Protein 7ATL (pdb70)

Solvent-accessible surface area: 14901 Å² total; per-residue (Å²): 105,141,60,26,121,48,5,33,152,88,0,67,38,26,2,80,90,0,40,110,93,13,36,3,9,0,1,0,2,0,0,0,95,145,43,148,58,21,17,39,36,29,8,29,75,6,20,72,101,120,141,67,85,8,62,79,85,3,6,3,29,0,1,10,0,0,5,0,0,0,1,0,0,0,0,22,0,25,54,92,164,114,7,23,28,77,18,43,1,42,163,55,6,100,62,3,56,2,15,30,93,116,49,85,151,19,92,6,74,0,69,24,0,1,3,3,11,0,4,3,5,3,28,13,36,11,69,84,133,7,64,2,52,166,53,24,0,42,6,0,10,2,95,49,111,39,74,9,88,88,0,0,103,45,1,14,122,6,78,6,74,19,115,19,43,73,69,43,84,55,0,0,0,1,0,0,0,0,5,0,0,38,95,24,36,69,44,74,0,45,80,0,3,62,89,33,0,9,111,49,15,61,22,139,55,21,17,19,93,10,118,76,94,107,43,13,3,37,7,0,15,66,59,116,81,103,4,61,49,12,154,66,34,29,102,13,101,9,40,174,87,103,26,100,84,2,43,0,1,14,45,19,8,68,58,58,153,24,7,24,0,0,0,4,10,3,1,0,1,0,27,4,0,8,70,0,1,12,0,0,22,58,5,69,176,72,24,0,97,91,76,14,0,43,47,0,52,95,35,63,12,21,30,155,30,95,18,70,27,61,0,10,0,5,0,0,5,0,0,5,2,80,56,18,163,112,22,81,16,55,4,78,66,18,0,0,25,23,13,2,19,14,0,0,15,1,6,0,0,35,128,33,7,7,0,2,0,0,0,1,5,0,0,21,22,0,36,41,19,133,0,12,91,40,1,31,68,6,14,54,75

Sequence (381 aa):
SIADQSLAKRVQGVSQQAIDEGRIVGSVVLIARHGRVIYANASGYADREQKKPMVRETQFRLSSVSKPYITLAAMRMIEQQKLGLDDTVSRWLPWFTPALADGVRPPIKIRHLLSHTAGLDYRLSQPAEGPYHHRLGIKDGMELSSLTLEQNLRLLAQADLLAEPGSEFRYSLAIDVLGAVLEQVAGEPLPQVFNHWVAQPLGLRNTGFYTTDVDNLATAYHDTAAEPEPIRDGMLLTLPEGFGFEIELAPSRALDAQAYPSGGAGMVGDADDVLQLVETLRTGKEGILQPATAALMRQAHVGSHAETQGPGWGFGFGGAVLEDAQLAATPQHNGTLQWGGVYGHSWFYDPQQAAISVVALTNTAFEGMSGRYPLQIRDAVYG

Structure (mmCIF, N/CA/C/O backbone):
data_7ATL
#
_entry.id   7ATL
#
_cell.length_a   99.433
_cell.length_b   99.433
_cell.length_c   228.132
_cell.angle_alpha   90.000
_cell.angle_beta   90.000
_cell.angle_gamma   120.000
#
_symmetry.space_group_name_H-M   'P 61 2 2'
#
loop_
_entity.id
_entity.type
_entity.pdbx_description
1 polymer Esterase
2 non-polymer DI(HYDROXYETHYL)ETHER
3 non-polymer 'TETRAETHYLENE GLYCOL'
4 non-polymer 'PENTAETHYLENE GLYCOL'
5 non-polymer 1,2-ETHANEDIOL
6 water water
#
loop_
_atom_site.group_PDB
_atom_site.id
_atom_site.type_symbol
_atom_site.label_atom_id
_atom_site.label_alt_id
_atom_site.label_comp_id
_atom_site.label_asym_id
_atom_site.label_entity_id
_atom_site.label_seq_id
_atom_site.pdbx_PDB_ins_code
_atom_site.Cartn_x
_atom_site.Cartn_y
_atom_site.Cartn_z
_atom_site.occupancy
_atom_site.B_iso_or_equiv
_atom_site.auth_seq_id
_atom_site.auth_comp_id
_atom_site.auth_asym_id
_atom_site.auth_atom_id
_atom_site.pdbx_PDB_model_num
ATOM 1 N N . SER A 1 2 ? 18.289 -20.877 11.198 1.000 67.650 2 SER AAA N 1
ATOM 2 C CA . SER A 1 2 ? 17.511 -19.624 11.021 1.000 66.560 2 SER AAA CA 1
ATOM 3 C C . SER A 1 2 ? 16.124 -19.794 11.645 1.000 64.140 2 SER AAA C 1
ATOM 4 O O . SER A 1 2 ? 15.591 -20.901 11.588 1.000 66.420 2 SER AAA O 1
ATOM 12 N N . ILE A 1 3 ? 15.571 -18.730 12.226 1.000 66.050 3 ILE AAA N 1
ATOM 13 C CA . ILE A 1 3 ? 14.148 -18.681 12.681 1.000 70.320 3 ILE AAA CA 1
ATOM 14 C C . ILE A 1 3 ? 13.233 -18.668 11.441 1.000 67.080 3 ILE AAA C 1
ATOM 15 O O . ILE A 1 3 ? 12.125 -19.233 11.551 1.000 68.340 3 ILE AAA O 1
ATOM 31 N N . ALA A 1 4 ? 13.643 -18.035 10.323 1.000 64.560 4 ALA AAA N 1
ATOM 32 C CA . ALA A 1 4 ? 12.823 -17.915 9.085 1.000 59.840 4 ALA AAA CA 1
ATOM 33 C C . ALA A 1 4 ? 12.623 -19.321 8.508 1.000 60.360 4 ALA AAA C 1
ATOM 34 O O . ALA A 1 4 ? 11.483 -19.636 8.133 1.000 61.390 4 ALA AAA O 1
ATOM 41 N N . ASP A 1 5 ? 13.673 -20.153 8.536 1.000 57.630 5 ASP AAA N 1
ATOM 42 C CA . ASP A 1 5 ? 13.658 -21.567 8.063 1.000 58.820 5 ASP AAA CA 1
ATOM 43 C C . ASP A 1 5 ? 12.733 -22.441 8.935 1.000 58.460 5 ASP AAA C 1
ATOM 44 O O . ASP A 1 5 ? 12.020 -23.299 8.355 1.000 58.230 5 ASP AAA O 1
ATOM 53 N N . GLN A 1 6 ? 12.718 -22.265 10.262 1.000 59.830 6 GLN AAA N 1
ATOM 54 C CA . GLN A 1 6 ? 11.829 -23.067 11.162 1.000 59.380 6 GLN AAA CA 1
ATOM 55 C C . GLN A 1 6 ? 10.443 -22.416 11.226 1.000 49.340 6 GLN AAA C 1
ATOM 56 O O . GLN A 1 6 ? 9.490 -23.086 11.617 1.000 47.400 6 GLN AAA O 1
ATOM 70 N N . SER A 1 7 ? 10.346 -21.150 10.848 1.000 45.150 7 SER AAA N 1
ATOM 71 C CA . SER A 1 7 ? 9.063 -20.438 10.648 1.000 46.980 7 SER AAA CA 1
ATOM 72 C C . SER A 1 7 ? 8.329 -21.035 9.432 1.000 47.770 7 SER AAA C 1
ATOM 73 O O . SER A 1 7 ? 7.097 -21.156 9.460 1.000 43.180 7 SER AAA O 1
ATOM 81 N N . LEU A 1 8 ? 9.093 -21.373 8.390 1.000 46.210 8 LEU AAA N 1
ATOM 82 C CA . LEU A 1 8 ? 8.617 -22.001 7.136 1.000 43.520 8 LEU AAA CA 1
ATOM 83 C C . LEU A 1 8 ? 8.137 -23.417 7.457 1.000 39.780 8 LEU AAA C 1
ATOM 84 O O . LEU A 1 8 ? 6.965 -23.748 7.140 1.000 35.050 8 LEU AAA O 1
ATOM 100 N N . ALA A 1 9 ? 9.024 -24.206 8.064 1.000 38.070 9 ALA AAA N 1
ATOM 101 C CA . ALA A 1 9 ? 8.725 -25.560 8.581 1.000 40.710 9 ALA AAA CA 1
ATOM 102 C C . ALA A 1 9 ? 7.368 -25.541 9.318 1.000 41.550 9 ALA AAA C 1
ATOM 103 O O . ALA A 1 9 ? 6.507 -26.387 9.015 1.000 44.290 9 ALA AAA O 1
ATOM 110 N N . LYS A 1 10 ? 7.152 -24.565 10.195 1.000 44.470 10 LYS AAA N 1
ATOM 111 C CA . LYS A 1 10 ? 5.877 -24.350 10.926 1.000 52.000 10 LYS AAA CA 1
ATOM 112 C C . LYS A 1 10 ? 4.742 -24.344 9.891 1.000 46.630 10 LYS AAA C 1
ATOM 113 O O . LYS A 1 10 ? 3.895 -25.246 9.960 1.000 40.860 10 LYS AAA O 1
ATOM 132 N N . ARG A 1 11 ? 4.759 -23.392 8.947 1.000 44.810 11 ARG AAA N 1
ATOM 133 C CA . ARG A 1 11 ? 3.634 -23.097 8.012 1.000 43.100 11 ARG AAA CA 1
ATOM 134 C C . ARG A 1 11 ? 3.349 -24.322 7.136 1.000 42.300 11 ARG AAA C 1
ATOM 135 O O . ARG A 1 11 ? 2.162 -24.716 7.015 1.000 40.220 11 ARG AAA O 1
ATOM 156 N N . VAL A 1 12 ? 4.405 -24.916 6.577 1.000 41.560 12 VAL AAA N 1
ATOM 157 C CA . VAL A 1 12 ? 4.320 -26.033 5.591 1.000 44.700 12 VAL AAA CA 1
ATOM 158 C C . VAL A 1 12 ? 3.790 -27.285 6.297 1.000 48.230 12 VAL AAA C 1
ATOM 159 O O . VAL A 1 12 ? 2.759 -27.824 5.831 1.000 52.170 12 VAL AAA O 1
ATOM 172 N N . GLN A 1 13 ? 4.461 -27.712 7.371 1.000 48.790 13 GLN AAA N 1
ATOM 173 C CA . GLN A 1 13 ? 3.998 -28.786 8.289 1.000 49.670 13 GLN AAA CA 1
ATOM 174 C C . GLN A 1 13 ? 2.505 -28.594 8.610 1.000 48.890 13 GLN AAA C 1
ATOM 175 O O . GLN A 1 13 ? 1.737 -29.586 8.558 1.000 44.910 13 GLN AAA O 1
ATOM 189 N N . GLY A 1 14 ? 2.100 -27.361 8.937 1.000 44.910 14 GLY AAA N 1
ATOM 190 C CA . GLY A 1 14 ? 0.710 -27.031 9.298 1.000 43.050 14 GLY AAA CA 1
ATOM 191 C C . GLY A 1 14 ? -0.241 -27.394 8.180 1.000 42.890 14 GLY AAA C 1
ATOM 192 O O . GLY A 1 14 ? -1.271 -28.004 8.470 1.000 43.500 14 GLY AAA O 1
ATOM 196 N N . VAL A 1 15 ? 0.115 -27.040 6.941 1.000 44.000 15 VAL AAA N 1
ATOM 197 C CA . VAL A 1 15 ? -0.734 -27.262 5.733 1.000 44.350 15 VAL AAA CA 1
ATOM 198 C C . VAL A 1 15 ? -0.874 -28.770 5.485 1.000 39.720 15 VAL AAA C 1
ATOM 199 O O . VAL A 1 15 ? -1.977 -29.194 5.122 1.000 41.120 15 VAL AAA O 1
ATOM 212 N N . SER A 1 16 ? 0.196 -29.536 5.683 1.000 37.040 16 SER AAA N 1
ATOM 213 C CA . SER A 1 16 ? 0.241 -30.997 5.451 1.000 39.130 16 SER AAA CA 1
ATOM 214 C C . SER A 1 16 ? -0.573 -31.718 6.526 1.000 43.860 16 SER AAA C 1
ATOM 215 O O . SER A 1 16 ? -1.384 -32.607 6.163 1.000 48.310 16 SER AAA O 1
ATOM 223 N N . GLN A 1 17 ? -0.375 -31.358 7.795 1.000 46.180 17 GLN AAA N 1
ATOM 224 C CA . GLN A 1 17 ? -1.065 -32.013 8.938 1.000 49.470 17 GLN AAA CA 1
ATOM 225 C C . GLN A 1 17 ? -2.574 -31.764 8.804 1.000 49.150 17 GLN AAA C 1
ATOM 226 O O . GLN A 1 17 ? -3.345 -32.730 8.941 1.000 52.630 17 GLN AAA O 1
ATOM 240 N N . GLN A 1 18 ? -2.972 -30.529 8.508 1.000 44.990 18 GLN AAA N 1
ATOM 241 C CA . GLN A 1 18 ? -4.385 -30.141 8.288 1.000 46.810 18 GLN AAA CA 1
ATOM 242 C C . GLN A 1 18 ? -4.985 -31.022 7.184 1.000 46.140 18 GLN AAA C 1
ATOM 243 O O . GLN A 1 18 ? -6.086 -31.574 7.392 1.000 55.500 18 GLN AAA O 1
ATOM 257 N N . ALA A 1 19 ? -4.288 -31.148 6.054 1.000 44.380 19 ALA AAA N 1
ATOM 258 C CA . ALA A 1 19 ? -4.747 -31.854 4.833 1.000 43.720 19 ALA AAA CA 1
ATOM 259 C C . ALA A 1 19 ? -4.944 -33.340 5.142 1.000 41.650 19 ALA AAA C 1
ATOM 260 O O . ALA A 1 19 ? -5.899 -33.952 4.604 1.000 39.540 19 ALA AAA O 1
ATOM 267 N N . ILE A 1 20 ? -4.090 -33.907 5.990 1.000 40.510 20 ILE AAA N 1
ATOM 268 C CA . ILE A 1 20 ? -4.254 -35.312 6.452 1.000 44.270 20 ILE AAA CA 1
ATOM 269 C C . ILE A 1 20 ? -5.506 -35.439 7.333 1.000 49.590 20 ILE AAA C 1
ATOM 270 O O . ILE A 1 20 ? -6.377 -36.247 6.979 1.000 58.380 20 ILE AAA O 1
ATOM 286 N N . ASP A 1 21 ? -5.612 -34.651 8.407 1.000 52.640 21 ASP AAA N 1
ATOM 287 C CA . ASP A 1 21 ? -6.739 -34.693 9.382 1.000 53.550 21 ASP AAA CA 1
ATOM 288 C C . ASP A 1 21 ? -8.055 -34.413 8.652 1.000 52.550 21 ASP AAA C 1
ATOM 289 O O . ASP A 1 21 ? -9.102 -34.896 9.115 1.000 52.120 21 ASP AAA O 1
ATOM 298 N N . GLU A 1 22 ? -8.026 -33.622 7.581 1.000 48.470 22 GLU AAA N 1
ATOM 299 C CA . GLU A 1 22 ? -9.255 -33.339 6.795 1.000 52.860 22 GLU AAA CA 1
ATOM 300 C C . GLU A 1 22 ? -9.541 -34.508 5.825 1.000 52.490 22 GLU AAA C 1
ATOM 301 O O . GLU A 1 22 ? -10.580 -34.436 5.137 1.000 51.140 22 GLU AAA O 1
ATOM 313 N N . GLY A 1 23 ? -8.676 -35.543 5.781 1.000 48.970 23 GLY AAA N 1
ATOM 314 C CA . GLY A 1 23 ? -8.707 -36.662 4.808 1.000 47.300 23 GLY AAA CA 1
ATOM 315 C C . GLY A 1 23 ? -8.681 -36.187 3.351 1.000 46.520 23 GLY AAA C 1
ATOM 316 O O . GLY A 1 23 ? -9.370 -36.802 2.502 1.000 42.320 23 GLY AAA O 1
ATOM 320 N N . ARG A 1 24 ? -7.941 -35.109 3.061 1.000 42.770 24 ARG AAA N 1
ATOM 321 C CA . ARG A 1 24 ? -7.762 -34.550 1.693 1.000 40.440 24 ARG AAA CA 1
ATOM 322 C C . ARG A 1 24 ? -6.532 -35.225 1.073 1.000 38.160 24 ARG AAA C 1
ATOM 323 O O . ARG A 1 24 ? -6.553 -35.506 -0.122 1.000 39.270 24 ARG AAA O 1
ATOM 344 N N . ILE A 1 25 ? -5.522 -35.493 1.895 1.000 38.150 25 ILE AAA N 1
ATOM 345 C CA . ILE A 1 25 ? -4.229 -36.142 1.539 1.000 40.620 25 ILE AAA CA 1
ATOM 346 C C . ILE A 1 25 ? -4.029 -37.320 2.494 1.000 40.840 25 ILE AAA C 1
ATOM 347 O O . ILE A 1 25 ? -4.347 -37.185 3.689 1.000 46.810 25 ILE AAA O 1
ATOM 363 N N . VAL A 1 26 ? -3.506 -38.422 1.981 1.000 39.690 26 VAL AAA N 1
ATOM 364 C CA . VAL A 1 26 ? -3.207 -39.650 2.759 1.000 40.980 26 VAL AAA CA 1
ATOM 365 C C . VAL A 1 26 ? -1.764 -39.563 3.260 1.000 44.420 26 VAL AAA C 1
ATOM 366 O O . VAL A 1 26 ? -1.520 -39.861 4.473 1.000 53.140 26 VAL AAA O 1
ATOM 379 N N . GLY A 1 27 ? -0.857 -39.189 2.355 1.000 39.610 27 GLY AAA N 1
ATOM 380 C CA . GLY A 1 27 ? 0.586 -39.015 2.612 1.000 38.250 27 GLY AAA CA 1
ATOM 381 C C . GLY A 1 27 ? 1.242 -38.123 1.567 1.000 35.600 27 GLY AAA C 1
ATOM 382 O O . GLY A 1 27 ? 0.732 -38.019 0.421 1.000 36.390 27 GLY AAA O 1
ATOM 386 N N . SER A 1 28 ? 2.329 -37.454 1.938 1.000 33.930 28 SER AAA N 1
ATOM 387 C CA . SER A 1 28 ? 3.103 -36.568 1.027 1.000 32.900 28 SER AAA CA 1
ATOM 388 C C . SER A 1 28 ? 4.563 -36.564 1.454 1.000 30.920 28 SER AAA C 1
ATOM 389 O O . SER A 1 28 ? 4.847 -36.862 2.632 1.000 34.400 28 SER AAA O 1
ATOM 397 N N . VAL A 1 29 ? 5.434 -36.304 0.488 1.000 29.550 29 VAL AAA N 1
ATOM 398 C CA . VAL A 1 29 ? 6.836 -35.869 0.704 1.000 29.120 29 VAL AAA CA 1
ATOM 399 C C . VAL A 1 29 ? 6.990 -34.499 0.047 1.000 29.270 29 VAL AAA C 1
ATOM 400 O O . VAL A 1 29 ? 6.722 -34.414 -1.151 1.000 32.220 29 VAL AAA O 1
ATOM 413 N N . VAL A 1 30 ? 7.350 -33.476 0.818 1.000 29.850 30 VAL AAA N 1
ATOM 414 C CA . VAL A 1 30 ? 7.531 -32.069 0.353 1.000 30.910 30 VAL AAA CA 1
ATOM 415 C C . VAL A 1 30 ? 8.974 -31.622 0.634 1.000 29.130 30 VAL AAA C 1
ATOM 416 O O . VAL A 1 30 ? 9.389 -31.677 1.797 1.000 28.440 30 VAL AAA O 1
ATOM 429 N N . LEU A 1 31 ? 9.687 -31.181 -0.400 1.000 29.170 31 LEU AAA N 1
ATOM 430 C CA . LEU A 1 31 ? 11.093 -30.694 -0.341 1.000 30.370 31 LEU AAA CA 1
ATOM 431 C C . LEU A 1 31 ? 11.150 -29.232 -0.831 1.000 33.290 31 LEU AAA C 1
ATOM 432 O O . LEU A 1 31 ? 10.498 -28.887 -1.859 1.000 33.570 31 LEU AAA O 1
ATOM 448 N N . ILE A 1 32 ? 11.881 -28.371 -0.125 1.000 31.630 32 ILE AAA N 1
ATOM 449 C CA . ILE A 1 32 ? 12.110 -26.959 -0.544 1.000 30.540 32 ILE AAA CA 1
ATOM 450 C C . ILE A 1 32 ? 13.607 -26.661 -0.457 1.000 31.000 32 ILE AAA C 1
ATOM 451 O O . ILE A 1 32 ? 14.211 -26.942 0.606 1.000 30.970 32 ILE AAA O 1
ATOM 467 N N . ALA A 1 33 ? 14.161 -26.125 -1.547 1.000 30.500 33 ALA AAA N 1
ATOM 468 C CA . ALA A 1 33 ? 15.546 -25.627 -1.654 1.000 30.240 33 ALA AAA CA 1
ATOM 469 C C . ALA A 1 33 ? 15.499 -24.113 -1.850 1.000 29.290 33 ALA AAA C 1
ATOM 470 O O . ALA A 1 33 ? 14.546 -23.626 -2.498 1.000 27.200 33 ALA AAA O 1
ATOM 477 N N . ARG A 1 34 ? 16.454 -23.394 -1.263 1.000 30.490 34 ARG AAA N 1
ATOM 478 C CA . ARG A 1 34 ? 16.780 -22.006 -1.675 1.000 31.630 34 ARG AAA CA 1
ATOM 479 C C . ARG A 1 34 ? 18.258 -21.956 -2.050 1.000 30.260 34 ARG AAA C 1
ATOM 480 O O . ARG A 1 34 ? 19.099 -22.493 -1.283 1.000 27.290 34 ARG AAA O 1
ATOM 501 N N . HIS A 1 35 ? 18.558 -21.384 -3.218 1.000 30.030 35 HIS AAA N 1
ATOM 502 C CA . HIS A 1 35 ? 19.930 -21.384 -3.784 1.000 30.910 35 HIS AAA CA 1
ATOM 503 C C . HIS A 1 35 ? 20.541 -22.795 -3.700 1.000 30.680 35 HIS AAA C 1
ATOM 504 O O . HIS A 1 35 ? 21.763 -22.887 -3.489 1.000 30.850 35 HIS AAA O 1
ATOM 519 N N . GLY A 1 36 ? 19.734 -23.855 -3.868 1.000 30.990 36 GLY AAA N 1
ATOM 520 C CA . GLY A 1 36 ? 20.222 -25.238 -4.049 1.000 28.650 36 GLY AAA CA 1
ATOM 521 C C . GLY A 1 36 ? 20.333 -26.001 -2.754 1.000 28.150 36 GLY AAA C 1
ATOM 522 O O . GLY A 1 36 ? 20.698 -27.146 -2.807 1.000 30.290 36 GLY AAA O 1
ATOM 526 N N . ARG A 1 37 ? 20.079 -25.375 -1.617 1.000 31.720 37 ARG AAA N 1
ATOM 527 C CA . ARG A 1 37 ? 20.240 -26.016 -0.291 1.000 33.760 37 ARG AAA CA 1
ATOM 528 C C . ARG A 1 37 ? 18.842 -26.399 0.175 1.000 33.280 37 ARG AAA C 1
ATOM 529 O O . ARG A 1 37 ? 17.931 -25.543 0.106 1.000 31.740 37 ARG AAA O 1
ATOM 550 N N . VAL A 1 38 ? 18.679 -27.638 0.618 1.000 31.510 38 VAL AAA N 1
ATOM 551 C CA . VAL A 1 38 ? 17.387 -28.136 1.154 1.000 31.150 38 VAL AAA CA 1
ATOM 552 C C . VAL A 1 38 ? 17.132 -27.378 2.466 1.000 30.590 38 VAL AAA C 1
ATOM 553 O O . VAL A 1 38 ? 17.812 -27.650 3.445 1.000 34.690 38 VAL AAA O 1
ATOM 566 N N . ILE A 1 39 ? 16.219 -26.411 2.472 1.000 30.520 39 ILE AAA N 1
ATOM 567 C CA . ILE A 1 39 ? 15.814 -25.667 3.701 1.000 30.740 39 ILE AAA CA 1
ATOM 568 C C . ILE A 1 39 ? 14.643 -26.384 4.395 1.000 32.310 39 ILE AAA C 1
ATOM 569 O O . ILE A 1 39 ? 14.433 -26.124 5.574 1.000 35.880 39 ILE AAA O 1
ATOM 585 N N . TYR A 1 40 ? 13.895 -27.249 3.713 1.000 34.690 40 TYR AAA N 1
ATOM 586 C CA . TYR A 1 40 ? 12.778 -28.029 4.313 1.000 36.270 40 TYR AAA CA 1
ATOM 587 C C . TYR A 1 40 ? 12.622 -29.378 3.590 1.000 37.810 40 TYR AAA C 1
ATOM 588 O O . TYR A 1 40 ? 12.594 -29.394 2.346 1.000 33.110 40 TYR AAA O 1
ATOM 606 N N . ALA A 1 41 ? 12.505 -30.471 4.357 1.000 37.500 41 ALA AAA N 1
ATOM 607 C CA . ALA A 1 41 ? 12.288 -31.855 3.865 1.000 35.620 41 ALA AAA CA 1
ATOM 608 C C . ALA A 1 41 ? 11.354 -32.594 4.821 1.000 37.990 41 ALA AAA C 1
ATOM 609 O O . ALA A 1 41 ? 11.744 -32.757 5.973 1.000 37.960 41 ALA AAA O 1
ATOM 616 N N . ASN A 1 42 ? 10.195 -33.074 4.370 1.000 40.890 42 ASN AAA N 1
ATOM 617 C CA . ASN A 1 42 ? 9.245 -33.726 5.306 1.000 40.700 42 ASN AAA CA 1
ATOM 618 C C . ASN A 1 42 ? 8.359 -34.762 4.615 1.000 38.240 42 ASN AAA C 1
ATOM 619 O O . ASN A 1 42 ? 7.677 -34.406 3.653 1.000 38.410 42 ASN AAA O 1
ATOM 630 N N . ALA A 1 43 ? 8.344 -35.984 5.156 1.000 37.140 43 ALA AAA N 1
ATOM 631 C CA . ALA A 1 43 ? 7.366 -37.059 4.860 1.000 34.770 43 ALA AAA CA 1
ATOM 632 C C . ALA A 1 43 ? 6.224 -36.971 5.872 1.000 33.340 43 ALA AAA C 1
ATOM 633 O O . ALA A 1 43 ? 6.532 -36.955 7.050 1.000 34.260 43 ALA AAA O 1
ATOM 640 N N . SER A 1 44 ? 4.965 -36.911 5.441 1.000 34.030 44 SER AAA N 1
ATOM 641 C CA . SER A 1 44 ? 3.783 -36.867 6.342 1.000 35.480 44 SER AAA CA 1
ATOM 642 C C . SER A 1 44 ? 2.834 -38.024 6.010 1.000 36.830 44 SER AAA C 1
ATOM 643 O O . SER A 1 44 ? 2.773 -38.411 4.829 1.000 35.280 44 SER AAA O 1
ATOM 651 N N . GLY A 1 45 ? 2.068 -38.506 6.991 1.000 35.200 45 GLY AAA N 1
ATOM 652 C CA . GLY A 1 45 ? 0.997 -39.495 6.777 1.000 33.400 45 GLY AAA CA 1
ATOM 653 C C . GLY A 1 45 ? 1.552 -40.834 6.308 1.000 33.500 45 GLY AAA C 1
ATOM 654 O O . GLY A 1 45 ? 2.733 -41.126 6.574 1.000 29.490 45 GLY AAA O 1
ATOM 658 N N . TYR A 1 46 ? 0.748 -41.595 5.564 1.000 36.800 46 TYR AAA N 1
ATOM 659 C CA . TYR A 1 46 ? 1.036 -43.013 5.209 1.000 40.090 46 TYR AAA CA 1
ATOM 660 C C . TYR A 1 46 ? 1.347 -43.175 3.709 1.000 36.760 46 TYR AAA C 1
ATOM 661 O O . TYR A 1 46 ? 0.706 -42.568 2.844 1.000 33.940 46 TYR AAA O 1
ATOM 679 N N . ALA A 1 47 ? 2.344 -43.999 3.415 1.000 37.560 47 ALA AAA N 1
ATOM 680 C CA . ALA A 1 47 ? 2.587 -44.601 2.090 1.000 41.690 47 ALA AAA CA 1
ATOM 681 C C . ALA A 1 47 ? 1.377 -45.472 1.769 1.000 46.900 47 ALA AAA C 1
ATOM 682 O O . ALA A 1 47 ? 0.853 -45.341 0.649 1.000 51.000 47 ALA AAA O 1
ATOM 689 N N . ASP A 1 48 ? 0.987 -46.316 2.739 1.000 48.470 48 ASP AAA N 1
ATOM 690 C CA . ASP A 1 48 ? -0.235 -47.164 2.733 1.000 45.300 48 ASP AAA CA 1
ATOM 691 C C . ASP A 1 48 ? -0.993 -46.997 4.066 1.000 40.900 48 ASP AAA C 1
ATOM 692 O O . ASP A 1 48 ? -0.453 -47.394 5.110 1.000 35.460 48 ASP AAA O 1
ATOM 701 N N . ARG A 1 49 ? -2.221 -46.468 4.023 1.000 41.790 49 ARG AAA N 1
ATOM 702 C CA . ARG A 1 49 ? -3.093 -46.243 5.211 1.000 47.550 49 ARG AAA CA 1
ATOM 703 C C . ARG A 1 49 ? -3.516 -47.580 5.825 1.000 49.120 49 ARG AAA C 1
ATOM 704 O O . ARG A 1 49 ? -3.325 -47.765 7.027 1.000 50.370 49 ARG AAA O 1
ATOM 725 N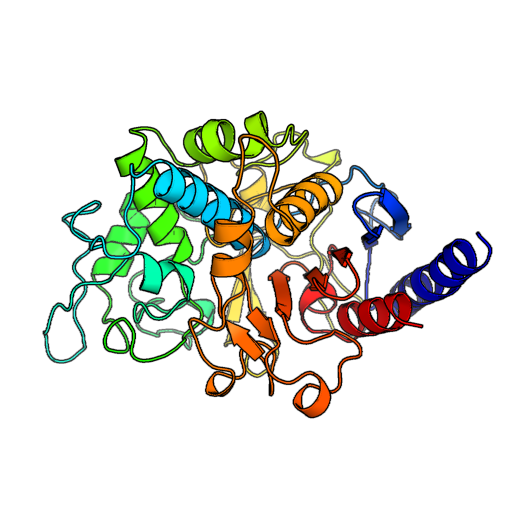 N . GLU A 1 50 ? -4.055 -48.484 5.019 1.000 50.210 50 GLU AAA N 1
ATOM 726 C CA . GLU A 1 50 ? -4.620 -49.766 5.504 1.000 54.310 50 GLU AAA CA 1
ATOM 727 C C . GLU A 1 50 ? -3.522 -50.573 6.220 1.000 50.440 50 GLU AAA C 1
ATOM 728 O O . GLU A 1 50 ? -3.843 -51.109 7.271 1.000 51.820 50 GLU AAA O 1
ATOM 740 N N . GLN A 1 51 ? -2.268 -50.596 5.751 1.000 49.900 51 GLN AAA N 1
ATOM 741 C CA . GLN A 1 51 ? -1.138 -51.273 6.467 1.000 53.700 51 GLN AAA CA 1
ATOM 742 C C . GLN A 1 51 ? -0.454 -50.338 7.495 1.000 50.780 51 GLN AAA C 1
ATOM 743 O O . GLN A 1 51 ? 0.587 -50.742 8.081 1.000 40.470 51 GLN AAA O 1
ATOM 757 N N . LYS A 1 52 ? -0.985 -49.129 7.707 1.000 49.910 52 LYS AAA N 1
ATOM 758 C CA . LYS A 1 52 ? -0.357 -48.047 8.516 1.000 55.790 52 LYS AAA CA 1
ATOM 759 C C . LYS A 1 52 ? 1.161 -48.072 8.305 1.000 51.760 52 LYS AAA C 1
ATOM 760 O O . LYS A 1 52 ? 1.890 -48.088 9.300 1.000 47.460 52 LYS AAA O 1
ATOM 779 N N . LYS A 1 53 ? 1.617 -48.093 7.049 1.000 55.650 53 LYS AAA N 1
ATOM 780 C CA . LYS A 1 53 ? 3.052 -47.896 6.700 1.000 56.090 53 LYS AAA CA 1
ATOM 781 C C . LYS A 1 53 ? 3.314 -46.391 6.617 1.000 54.530 53 LYS AAA C 1
ATOM 782 O O . LYS A 1 53 ? 2.753 -45.700 5.768 1.000 45.390 53 LYS AAA O 1
ATOM 801 N N . PRO A 1 54 ? 4.151 -45.816 7.509 1.000 55.170 54 PRO AAA N 1
ATOM 802 C CA . PRO A 1 54 ? 4.388 -44.376 7.490 1.000 52.140 54 PRO AAA CA 1
ATOM 803 C C . PRO A 1 54 ? 5.074 -43.990 6.170 1.000 44.990 54 PRO AAA C 1
ATOM 804 O O . PRO A 1 54 ? 5.943 -44.737 5.669 1.000 38.800 54 PRO AAA O 1
ATOM 815 N N . MET A 1 55 ? 4.657 -42.855 5.615 1.000 40.110 55 MET AAA N 1
ATOM 816 C CA . MET A 1 55 ? 5.374 -42.199 4.491 1.000 37.260 55 MET AAA CA 1
ATOM 817 C C . MET A 1 55 ? 6.763 -41.803 5.000 1.000 33.980 55 MET AAA C 1
ATOM 818 O O . MET A 1 55 ? 6.834 -41.254 6.112 1.000 35.720 55 MET AAA O 1
ATOM 832 N N . VAL A 1 56 ? 7.805 -42.110 4.240 1.000 28.720 56 VAL AAA N 1
ATOM 833 C CA . VAL A 1 56 ? 9.193 -41.678 4.522 1.000 30.490 56 VAL AAA CA 1
ATOM 834 C C . VAL A 1 56 ? 9.704 -40.882 3.304 1.000 36.110 56 VAL AAA C 1
ATOM 835 O O . VAL A 1 56 ? 9.073 -40.931 2.217 1.000 34.160 56 VAL AAA O 1
ATOM 848 N N . ARG A 1 57 ? 10.821 -40.165 3.482 1.000 37.690 57 ARG AAA N 1
ATOM 849 C CA . ARG A 1 57 ? 11.404 -39.245 2.480 1.000 36.740 57 ARG AAA CA 1
ATOM 850 C C . ARG A 1 57 ? 11.772 -40.031 1.218 1.000 36.670 57 ARG AAA C 1
ATOM 851 O O . ARG A 1 57 ? 11.573 -39.493 0.108 1.000 33.060 57 ARG AAA O 1
ATOM 872 N N . GLU A 1 58 ? 12.259 -41.266 1.392 1.000 37.150 58 GLU AAA N 1
ATOM 873 C CA . GLU A 1 58 ? 12.745 -42.168 0.304 1.000 35.860 58 GLU AAA CA 1
ATOM 874 C C . GLU A 1 58 ? 11.572 -42.885 -0.392 1.000 32.140 58 GLU AAA C 1
ATOM 875 O O . GLU A 1 58 ? 11.839 -43.581 -1.389 1.000 27.420 58 GLU AAA O 1
ATOM 887 N N . THR A 1 59 ? 10.327 -42.737 0.076 1.000 29.800 59 THR AAA N 1
ATOM 888 C CA . THR A 1 59 ? 9.167 -43.407 -0.566 1.000 31.890 59 THR AAA CA 1
ATOM 889 C C . THR A 1 59 ? 9.115 -43.039 -2.056 1.000 32.460 59 THR AAA C 1
ATOM 890 O O . THR A 1 59 ? 9.133 -41.835 -2.403 1.000 32.920 59 THR AAA O 1
ATOM 901 N N . GLN A 1 60 ? 9.038 -44.052 -2.910 1.000 32.250 60 GLN AAA N 1
ATOM 902 C CA . GLN A 1 60 ? 8.941 -43.883 -4.380 1.000 32.560 60 GLN AAA CA 1
ATOM 903 C C . GLN A 1 60 ? 7.472 -43.657 -4.758 1.000 30.530 60 GLN AAA C 1
ATOM 904 O O . GLN A 1 60 ? 6.556 -44.211 -4.082 1.000 28.280 60 GLN AAA O 1
ATOM 918 N N . PHE A 1 61 ? 7.251 -42.865 -5.801 1.000 28.750 61 PHE AAA N 1
ATOM 919 C CA . PHE A 1 61 ? 5.892 -42.582 -6.313 1.000 28.950 61 PHE AAA CA 1
ATOM 920 C C . PHE A 1 61 ? 5.779 -42.954 -7.788 1.000 27.260 61 PHE AAA C 1
ATOM 921 O O . PHE A 1 61 ? 6.783 -42.973 -8.522 1.000 28.050 61 PHE AAA O 1
ATOM 938 N N . ARG A 1 62 ? 4.556 -43.264 -8.188 1.000 26.580 62 ARG AAA N 1
ATOM 939 C CA . ARG A 1 62 ? 4.132 -43.184 -9.601 1.000 29.660 62 ARG AAA CA 1
ATOM 940 C C . ARG A 1 62 ? 4.132 -41.700 -9.947 1.000 30.060 62 ARG AAA C 1
ATOM 941 O O . ARG A 1 62 ? 3.481 -40.938 -9.202 1.000 29.760 62 ARG AAA O 1
ATOM 962 N N . LEU A 1 63 ? 4.843 -41.305 -11.006 1.000 32.410 63 LEU AAA N 1
ATOM 963 C CA . LEU A 1 63 ? 5.101 -39.863 -11.291 1.000 33.150 63 LEU AAA CA 1
ATOM 964 C C . LEU A 1 63 ? 4.070 -39.245 -12.245 1.000 31.890 63 LEU AAA C 1
ATOM 965 O O . LEU A 1 63 ? 3.944 -38.041 -12.175 1.000 31.260 63 LEU AAA O 1
ATOM 981 N N . SER A 1 64 ? 3.322 -40.033 -13.030 1.000 36.920 64 SER AAA N 1
ATOM 982 C CA . SER A 1 64 ? 2.477 -39.595 -14.190 1.000 35.360 64 SER AAA CA 1
ATOM 983 C C . SER A 1 64 ? 3.202 -38.464 -14.945 1.000 30.970 64 SER AAA C 1
ATOM 984 O O . SER A 1 64 ? 4.356 -38.700 -15.345 1.000 28.910 64 SER AAA O 1
ATOM 992 N N . SER A 1 65 ? 2.626 -37.267 -15.086 1.000 28.980 65 SER AAA N 1
ATOM 993 C CA . SER A 1 65 ? 3.217 -36.201 -15.942 1.000 29.920 65 SER AAA CA 1
ATOM 994 C C . SER A 1 65 ? 4.497 -35.605 -15.347 1.000 27.340 65 SER AAA C 1
ATOM 995 O O . SER A 1 65 ? 5.163 -34.853 -16.054 1.000 25.780 65 SER AAA O 1
ATOM 1003 N N . VAL A 1 66 ? 4.893 -35.966 -14.134 1.000 25.780 66 VAL AAA N 1
ATOM 1004 C CA . VAL A 1 66 ? 6.237 -35.558 -13.645 1.000 25.090 66 VAL AAA CA 1
ATOM 1005 C C . VAL A 1 66 ? 7.295 -36.286 -14.477 1.000 23.310 66 VAL AAA C 1
ATOM 1006 O O . VAL A 1 66 ? 8.451 -35.857 -14.430 1.000 25.250 66 VAL AAA O 1
ATOM 1019 N N . SER A 1 67 ? 6.896 -37.259 -15.288 1.000 24.460 67 SER AAA N 1
ATOM 1020 C CA . SER A 1 67 ? 7.749 -37.922 -16.318 1.000 26.490 67 SER AAA CA 1
ATOM 1021 C C . SER A 1 67 ? 8.216 -36.912 -17.390 1.000 25.770 67 SER AAA C 1
ATOM 1022 O O . SER A 1 67 ? 9.325 -37.074 -17.939 1.000 25.790 67 SER AAA O 1
ATOM 1030 N N . LYS A 1 68 ? 7.398 -35.918 -17.716 1.000 24.330 68 LYS AAA N 1
ATOM 1031 C CA . LYS A 1 68 ? 7.631 -34.996 -18.865 1.000 25.440 68 LYS AAA CA 1
ATOM 1032 C C . LYS A 1 68 ? 8.914 -34.172 -18.709 1.000 25.380 68 LYS AAA C 1
ATOM 1033 O O . LYS A 1 68 ? 9.724 -34.104 -19.640 1.000 24.920 68 LYS AAA O 1
ATOM 1052 N N . PRO A 1 69 ? 9.134 -33.442 -17.589 1.000 25.420 69 PRO AAA N 1
ATOM 1053 C CA . PRO A 1 69 ? 10.342 -32.629 -17.455 1.000 26.370 69 PRO AAA CA 1
ATOM 1054 C C . PRO A 1 69 ? 11.616 -33.487 -17.490 1.000 26.430 69 PRO AAA C 1
ATOM 1055 O O . PRO A 1 69 ? 12.591 -33.029 -18.055 1.000 26.820 69 PRO AAA O 1
ATOM 1066 N N . TYR A 1 70 ? 11.543 -34.709 -16.954 1.000 25.930 70 TYR AAA N 1
ATOM 1067 C CA . TYR A 1 70 ? 12.608 -35.737 -17.060 1.000 24.930 70 TYR AAA CA 1
ATOM 1068 C C . TYR A 1 70 ? 12.986 -35.968 -18.530 1.000 25.520 70 TYR AAA C 1
ATOM 1069 O O . TYR A 1 70 ? 14.188 -35.908 -18.853 1.000 24.770 70 TYR AAA O 1
ATOM 1087 N N . ILE A 1 71 ? 12.013 -36.250 -19.403 1.000 26.690 71 ILE AAA N 1
ATOM 1088 C CA . ILE A 1 71 ? 12.307 -36.668 -20.804 1.000 26.390 71 ILE AAA CA 1
ATOM 1089 C C . ILE A 1 71 ? 12.554 -35.410 -21.644 1.000 27.540 71 ILE AAA C 1
ATOM 1090 O O . ILE A 1 71 ? 13.401 -35.483 -22.582 1.000 28.270 71 ILE AAA O 1
ATOM 1106 N N . THR A 1 72 ? 11.900 -34.297 -21.303 1.000 25.600 72 THR AAA N 1
ATOM 1107 C CA . THR A 1 72 ? 12.233 -32.970 -21.879 1.000 25.910 72 THR AAA CA 1
ATOM 1108 C C . THR A 1 72 ? 13.717 -32.673 -21.600 1.000 26.390 72 THR AAA C 1
ATOM 1109 O O . THR A 1 72 ? 14.425 -32.269 -22.544 1.000 26.460 72 THR AAA O 1
ATOM 1120 N N . LEU A 1 73 ? 14.194 -32.910 -20.373 1.000 26.920 73 LEU AAA N 1
ATOM 1121 C CA . LEU A 1 73 ? 15.632 -32.722 -20.024 1.000 26.120 73 LEU AAA CA 1
ATOM 1122 C C . LEU A 1 73 ? 16.510 -33.598 -20.922 1.000 25.870 73 LEU AAA C 1
ATOM 1123 O O . LEU A 1 73 ? 17.533 -33.094 -21.374 1.000 26.740 73 LEU AAA O 1
ATOM 1139 N N . ALA A 1 74 ? 16.164 -34.866 -21.136 1.000 25.720 74 ALA AAA N 1
ATOM 1140 C CA . ALA A 1 74 ? 16.974 -35.777 -21.975 1.000 25.490 74 ALA AAA CA 1
ATOM 1141 C C . ALA A 1 74 ? 17.133 -35.160 -23.374 1.000 25.180 74 ALA AAA C 1
ATOM 1142 O O . ALA A 1 74 ? 18.272 -35.099 -23.868 1.000 26.360 74 ALA AAA O 1
ATOM 1149 N N . ALA A 1 75 ? 16.034 -34.699 -23.969 1.000 24.460 75 ALA AAA N 1
ATOM 1150 C CA . ALA A 1 75 ? 15.976 -34.046 -25.297 1.000 24.960 75 ALA AAA CA 1
ATOM 1151 C C . ALA A 1 75 ? 16.830 -32.773 -25.325 1.000 25.390 75 ALA AAA C 1
ATOM 1152 O O . ALA A 1 75 ? 17.562 -32.570 -26.318 1.000 23.580 75 ALA AAA O 1
ATOM 1159 N N . MET A 1 76 ? 16.676 -31.900 -24.326 1.000 25.960 76 MET AAA N 1
ATOM 1160 C CA . MET A 1 76 ? 17.386 -30.603 -24.312 1.000 26.760 76 MET AAA CA 1
ATOM 1161 C C . MET A 1 76 ? 18.896 -30.850 -24.235 1.000 26.990 76 MET AAA C 1
ATOM 1162 O O . MET A 1 76 ? 19.683 -30.091 -24.868 1.000 28.470 76 MET AAA O 1
ATOM 1176 N N . ARG A 1 77 ? 19.304 -31.895 -23.538 1.000 26.760 77 ARG AAA N 1
ATOM 1177 C CA . ARG A 1 77 ? 20.736 -32.272 -23.496 1.000 28.530 77 ARG AAA CA 1
ATOM 1178 C C . ARG A 1 77 ? 21.174 -32.728 -24.890 1.000 28.030 77 ARG AAA C 1
ATOM 1179 O O . ARG A 1 77 ? 22.285 -32.351 -25.313 1.000 28.610 77 ARG AAA O 1
ATOM 1200 N N . MET A 1 78 ? 20.347 -33.508 -25.577 1.000 27.450 78 MET AAA N 1
ATOM 1201 C CA . MET A 1 78 ? 20.720 -34.075 -26.898 1.000 27.730 78 MET AAA CA 1
ATOM 1202 C C . MET A 1 78 ? 20.828 -32.897 -27.863 1.000 28.260 78 MET AAA C 1
ATOM 1203 O O . MET A 1 78 ? 21.692 -32.910 -28.750 1.000 27.600 78 MET AAA O 1
ATOM 1217 N N . ILE A 1 79 ? 19.975 -31.903 -27.658 1.000 28.770 79 ILE AAA N 1
ATOM 1218 C CA . ILE A 1 79 ? 19.913 -30.681 -28.502 1.000 31.140 79 ILE AAA CA 1
ATOM 1219 C C . ILE A 1 79 ? 21.161 -29.826 -28.245 1.000 32.300 79 ILE AAA C 1
ATOM 1220 O O . ILE A 1 79 ? 21.741 -29.329 -29.223 1.000 32.950 79 ILE AAA O 1
ATOM 1236 N N . GLU A 1 80 ? 21.575 -29.678 -26.988 1.000 33.920 80 GLU AAA N 1
ATOM 1237 C CA . GLU A 1 80 ? 22.833 -28.971 -26.627 1.000 31.060 80 GLU AAA CA 1
ATOM 1238 C C . GLU A 1 80 ? 23.994 -29.568 -27.410 1.000 29.940 80 GLU AAA C 1
ATOM 1239 O O . GLU A 1 80 ? 24.783 -28.807 -27.972 1.000 30.960 80 GLU AAA O 1
ATOM 1251 N N . GLN A 1 81 ? 24.068 -30.888 -27.463 1.000 29.970 81 GLN AAA N 1
ATOM 1252 C CA . GLN A 1 81 ? 25.156 -31.617 -28.164 1.000 34.660 81 GLN AAA CA 1
ATOM 1253 C C . GLN A 1 81 ? 24.922 -31.651 -29.678 1.000 32.670 81 GLN AAA C 1
ATOM 1254 O O . GLN A 1 81 ? 25.702 -32.293 -30.384 1.000 31.820 81 GLN AAA O 1
ATOM 1268 N N . GLN A 1 82 ? 23.821 -31.101 -30.165 1.000 35.430 82 GLN AAA N 1
ATOM 1269 C CA . GLN A 1 82 ? 23.518 -31.089 -31.620 1.000 38.710 82 GLN AAA CA 1
ATOM 1270 C C . GLN A 1 82 ? 23.503 -32.530 -32.155 1.000 37.000 82 GLN AAA C 1
ATOM 1271 O O . GLN A 1 82 ? 24.086 -32.765 -33.213 1.000 37.580 82 GLN AAA O 1
ATOM 1285 N N . LYS A 1 83 ? 22.904 -33.461 -31.410 1.000 37.140 83 LYS AAA N 1
ATOM 1286 C CA . LYS A 1 83 ? 22.471 -34.801 -31.900 1.000 38.570 83 LYS AAA CA 1
ATOM 1287 C C . LYS A 1 83 ? 20.997 -34.722 -32.356 1.000 33.260 83 LYS AAA C 1
ATOM 1288 O O . LYS A 1 83 ? 20.574 -35.574 -33.167 1.000 30.900 83 LYS AAA O 1
ATOM 1307 N N . LEU A 1 84 ? 20.274 -33.692 -31.899 1.000 28.860 84 LEU AAA N 1
ATOM 1308 C CA . LEU A 1 84 ? 18.849 -33.406 -32.193 1.000 28.960 84 LEU AAA CA 1
ATOM 1309 C C . LEU A 1 84 ? 18.676 -31.896 -32.418 1.000 28.600 84 LEU AAA C 1
ATOM 1310 O O . LEU A 1 84 ? 19.413 -31.121 -31.787 1.000 31.290 84 LEU AAA O 1
ATOM 1326 N N . GLY A 1 85 ? 17.735 -31.478 -33.266 1.000 27.920 85 GLY AAA N 1
ATOM 1327 C CA . GLY A 1 85 ? 17.446 -30.048 -33.514 1.000 29.060 85 GLY AAA CA 1
ATOM 1328 C C . GLY A 1 85 ? 16.043 -29.637 -33.078 1.000 28.590 85 GLY AAA C 1
ATOM 1329 O O . GLY A 1 85 ? 15.078 -30.391 -33.342 1.000 27.910 85 GLY AAA O 1
ATOM 1333 N N . LEU A 1 86 ? 15.898 -28.450 -32.490 1.000 28.800 86 LEU AAA N 1
ATOM 1334 C CA . LEU A 1 86 ? 14.560 -27.903 -32.132 1.000 30.730 86 LEU AAA CA 1
ATOM 1335 C C . LEU A 1 86 ? 13.630 -27.885 -33.354 1.000 29.930 86 LEU AAA C 1
ATOM 1336 O O . LEU A 1 86 ? 12.397 -27.972 -33.143 1.000 28.640 86 LEU AAA O 1
ATOM 1352 N N . ASP A 1 87 ? 14.191 -27.765 -34.570 1.000 29.600 87 ASP AAA N 1
ATOM 1353 C CA . ASP A 1 87 ? 13.442 -27.586 -35.841 1.000 28.340 87 ASP AAA CA 1
ATOM 1354 C C . ASP A 1 87 ? 13.560 -28.852 -36.696 1.000 27.390 87 ASP AAA C 1
ATOM 1355 O O . ASP A 1 87 ? 13.235 -28.799 -37.868 1.000 30.360 87 ASP AAA O 1
ATOM 1364 N N . ASP A 1 88 ? 14.019 -29.961 -36.136 1.000 26.300 88 ASP AAA N 1
ATOM 1365 C CA . ASP A 1 88 ? 13.910 -31.276 -36.810 1.000 25.780 88 ASP AAA CA 1
ATOM 1366 C C . ASP A 1 88 ? 12.437 -31.666 -36.905 1.000 26.240 88 ASP AAA C 1
ATOM 1367 O O . ASP A 1 88 ? 11.684 -31.476 -35.911 1.000 26.750 88 ASP AAA O 1
ATOM 1376 N N . THR A 1 89 ? 12.037 -32.224 -38.039 1.000 26.040 89 THR AAA N 1
ATOM 1377 C CA . THR A 1 89 ? 10.716 -32.875 -38.183 1.000 24.940 89 THR AAA CA 1
ATOM 1378 C C . THR A 1 89 ? 10.724 -34.152 -37.342 1.000 23.960 89 THR AAA C 1
ATOM 1379 O O . THR A 1 89 ? 11.810 -34.675 -37.058 1.000 22.700 89 THR AAA O 1
ATOM 1390 N N . VAL A 1 90 ? 9.547 -34.609 -36.943 1.000 23.020 90 VAL AAA N 1
ATOM 1391 C CA . VAL A 1 90 ? 9.397 -35.906 -36.238 1.000 23.460 90 VAL AAA CA 1
ATOM 1392 C C . VAL A 1 90 ? 9.626 -37.008 -37.265 1.000 22.920 90 VAL AAA C 1
ATOM 1393 O O . VAL A 1 90 ? 10.383 -37.961 -36.983 1.000 23.160 90 VAL AAA O 1
ATOM 1406 N N . SER A 1 91 ? 9.013 -36.859 -38.431 1.000 23.770 91 SER AAA N 1
ATOM 1407 C CA . SER A 1 91 ? 9.086 -37.855 -39.530 1.000 25.100 91 SER AAA CA 1
ATOM 1408 C C . SER A 1 91 ? 10.553 -38.149 -39.914 1.000 25.260 91 SER AAA C 1
ATOM 1409 O O . SER A 1 91 ? 10.851 -39.269 -40.357 1.000 24.850 91 SER AAA O 1
ATOM 1417 N N . ARG A 1 92 ? 11.467 -37.205 -39.708 1.000 26.400 92 ARG AAA N 1
ATOM 1418 C CA . ARG A 1 92 ? 12.926 -37.422 -39.929 1.000 28.920 92 ARG AAA CA 1
ATOM 1419 C C . ARG A 1 92 ? 13.442 -38.567 -39.042 1.000 27.710 92 ARG AAA C 1
ATOM 1420 O O . ARG A 1 92 ? 14.325 -39.324 -39.485 1.000 23.480 92 ARG AAA O 1
ATOM 1441 N N . TRP A 1 93 ? 12.906 -38.671 -37.831 1.000 25.980 93 TRP AAA N 1
ATOM 1442 C CA . TRP A 1 93 ? 13.345 -39.652 -36.809 1.000 27.050 93 TRP AAA CA 1
ATOM 1443 C C . TRP A 1 93 ? 12.411 -40.877 -36.777 1.000 27.220 93 TRP AAA C 1
ATOM 1444 O O . TRP A 1 93 ? 12.906 -41.997 -36.553 1.000 24.650 93 TRP AAA O 1
ATOM 1465 N N . LEU A 1 94 ? 11.102 -40.677 -36.984 1.000 29.210 94 LEU AAA N 1
ATOM 1466 C CA . LEU A 1 94 ? 10.095 -41.775 -37.085 1.000 27.900 94 LEU AAA CA 1
ATOM 1467 C C . LEU A 1 94 ? 9.414 -41.695 -38.454 1.000 26.210 94 LEU AAA C 1
ATOM 1468 O O . LEU A 1 94 ? 8.366 -41.085 -38.576 1.000 24.510 94 LEU AAA O 1
ATOM 1484 N N . PRO A 1 95 ? 9.978 -42.287 -39.537 1.000 27.590 95 PRO AAA N 1
ATOM 1485 C CA . PRO A 1 95 ? 9.478 -42.029 -40.896 1.000 25.400 95 PRO AAA CA 1
ATOM 1486 C C . PRO A 1 95 ? 7.983 -42.325 -41.095 1.000 25.400 95 PRO AAA C 1
ATOM 1487 O O . PRO A 1 95 ? 7.391 -41.733 -41.945 1.000 26.670 95 PRO AAA O 1
ATOM 1498 N N . TRP A 1 96 ? 7.413 -43.209 -40.280 1.000 25.950 96 TRP AAA N 1
ATOM 1499 C CA . TRP A 1 96 ? 5.988 -43.639 -40.302 1.000 25.070 96 TRP AAA CA 1
ATOM 1500 C C . TRP A 1 96 ? 5.074 -42.699 -39.483 1.000 26.030 96 TRP AAA C 1
ATOM 1501 O O . TRP A 1 96 ? 3.835 -42.805 -39.622 1.000 24.790 96 TRP AAA O 1
ATOM 1522 N N . PHE A 1 97 ? 5.615 -41.821 -38.632 1.000 25.490 97 PHE AAA N 1
ATOM 1523 C CA . PHE A 1 97 ? 4.793 -40.848 -37.870 1.000 24.470 97 PHE AAA CA 1
ATOM 1524 C C . PHE A 1 97 ? 4.519 -39.619 -38.740 1.000 24.650 97 PHE AAA C 1
ATOM 1525 O O . PHE A 1 97 ? 5.191 -38.559 -38.604 1.000 23.020 97 PHE AAA O 1
ATOM 1542 N N . THR A 1 98 ? 3.502 -39.740 -39.588 1.000 24.740 98 THR AAA N 1
ATOM 1543 C CA . THR A 1 98 ? 3.120 -38.700 -40.569 1.000 25.550 98 THR AAA CA 1
ATOM 1544 C C . THR A 1 98 ? 1.616 -38.466 -40.524 1.000 26.180 98 THR AAA C 1
ATOM 1545 O O . THR A 1 98 ? 0.956 -38.526 -41.555 1.000 26.640 98 THR AAA O 1
ATOM 1556 N N . PRO A 1 99 ? 1.042 -38.144 -39.341 1.000 27.500 99 PRO AAA N 1
ATOM 1557 C CA . PRO A 1 99 ? -0.400 -37.920 -39.219 1.000 27.850 99 PRO AAA CA 1
ATOM 1558 C C . PRO A 1 99 ? -0.904 -36.738 -40.056 1.000 30.140 99 PRO AAA C 1
ATOM 1559 O O . PRO A 1 99 ? -0.132 -35.839 -40.375 1.000 30.790 99 PRO AAA O 1
ATOM 1570 N N . ALA A 1 100 ? -2.209 -36.765 -40.344 1.000 30.880 100 ALA AAA N 1
ATOM 1571 C CA . ALA A 1 100 ? -2.913 -35.801 -41.211 1.000 28.830 100 ALA AAA CA 1
ATOM 1572 C C . ALA A 1 100 ? -3.896 -34.990 -40.381 1.000 27.550 100 ALA AAA C 1
ATOM 1573 O O . ALA A 1 100 ? -4.376 -35.510 -39.394 1.000 27.660 100 ALA AAA O 1
ATOM 1580 N N . LEU A 1 101 ? -4.232 -33.781 -40.816 1.000 29.400 101 LEU AAA N 1
ATOM 1581 C CA . LEU A 1 101 ? -5.446 -33.060 -40.339 1.000 29.100 101 LEU AAA CA 1
ATOM 1582 C C . LEU A 1 101 ? -6.680 -33.722 -40.976 1.000 27.540 101 LEU AAA C 1
ATOM 1583 O O . LEU A 1 101 ? -6.517 -34.629 -41.823 1.000 29.120 101 LEU AAA O 1
ATOM 1599 N N . ALA A 1 102 ? -7.886 -33.340 -40.566 1.000 26.440 102 ALA AAA N 1
ATOM 1600 C CA . ALA A 1 102 ? -9.150 -33.934 -41.085 1.000 27.470 102 ALA AAA CA 1
ATOM 1601 C C . ALA A 1 102 ? -9.215 -33.834 -42.621 1.000 28.360 102 ALA AAA C 1
ATOM 1602 O O . ALA A 1 102 ? -9.768 -34.756 -43.232 1.000 28.230 102 ALA AAA O 1
ATOM 1609 N N . ASP A 1 103 ? -8.666 -32.764 -43.218 1.000 28.840 103 ASP AAA N 1
ATOM 1610 C CA . ASP A 1 103 ? -8.791 -32.447 -44.667 1.000 28.160 103 ASP AAA CA 1
ATOM 1611 C C . ASP A 1 103 ? -7.749 -33.218 -45.483 1.000 28.450 103 ASP AAA C 1
ATOM 1612 O O . ASP A 1 103 ? -7.835 -33.148 -46.696 1.000 31.020 103 ASP AAA O 1
ATOM 1621 N N . GLY A 1 104 ? -6.802 -33.918 -44.854 1.000 28.490 104 GLY AAA N 1
ATOM 1622 C CA . GLY A 1 104 ? -5.893 -34.845 -45.560 1.000 28.240 104 GLY AAA CA 1
ATOM 1623 C C . GLY A 1 104 ? -4.465 -34.325 -45.681 1.000 28.360 104 GLY AAA C 1
ATOM 1624 O O . GLY A 1 104 ? -3.562 -35.105 -46.139 1.000 26.830 104 GLY AAA O 1
ATOM 1628 N N . VAL A 1 105 ? -4.240 -33.068 -45.294 1.000 27.250 105 VAL AAA N 1
ATOM 1629 C CA . VAL A 1 105 ? -2.881 -32.466 -45.311 1.000 28.010 105 VAL AAA CA 1
ATOM 1630 C C . VAL A 1 105 ? -2.052 -33.128 -44.209 1.000 28.160 105 VAL AAA C 1
ATOM 1631 O O . VAL A 1 105 ? -2.593 -33.276 -43.088 1.000 30.490 105 VAL AAA O 1
ATOM 1644 N N . ARG A 1 106 ? -0.793 -33.470 -44.506 1.000 28.460 106 ARG AAA N 1
ATOM 1645 C CA . ARG A 1 106 ? 0.194 -34.071 -43.560 1.000 28.640 106 ARG AAA CA 1
ATOM 1646 C C . ARG A 1 106 ? 1.268 -33.038 -43.257 1.000 27.830 106 ARG AAA C 1
ATOM 1647 O O . ARG A 1 106 ? 2.324 -33.015 -43.892 1.000 28.870 106 ARG AAA O 1
ATOM 1668 N N . PRO A 1 107 ? 1.030 -32.137 -42.280 1.000 28.120 107 PRO AAA N 1
ATOM 1669 C CA . PRO A 1 107 ? 1.972 -31.067 -41.989 1.000 28.330 107 PRO AAA CA 1
ATOM 1670 C C . PRO A 1 107 ? 3.122 -31.622 -41.165 1.000 29.140 107 PRO AAA C 1
ATOM 1671 O O . PRO A 1 107 ? 2.926 -32.487 -40.308 1.000 27.820 107 PRO AAA O 1
ATOM 1682 N N . PRO A 1 108 ? 4.346 -31.103 -41.384 1.000 30.360 108 PRO AAA N 1
ATOM 1683 C CA . PRO A 1 108 ? 5.500 -31.509 -40.584 1.000 29.970 108 PRO AAA CA 1
ATOM 1684 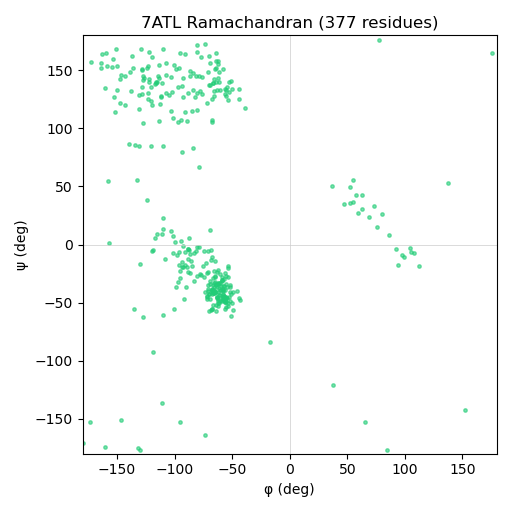C C . PRO A 1 108 ? 5.295 -31.044 -39.136 1.000 28.940 108 PRO AAA C 1
ATOM 1685 O O . PRO A 1 108 ? 4.675 -29.999 -38.907 1.000 31.100 108 PRO AAA O 1
ATOM 1696 N N . ILE A 1 109 ? 5.725 -31.884 -38.202 1.000 27.170 109 ILE AAA N 1
ATOM 1697 C CA . ILE A 1 109 ? 5.752 -31.589 -36.747 1.000 25.990 109 ILE AAA CA 1
ATOM 1698 C C . ILE A 1 109 ? 7.209 -31.382 -36.389 1.000 24.690 109 ILE AAA C 1
ATOM 1699 O O . ILE A 1 109 ? 8.051 -32.244 -36.742 1.000 23.430 109 ILE AAA O 1
ATOM 1715 N N . LYS A 1 110 ? 7.483 -30.297 -35.693 1.000 25.50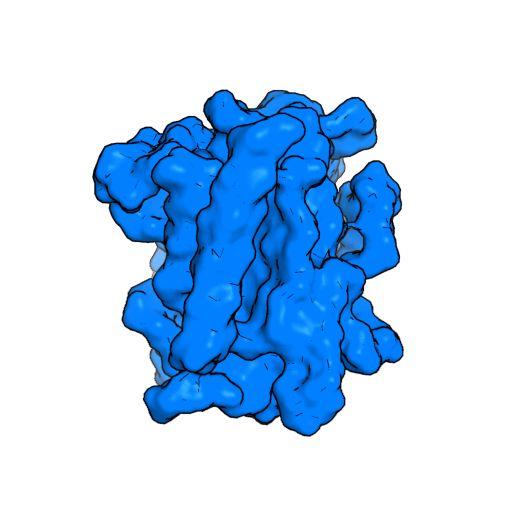0 110 LYS AAA N 1
ATOM 1716 C CA . LYS A 1 110 ? 8.852 -29.983 -35.244 1.000 27.220 110 LYS AAA CA 1
ATOM 1717 C C . LYS A 1 110 ? 8.993 -30.414 -33.790 1.000 25.770 110 LYS AAA C 1
ATOM 1718 O O . LYS A 1 110 ? 7.998 -30.384 -33.053 1.000 24.850 110 LYS AAA O 1
ATOM 1737 N N . ILE A 1 111 ? 10.222 -30.764 -33.412 1.000 26.060 111 ILE AAA N 1
ATOM 1738 C CA . ILE A 1 111 ? 10.611 -31.121 -32.020 1.000 23.570 111 ILE AAA CA 1
ATOM 1739 C C . ILE A 1 111 ? 10.134 -30.001 -31.088 1.000 21.940 111 ILE AAA C 1
ATOM 1740 O O . ILE A 1 111 ? 9.604 -30.330 -30.025 1.000 21.670 111 ILE AAA O 1
ATOM 1756 N N . ARG A 1 112 ? 10.248 -28.731 -31.457 1.000 20.540 112 ARG AAA N 1
ATOM 1757 C CA . ARG A 1 112 ? 9.839 -27.640 -30.526 1.000 23.160 112 ARG AAA CA 1
ATOM 1758 C C . ARG A 1 112 ? 8.323 -27.712 -30.284 1.000 23.580 112 ARG AAA C 1
ATOM 1759 O O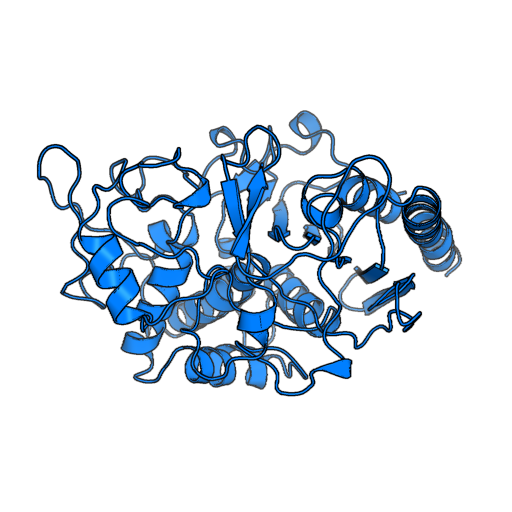 . ARG A 1 112 ? 7.838 -27.205 -29.232 1.000 22.130 112 ARG AAA O 1
ATOM 1780 N N . HIS A 1 113 ? 7.583 -28.255 -31.247 1.000 22.520 113 HIS AAA N 1
ATOM 1781 C CA . HIS A 1 113 ? 6.124 -28.425 -31.114 1.000 23.040 113 HIS AAA CA 1
ATOM 1782 C C . HIS A 1 113 ? 5.893 -29.553 -30.103 1.000 21.840 113 HIS AAA C 1
ATOM 1783 O O . HIS A 1 113 ? 5.006 -29.398 -29.224 1.000 22.100 113 HIS AAA O 1
ATOM 1798 N N . LEU A 1 114 ? 6.628 -30.660 -30.201 1.000 20.820 114 LEU AAA N 1
ATOM 1799 C CA . LEU A 1 114 ? 6.490 -31.738 -29.179 1.000 22.750 114 LEU AAA CA 1
ATOM 1800 C C . LEU A 1 114 ? 6.740 -31.162 -27.766 1.000 23.590 114 LEU AAA C 1
ATOM 1801 O O . LEU A 1 114 ? 5.955 -31.456 -26.858 1.000 25.710 114 LEU AAA O 1
ATOM 1817 N N . LEU A 1 115 ? 7.790 -30.361 -27.583 1.000 24.070 115 LEU AAA N 1
ATOM 1818 C CA . LEU A 1 115 ? 8.244 -29.881 -26.252 1.000 24.440 115 LEU AAA CA 1
ATOM 1819 C C . LEU A 1 115 ? 7.197 -28.968 -25.596 1.000 24.880 115 LEU AAA C 1
ATOM 1820 O O . LEU A 1 115 ? 7.188 -28.897 -24.352 1.000 25.130 115 LEU AAA O 1
ATOM 1836 N N . SER A 1 116 ? 6.374 -28.272 -26.384 1.000 23.820 116 SER AAA N 1
ATOM 1837 C CA . SER A 1 116 ? 5.445 -27.219 -25.908 1.000 24.420 116 SER AAA CA 1
ATOM 1838 C C . SER A 1 116 ? 4.002 -27.639 -26.172 1.000 25.060 116 SER AAA C 1
ATOM 1839 O O . SER A 1 116 ? 3.095 -26.826 -25.917 1.000 27.570 116 SER AAA O 1
ATOM 1847 N N . HIS A 1 117 ? 3.784 -28.863 -26.655 1.000 25.160 117 HIS AAA N 1
ATOM 1848 C CA . HIS A 1 117 ? 2.426 -29.446 -26.839 1.000 23.940 117 HIS AAA CA 1
ATOM 1849 C C . HIS A 1 117 ? 1.630 -28.624 -27.862 1.000 21.850 117 HIS AAA C 1
ATOM 1850 O O . HIS A 1 117 ? 0.446 -28.388 -27.616 1.000 21.440 117 HIS AAA O 1
ATOM 1865 N N . THR A 1 118 ? 2.257 -28.226 -28.964 1.000 21.000 118 THR AAA N 1
ATOM 1866 C CA . THR A 1 118 ? 1.629 -27.457 -30.065 1.000 21.730 118 THR AAA CA 1
ATOM 1867 C C . THR A 1 118 ? 1.626 -28.324 -31.325 1.000 22.710 118 THR AAA C 1
ATOM 1868 O O . THR A 1 118 ? 1.332 -27.783 -32.403 1.000 24.920 118 THR AAA O 1
ATOM 1879 N N . ALA A 1 119 ? 1.973 -29.610 -31.213 1.000 23.520 119 ALA AAA N 1
ATOM 1880 C CA . ALA A 1 119 ? 2.096 -30.564 -32.349 1.000 24.020 119 ALA AAA CA 1
ATOM 1881 C C . ALA A 1 119 ? 0.737 -30.897 -32.986 1.000 24.730 119 ALA AAA C 1
ATOM 1882 O O . ALA A 1 119 ? 0.732 -31.533 -34.061 1.000 24.650 119 ALA AAA O 1
ATOM 1889 N N . GLY A 1 120 ? -0.370 -30.545 -32.322 1.000 25.240 120 GLY AAA N 1
ATOM 1890 C CA . GLY A 1 120 ? -1.734 -30.895 -32.758 1.000 26.190 120 GLY AAA CA 1
ATOM 1891 C C . GLY A 1 120 ? -2.164 -32.266 -32.261 1.000 25.920 120 GLY AAA C 1
ATOM 1892 O O . GLY A 1 120 ? -3.269 -32.743 -32.650 1.000 27.170 120 GLY AAA O 1
ATOM 1896 N N . LEU A 1 121 ? -1.359 -32.866 -31.392 1.000 23.960 121 LEU AAA N 1
ATOM 1897 C CA . LEU A 1 121 ? -1.689 -34.155 -30.749 1.000 25.170 121 LEU AAA CA 1
ATOM 1898 C C . LEU A 1 121 ? -2.640 -33.919 -29.573 1.000 24.440 121 LEU AAA C 1
ATOM 1899 O O . LEU A 1 121 ? -2.833 -32.733 -29.145 1.000 22.680 121 LEU AAA O 1
ATOM 1915 N N . ASP A 1 122 ? -3.247 -35.008 -29.109 1.000 23.480 122 ASP AAA N 1
ATOM 1916 C CA . ASP A 1 122 ? -4.262 -34.974 -28.029 1.000 26.070 122 ASP AAA CA 1
ATOM 1917 C C . ASP A 1 122 ? -3.894 -36.014 -26.962 1.000 24.550 122 ASP AAA C 1
ATOM 1918 O O . ASP A 1 122 ? -2.808 -36.613 -27.025 1.000 24.540 122 ASP AAA O 1
ATOM 1927 N N . TYR A 1 123 ? -4.749 -36.151 -25.964 1.000 23.490 123 TYR AAA N 1
ATOM 1928 C CA . TYR A 1 123 ? -4.740 -37.252 -24.981 1.000 24.290 123 TYR AAA CA 1
ATOM 1929 C C . TYR A 1 123 ? -6.110 -37.919 -25.074 1.000 25.650 123 TYR AAA C 1
ATOM 1930 O O . TYR A 1 123 ? -7.084 -37.177 -25.284 1.000 25.070 123 TYR AAA O 1
ATOM 1948 N N . ARG A 1 124 ? -6.164 -39.242 -24.952 1.000 26.320 124 ARG AAA N 1
ATOM 1949 C CA . ARG A 1 124 ? -7.420 -40.018 -24.948 1.000 30.200 124 ARG AAA CA 1
ATOM 1950 C C . ARG A 1 124 ? -8.259 -39.553 -23.761 1.000 31.040 124 ARG AAA C 1
ATOM 1951 O O . ARG A 1 124 ? -9.509 -39.529 -23.892 1.000 36.190 124 ARG AAA O 1
ATOM 1972 N N . LEU A 1 125 ? -7.604 -39.170 -22.660 1.000 29.390 125 LEU AAA N 1
ATOM 1973 C CA . LEU A 1 125 ? -8.306 -38.716 -21.426 1.000 29.090 125 LEU AAA CA 1
ATOM 1974 C C . LEU A 1 125 ? -8.912 -37.321 -21.633 1.000 30.140 125 LEU AAA C 1
ATOM 1975 O O . LEU A 1 125 ? -9.792 -36.959 -20.814 1.000 30.100 125 LEU AAA O 1
ATOM 1991 N N . SER A 1 126 ? -8.498 -36.577 -22.673 1.000 29.630 126 SER AAA N 1
ATOM 1992 C CA . SER A 1 126 ? -9.111 -35.282 -23.076 1.000 30.950 126 SER AAA CA 1
ATOM 1993 C C . SER A 1 126 ? -10.272 -35.508 -24.040 1.000 34.530 126 SER AAA C 1
ATOM 1994 O O . SER A 1 126 ? -10.884 -34.487 -24.423 1.000 33.280 126 SER AAA O 1
ATOM 2002 N N . GLN A 1 127 ? -10.525 -36.760 -24.457 1.000 35.610 127 GLN AAA N 1
ATOM 2003 C CA . GLN A 1 127 ? -11.560 -37.071 -25.473 1.000 35.470 127 GLN AAA CA 1
ATOM 2004 C C . GLN A 1 127 ? -12.739 -37.735 -24.783 1.000 35.250 127 GLN AAA C 1
ATOM 2005 O O . GLN A 1 127 ? -12.546 -38.452 -23.814 1.000 31.420 127 GLN AAA O 1
ATOM 2019 N N . PRO A 1 128 ? -13.985 -37.490 -25.259 1.000 41.560 128 PRO AAA N 1
ATOM 2020 C CA . PRO A 1 128 ? -15.164 -38.153 -24.706 1.000 40.830 128 PRO AAA CA 1
ATOM 2021 C C . PRO A 1 128 ? -15.052 -39.663 -24.974 1.000 40.210 128 PRO AAA C 1
ATOM 2022 O O . PRO A 1 128 ? -14.225 -40.039 -25.776 1.000 36.990 128 PRO AAA O 1
ATOM 2033 N N . ALA A 1 129 ? -15.858 -40.481 -24.290 1.000 44.420 129 ALA AAA N 1
ATOM 2034 C CA . ALA A 1 129 ? -16.018 -41.935 -24.556 1.000 48.410 129 ALA AAA CA 1
ATOM 2035 C C . ALA A 1 129 ? -16.359 -42.154 -26.042 1.000 48.270 129 ALA AAA C 1
ATOM 2036 O O . ALA A 1 129 ? -17.129 -41.356 -26.633 1.000 45.940 129 ALA AAA O 1
ATOM 2043 N N . GLU A 1 130 ? -15.781 -43.181 -26.659 1.000 54.300 130 GLU AAA N 1
ATOM 2044 C CA . GLU A 1 130 ? -15.964 -43.471 -28.114 1.000 63.140 130 GLU AAA CA 1
ATOM 2045 C C . GLU A 1 130 ? -15.497 -42.281 -28.981 1.000 55.610 130 GLU AAA C 1
ATOM 2046 O O . GLU A 1 130 ? -15.995 -42.146 -30.105 1.000 51.820 130 GLU AAA O 1
ATOM 2058 N N . GLY A 1 131 ? -14.553 -41.463 -28.506 1.000 49.860 131 GLY AAA N 1
ATOM 2059 C CA . GLY A 1 131 ? -13.859 -40.452 -29.329 1.000 41.450 131 GLY AAA CA 1
ATOM 2060 C C . GLY A 1 131 ? -12.749 -41.100 -30.150 1.000 35.740 131 GLY AAA C 1
ATOM 2061 O O . GLY A 1 131 ? -12.439 -42.279 -29.983 1.000 35.770 131 GLY AAA O 1
ATOM 2065 N N . PRO A 1 132 ? -12.126 -40.361 -31.084 1.000 30.850 132 PRO AAA N 1
ATOM 2066 C CA . PRO A 1 132 ? -11.261 -40.983 -32.088 1.000 30.120 132 PRO AAA CA 1
ATOM 2067 C C . PRO A 1 132 ? -10.093 -41.802 -31.502 1.000 29.160 132 PRO AAA C 1
ATOM 2068 O O . PRO A 1 132 ? -9.827 -42.885 -32.026 1.000 28.160 132 PRO AAA O 1
ATOM 2079 N N . TYR A 1 133 ? -9.440 -41.324 -30.434 1.000 28.370 133 TYR AAA N 1
ATOM 2080 C CA . TYR A 1 133 ? -8.352 -42.084 -29.756 1.000 29.240 133 TYR AAA CA 1
ATOM 2081 C C . TYR A 1 133 ? -8.903 -43.366 -29.098 1.000 30.060 133 TYR AAA C 1
ATOM 2082 O O . TYR A 1 133 ? -8.213 -44.385 -29.202 1.000 26.820 133 TYR AAA O 1
ATOM 2100 N N . HIS A 1 134 ? -10.085 -43.335 -28.452 1.000 34.070 134 HIS AAA N 1
ATOM 2101 C CA A HIS A 1 134 ? -10.742 -44.537 -27.863 0.500 34.930 134 HIS AAA CA 1
ATOM 2102 C CA B HIS A 1 134 ? -10.743 -44.552 -27.866 0.500 38.210 134 HIS AAA CA 1
ATOM 2103 C C . HIS A 1 134 ? -10.945 -45.599 -28.969 1.000 36.090 134 HIS AAA C 1
ATOM 2104 O O . HIS A 1 134 ? -10.478 -46.742 -28.793 1.000 29.930 134 HIS AAA O 1
ATOM 2132 N N . ARG A 1 135 ? -11.588 -45.204 -30.075 1.000 35.130 135 ARG AAA N 1
ATOM 2133 C CA . ARG A 1 135 ? -11.899 -46.102 -31.212 1.000 37.670 135 ARG AAA CA 1
ATOM 2134 C C . ARG A 1 135 ? -10.608 -46.665 -31.814 1.000 33.640 135 ARG AAA C 1
ATOM 2135 O O . ARG A 1 135 ? -10.664 -47.732 -32.417 1.000 33.920 135 ARG AAA O 1
ATOM 2156 N N . LEU A 1 136 ? -9.472 -46.001 -31.678 1.000 32.800 136 LEU AAA N 1
ATOM 2157 C CA . LEU A 1 136 ? -8.222 -46.521 -32.291 1.000 31.780 136 LEU AAA CA 1
ATOM 2158 C C . LEU A 1 136 ? -7.436 -47.371 -31.292 1.000 28.350 136 LEU AAA C 1
ATOM 2159 O O . LEU A 1 136 ? -6.537 -48.051 -31.740 1.000 26.970 136 LEU AAA O 1
ATOM 2175 N N . GLY A 1 137 ? -7.738 -47.307 -29.992 1.000 27.800 137 GLY AAA N 1
ATOM 2176 C CA . GLY A 1 137 ? -7.029 -48.107 -28.976 1.000 28.620 137 GLY AAA CA 1
ATOM 2177 C C . GLY A 1 137 ? -5.696 -47.491 -28.586 1.000 28.640 137 GLY AAA C 1
ATOM 2178 O O . GLY A 1 137 ? -4.788 -48.230 -28.157 1.000 30.080 137 GLY AAA O 1
ATOM 2182 N N . ILE A 1 138 ? -5.572 -46.180 -28.734 1.000 25.940 138 ILE AAA N 1
ATOM 2183 C CA . ILE A 1 138 ? -4.382 -45.423 -28.288 1.000 27.890 138 ILE AAA CA 1
ATOM 2184 C C . ILE A 1 138 ? -4.358 -45.418 -26.752 1.000 26.900 138 ILE AAA C 1
ATOM 2185 O O . ILE A 1 138 ? -5.407 -45.217 -26.121 1.000 26.870 138 ILE AAA O 1
ATOM 2201 N N . LYS A 1 139 ? -3.182 -45.634 -26.175 1.000 26.280 139 LYS AAA N 1
ATOM 2202 C CA . LYS A 1 139 ? -2.962 -45.644 -24.712 1.000 28.150 139 LYS AAA CA 1
ATOM 2203 C C . LYS A 1 139 ? -2.295 -44.334 -24.282 1.000 27.210 139 LYS AAA C 1
ATOM 2204 O O . LYS A 1 139 ? -1.467 -43.792 -25.025 1.000 25.180 139 LYS AAA O 1
ATOM 2223 N N . ASP A 1 140 ? -2.654 -43.841 -23.105 1.000 27.970 140 ASP AAA N 1
ATOM 2224 C CA . ASP A 1 140 ? -2.130 -42.558 -22.570 1.000 28.470 140 ASP AAA CA 1
ATOM 2225 C C . ASP A 1 140 ? -0.878 -42.800 -21.725 1.000 27.090 140 ASP AAA C 1
ATOM 2226 O O . ASP A 1 140 ? -0.283 -41.796 -21.323 1.000 30.130 140 ASP AAA O 1
ATOM 2235 N N . GLY A 1 141 ? -0.497 -44.054 -21.457 1.000 26.330 141 GLY AAA N 1
ATOM 2236 C CA . GLY A 1 141 ? 0.732 -44.393 -20.711 1.000 27.100 141 GLY AAA CA 1
ATOM 2237 C C . GLY A 1 141 ? 0.500 -44.849 -19.268 1.000 28.020 141 GLY AAA C 1
ATOM 2238 O O . GLY A 1 141 ? 1.488 -45.229 -18.619 1.000 26.440 141 GLY AAA O 1
ATOM 2242 N N . MET A 1 142 ? -0.732 -44.865 -18.748 1.000 31.220 142 MET AAA N 1
ATOM 2243 C CA . MET A 1 142 ? -0.984 -45.160 -17.301 1.000 30.680 142 MET AAA CA 1
ATOM 2244 C C . MET A 1 142 ? -1.850 -46.410 -17.082 1.000 30.310 142 MET AAA C 1
ATOM 2245 O O . MET A 1 142 ? -1.982 -46.838 -15.912 1.000 29.360 142 MET AAA O 1
ATOM 2259 N N . GLU A 1 143 ? -2.337 -47.015 -18.167 1.000 30.050 143 GLU AAA N 1
ATOM 2260 C CA . GLU A 1 143 ? -3.309 -48.138 -18.169 1.000 29.240 143 GLU AAA CA 1
ATOM 2261 C C . GLU A 1 143 ? -2.615 -49.427 -18.621 1.000 30.010 143 GLU AAA C 1
ATOM 2262 O O . GLU A 1 143 ? -1.482 -49.353 -19.125 1.000 31.170 143 GLU AAA O 1
ATOM 2274 N N . LEU A 1 144 ? -3.272 -50.580 -18.456 1.000 31.110 144 LEU AAA N 1
ATOM 2275 C CA . LEU A 1 144 ? -2.717 -51.878 -18.922 1.000 31.180 144 LEU AAA CA 1
ATOM 2276 C C . LEU A 1 144 ? -2.885 -51.967 -20.443 1.000 28.000 144 LEU AAA C 1
ATOM 2277 O O . LEU A 1 144 ? -3.875 -51.451 -20.978 1.000 27.780 144 LEU AAA O 1
ATOM 2293 N N . SER A 1 145 ? -1.916 -52.571 -21.114 1.000 27.780 145 SER AAA N 1
ATOM 2294 C CA . SER A 1 145 ? -1.938 -52.805 -22.574 1.000 28.590 145 SER AAA CA 1
ATOM 2295 C C . SER A 1 145 ? -0.905 -53.866 -22.930 1.000 29.290 145 SER AAA C 1
ATOM 2296 O O . SER A 1 145 ? 0.014 -54.096 -22.122 1.000 30.280 145 SER AAA O 1
ATOM 2304 N N . SER A 1 146 ? -1.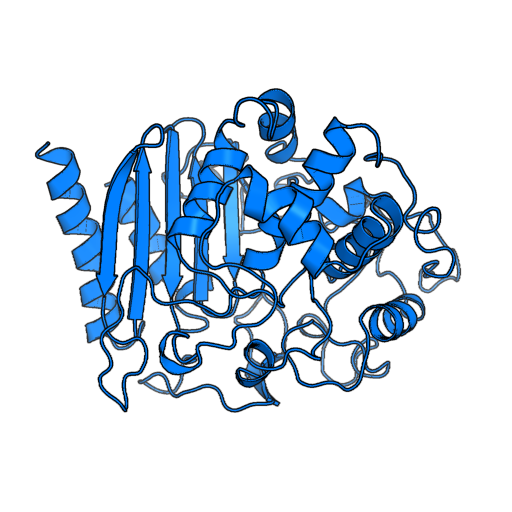026 -54.414 -24.140 1.000 31.030 146 SER AAA N 1
ATOM 2305 C CA . SER A 1 146 ? -0.116 -55.432 -24.713 1.000 30.860 146 SER AAA CA 1
ATOM 2306 C C . SER A 1 146 ? 0.836 -54.756 -25.700 1.000 30.140 146 SER AAA C 1
ATOM 2307 O O . SER A 1 146 ? 1.573 -55.471 -26.374 1.000 31.510 146 SER AAA O 1
ATOM 2315 N N . LEU A 1 147 ? 0.822 -53.431 -25.783 1.000 29.010 147 LEU AAA N 1
ATOM 2316 C CA . LEU A 1 147 ? 1.557 -52.707 -26.847 1.000 27.540 147 LEU AAA CA 1
ATOM 2317 C C . LEU A 1 147 ? 2.998 -52.454 -26.423 1.000 25.790 147 LEU AAA C 1
ATOM 2318 O O . LEU A 1 147 ? 3.255 -52.284 -25.210 1.000 22.860 147 LEU AAA O 1
ATOM 2334 N N . THR A 1 148 ? 3.873 -52.419 -27.429 1.000 24.070 148 THR AAA N 1
ATOM 2335 C CA .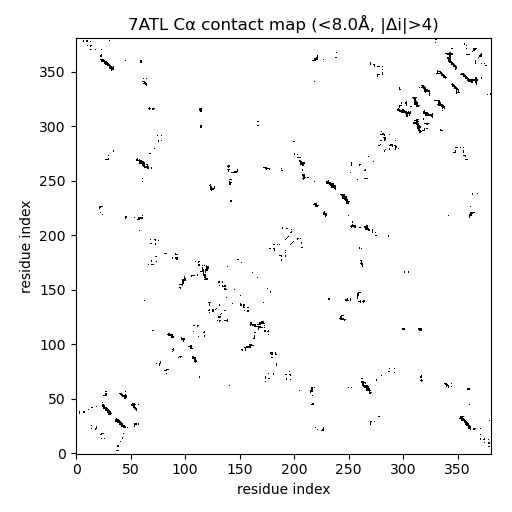 THR A 1 148 ? 5.150 -51.670 -27.419 1.000 25.640 148 THR AAA CA 1
ATOM 2336 C C . THR A 1 148 ? 4.820 -50.189 -27.649 1.000 29.490 148 THR AAA C 1
ATOM 2337 O O . THR A 1 148 ? 3.678 -49.872 -28.156 1.000 29.480 148 THR AAA O 1
ATOM 2348 N N . LEU A 1 149 ? 5.760 -49.313 -27.292 1.000 28.270 149 LEU AAA N 1
ATOM 2349 C CA . LEU A 1 149 ? 5.684 -47.857 -27.565 1.000 28.590 149 LEU AAA CA 1
ATOM 2350 C C . LEU A 1 149 ? 5.441 -47.656 -29.061 1.000 27.530 149 LEU AAA C 1
ATOM 2351 O O . LEU A 1 149 ? 4.553 -46.901 -29.431 1.000 27.130 149 LEU AAA O 1
ATOM 2367 N N . GLU A 1 150 ? 6.250 -48.311 -29.887 1.000 28.780 150 GLU AAA N 1
ATOM 2368 C CA . GLU A 1 150 ? 6.168 -48.168 -31.358 1.000 28.550 150 GLU AAA CA 1
ATOM 2369 C C . GLU A 1 150 ? 4.744 -48.506 -31.805 1.000 26.620 150 GLU AAA C 1
ATOM 2370 O O . GLU A 1 150 ? 4.209 -47.754 -32.638 1.000 25.550 150 GLU AAA O 1
ATOM 2382 N N . GLN A 1 151 ? 4.172 -49.603 -31.288 1.000 25.470 151 GLN AAA N 1
ATOM 2383 C CA . GLN A 1 151 ? 2.827 -50.091 -31.692 1.000 25.790 151 GLN AAA CA 1
ATOM 2384 C C . GLN A 1 151 ? 1.809 -49.021 -31.286 1.000 23.720 151 GLN AAA C 1
ATOM 2385 O O . GLN A 1 151 ? 0.949 -48.684 -32.115 1.000 24.360 151 GLN AAA O 1
ATOM 2399 N N . ASN A 1 152 ? 1.973 -48.420 -30.111 1.000 22.320 152 ASN AAA N 1
ATOM 2400 C CA . ASN A 1 152 ? 1.049 -47.356 -29.635 1.000 22.060 152 ASN AAA CA 1
ATOM 2401 C C . ASN A 1 152 ? 1.165 -46.091 -30.494 1.000 21.940 152 ASN AAA C 1
ATOM 2402 O O . ASN A 1 152 ? 0.122 -45.454 -30.766 1.000 21.200 152 ASN AAA O 1
ATOM 2413 N N . LEU A 1 153 ? 2.376 -45.725 -30.906 1.000 22.330 153 LEU AAA N 1
ATOM 2414 C CA . LEU A 1 153 ? 2.599 -44.483 -31.690 1.000 24.200 153 LEU AAA CA 1
ATOM 2415 C C . LEU A 1 153 ? 2.175 -44.701 -33.157 1.000 24.420 153 LEU AAA C 1
ATOM 2416 O O . LEU A 1 153 ? 1.793 -43.692 -33.816 1.000 22.290 153 LEU AAA O 1
ATOM 2432 N N . ARG A 1 154 ? 2.213 -45.942 -33.652 1.000 23.270 154 ARG AAA N 1
ATOM 2433 C CA . ARG A 1 154 ? 1.690 -46.246 -35.004 1.000 25.200 154 ARG AAA CA 1
ATOM 2434 C C . ARG A 1 154 ? 0.172 -46.092 -34.976 1.000 24.840 154 ARG AAA C 1
ATOM 2435 O O . ARG A 1 154 ? -0.396 -45.664 -36.011 1.000 25.870 154 ARG AAA O 1
ATOM 2456 N N . LEU A 1 155 ? -0.460 -46.375 -33.841 1.000 24.960 155 LEU AAA N 1
ATOM 2457 C CA . LEU A 1 155 ? -1.920 -46.165 -33.709 1.000 25.480 155 LEU AAA CA 1
ATOM 2458 C C . LEU A 1 155 ? -2.181 -44.654 -33.705 1.000 26.670 155 LEU AAA C 1
ATOM 2459 O O . LEU A 1 155 ? -3.079 -44.196 -34.444 1.000 28.290 155 LEU AAA O 1
ATOM 2475 N N . LEU A 1 156 ? -1.407 -43.897 -32.916 1.000 28.060 156 LEU AAA N 1
ATOM 2476 C CA . LEU A 1 156 ? -1.529 -42.410 -32.786 1.000 26.770 156 LEU AAA CA 1
ATOM 2477 C C . LEU A 1 156 ? -1.348 -41.747 -34.162 1.000 26.440 156 LEU AAA C 1
ATOM 2478 O O . LEU A 1 156 ? -2.065 -40.748 -34.450 1.000 25.380 156 LEU AAA O 1
ATOM 2494 N N . ALA A 1 157 ? -0.425 -42.281 -34.972 1.000 25.850 157 ALA AAA N 1
ATOM 2495 C CA . ALA A 1 157 ? -0.083 -41.779 -36.323 1.000 27.280 157 ALA AAA CA 1
ATOM 2496 C C . ALA A 1 157 ? -1.325 -41.808 -37.216 1.000 28.760 157 ALA AAA C 1
ATOM 2497 O O . ALA A 1 157 ? -1.387 -40.981 -38.141 1.000 28.400 157 ALA AAA O 1
ATOM 2504 N N . GLN A 1 158 ? -2.263 -42.729 -36.944 1.000 30.470 158 GLN AAA N 1
ATOM 2505 C CA . GLN A 1 158 ? -3.478 -42.938 -37.780 1.000 32.160 158 GLN AAA CA 1
ATOM 2506 C C . GLN A 1 158 ? -4.621 -41.996 -37.365 1.000 30.360 158 GLN AAA C 1
ATOM 2507 O O . GLN A 1 158 ? -5.657 -41.974 -38.063 1.000 27.810 158 GLN AAA O 1
ATOM 2521 N N . ALA A 1 159 ? -4.462 -41.273 -36.262 1.000 26.570 159 ALA AAA N 1
ATOM 2522 C CA . ALA A 1 159 ? -5.455 -40.293 -35.788 1.000 25.530 159 ALA AAA CA 1
ATOM 2523 C C . ALA A 1 159 ? -5.210 -38.930 -36.450 1.000 24.510 159 ALA AAA C 1
ATOM 2524 O O . ALA A 1 159 ? -4.079 -38.523 -36.639 1.000 25.760 159 ALA AAA O 1
ATOM 2531 N N . ASP A 1 160 ? -6.277 -38.208 -36.723 1.000 24.910 160 ASP AAA N 1
ATOM 2532 C CA . ASP A 1 160 ? -6.219 -36.794 -37.138 1.000 26.180 160 ASP AAA CA 1
ATOM 2533 C C . ASP A 1 160 ? -5.458 -36.005 -36.065 1.000 25.190 160 ASP AAA C 1
ATOM 2534 O O . ASP A 1 160 ? -5.766 -36.169 -34.864 1.000 24.880 160 ASP AAA O 1
ATOM 2543 N N . LEU A 1 161 ? -4.524 -35.155 -36.496 1.000 23.340 161 LEU AAA N 1
ATOM 2544 C CA . LEU A 1 161 ? -4.104 -33.973 -35.721 1.000 23.590 161 LEU AAA CA 1
ATOM 2545 C C . LEU A 1 161 ? -5.317 -33.056 -35.575 1.000 25.850 161 LEU AAA C 1
ATOM 2546 O O . LEU A 1 161 ? -6.202 -33.111 -36.442 1.000 31.470 161 LEU AAA O 1
ATOM 2562 N N . LEU A 1 162 ? -5.339 -32.223 -34.538 1.000 25.480 162 LEU AAA N 1
ATOM 2563 C CA . LEU A 1 162 ? -6.463 -31.304 -34.267 1.000 27.210 162 LEU AAA CA 1
ATOM 2564 C C . LEU A 1 162 ? -6.169 -29.902 -34.797 1.000 26.040 162 LEU AAA C 1
ATOM 2565 O O . LEU A 1 162 ? -7.096 -29.108 -34.830 1.000 27.540 162 LEU AAA O 1
ATOM 2581 N N . ALA A 1 163 ? -4.951 -29.626 -35.235 1.000 26.250 163 ALA AAA N 1
ATOM 2582 C CA . ALA A 1 163 ? -4.527 -28.268 -35.630 1.000 28.770 163 ALA AAA CA 1
ATOM 2583 C C . ALA A 1 163 ? -3.129 -28.302 -36.251 1.000 31.250 163 ALA AAA C 1
ATOM 2584 O O . ALA A 1 163 ? -2.383 -29.280 -35.999 1.000 29.480 163 ALA AAA O 1
ATOM 2591 N N . GLU A 1 164 ? -2.811 -27.287 -37.060 1.000 32.540 164 GLU AAA N 1
ATOM 2592 C CA . GLU A 1 164 ? -1.457 -27.100 -37.637 1.000 36.520 164 GLU AAA CA 1
ATOM 2593 C C . GLU A 1 164 ? -0.446 -27.108 -36.498 1.000 32.640 164 GLU AAA C 1
ATOM 2594 O O . GLU A 1 164 ? -0.590 -26.348 -35.527 1.000 27.440 164 GLU AAA O 1
ATOM 2606 N N . PRO A 1 165 ? 0.573 -27.994 -36.565 1.000 30.810 165 PRO AAA N 1
ATOM 2607 C CA . PRO A 1 165 ? 1.692 -27.953 -35.620 1.000 31.330 165 PRO AAA CA 1
ATOM 2608 C C . PRO A 1 165 ? 2.141 -26.498 -35.447 1.000 31.340 165 PRO AAA C 1
ATOM 2609 O O . PRO A 1 165 ? 2.310 -25.855 -36.430 1.000 30.350 165 PRO AAA O 1
ATOM 2620 N N . GLY A 1 166 ? 2.177 -26.005 -34.208 1.000 31.200 166 GLY AAA N 1
ATOM 2621 C CA . GLY A 1 166 ? 2.645 -24.653 -33.870 1.000 29.750 166 GLY AAA CA 1
ATOM 2622 C C . GLY A 1 166 ? 1.507 -23.678 -33.674 1.000 31.070 166 GLY AAA C 1
ATOM 2623 O O . GLY A 1 166 ? 1.792 -22.593 -33.205 1.000 31.770 166 GLY AAA O 1
ATOM 2627 N N . SER A 1 167 ? 0.258 -24.012 -34.013 1.000 32.260 167 SER AAA N 1
ATOM 2628 C CA . SER A 1 167 ? -0.830 -22.993 -34.021 1.000 32.960 167 SER AAA CA 1
ATOM 2629 C C . SER A 1 167 ? -1.464 -22.866 -32.628 1.000 31.140 167 SER AAA C 1
ATOM 2630 O O . SER A 1 167 ? -1.994 -21.785 -32.344 1.000 27.870 167 SER AAA O 1
ATOM 2638 N N . GLU A 1 168 ? -1.405 -23.883 -31.767 1.000 28.030 168 GLU AAA N 1
ATOM 2639 C CA . GLU A 1 168 ? -2.087 -23.768 -30.459 1.000 30.330 168 GLU AAA CA 1
ATOM 2640 C C . GLU A 1 168 ? -1.585 -24.828 -29.484 1.000 27.750 168 GLU AAA C 1
ATOM 2641 O O . GLU A 1 168 ? -1.119 -25.895 -29.898 1.000 26.960 168 GLU AAA O 1
ATOM 2653 N N . PHE A 1 169 ? -1.733 -24.528 -28.207 1.000 26.590 169 PHE AAA N 1
ATOM 2654 C CA . PHE A 1 169 ? -1.394 -25.449 -27.106 1.000 27.140 169 PHE AAA CA 1
ATOM 2655 C C . PHE A 1 169 ? -2.566 -26.391 -26.869 1.000 25.550 169 PHE AAA C 1
ATOM 2656 O O . PHE A 1 169 ? -3.700 -25.921 -26.817 1.000 25.530 169 PHE AAA O 1
ATOM 2673 N N . ARG A 1 170 ? -2.261 -27.681 -26.759 1.000 25.820 170 ARG AAA N 1
ATOM 2674 C CA . ARG A 1 170 ? -3.201 -28.761 -26.384 1.000 24.430 170 ARG AAA CA 1
ATOM 2675 C C . ARG A 1 170 ? -2.367 -29.851 -25.719 1.000 23.450 170 ARG AAA C 1
ATOM 2676 O O . ARG A 1 170 ? -1.517 -30.466 -26.408 1.000 20.870 170 ARG AAA O 1
ATOM 2697 N N . TYR A 1 171 ? -2.607 -30.055 -24.424 1.000 22.450 171 TYR AAA N 1
ATOM 2698 C CA . TYR A 1 171 ? -1.870 -31.037 -23.601 1.000 23.690 171 TYR AAA CA 1
ATOM 2699 C C . TYR A 1 171 ? -1.997 -32.395 -24.272 1.000 24.470 171 TYR AAA C 1
ATOM 2700 O O . TYR A 1 171 ? -3.106 -32.748 -24.652 1.000 26.240 171 TYR AAA O 1
ATOM 2718 N N . SER A 1 172 ? -0.896 -33.123 -24.422 1.000 24.550 172 SER AAA N 1
ATOM 2719 C CA . SER A 1 172 ? -0.840 -34.173 -25.454 1.000 23.270 172 SER AAA CA 1
ATOM 2720 C C . SER A 1 172 ? 0.100 -35.321 -25.086 1.000 23.820 172 SER AAA C 1
ATOM 2721 O O . SER A 1 172 ? 0.882 -35.237 -24.139 1.000 22.800 172 SER AAA O 1
ATOM 2729 N N . LEU A 1 173 ? -0.016 -36.377 -25.880 1.000 25.350 173 LEU AAA N 1
ATOM 2730 C CA . LEU A 1 173 ? 0.935 -37.501 -25.980 1.000 24.000 173 LEU AAA CA 1
ATOM 2731 C C . LEU A 1 173 ? 2.253 -37.065 -26.621 1.000 21.960 173 LEU AAA C 1
ATOM 2732 O O . LEU A 1 173 ? 3.032 -37.954 -26.945 1.000 19.950 173 LEU AAA O 1
ATOM 2748 N N . ALA A 1 174 ? 2.518 -35.771 -26.780 1.000 20.790 174 ALA AAA N 1
ATOM 2749 C CA . ALA A 1 174 ? 3.717 -35.313 -27.519 1.000 21.890 174 ALA AAA CA 1
ATOM 2750 C C . ALA A 1 174 ? 4.984 -35.865 -26.872 1.000 20.480 174 ALA AAA C 1
ATOM 2751 O O . ALA A 1 174 ? 5.946 -36.124 -27.615 1.000 19.380 174 ALA AAA O 1
ATOM 2758 N N . ILE A 1 175 ? 5.025 -35.980 -25.548 1.000 21.750 175 ILE AAA N 1
ATOM 2759 C CA . ILE A 1 175 ? 6.293 -36.357 -24.850 1.000 24.090 175 ILE AAA CA 1
ATOM 2760 C C . ILE A 1 175 ? 6.498 -37.875 -25.002 1.000 24.080 175 ILE AAA C 1
ATOM 2761 O O . ILE A 1 175 ? 7.658 -38.305 -24.993 1.000 23.660 175 ILE AAA O 1
ATOM 2777 N N . ASP A 1 176 ? 5.424 -38.644 -25.191 1.000 23.900 176 ASP AAA N 1
ATOM 2778 C CA . ASP A 1 176 ? 5.520 -40.090 -25.513 1.000 25.150 176 ASP AAA CA 1
ATOM 2779 C C . ASP A 1 176 ? 6.169 -40.206 -26.892 1.000 26.310 176 ASP AAA C 1
ATOM 2780 O O . ASP A 1 176 ? 7.071 -41.075 -27.065 1.000 28.130 176 ASP AAA O 1
ATOM 2789 N N . VAL A 1 177 ? 5.764 -39.343 -27.828 1.000 25.050 177 VAL AAA N 1
ATOM 2790 C CA . VAL A 1 177 ? 6.376 -39.291 -29.187 1.000 26.820 177 VAL AAA CA 1
ATOM 2791 C C . VAL A 1 177 ? 7.860 -38.901 -29.049 1.000 27.870 177 VAL AAA C 1
ATOM 2792 O O . VAL A 1 177 ? 8.706 -39.584 -29.658 1.000 28.160 177 VAL AAA O 1
ATOM 2805 N N . LEU A 1 178 ? 8.170 -37.890 -28.228 1.000 28.100 178 LEU AAA N 1
ATOM 2806 C CA . LEU A 1 178 ? 9.549 -37.387 -28.033 1.000 27.280 178 LEU AAA CA 1
ATOM 2807 C C . LEU A 1 178 ? 10.440 -38.542 -27.576 1.000 26.920 178 LEU AAA C 1
ATOM 2808 O O . LEU A 1 178 ? 11.553 -38.700 -28.120 1.000 27.390 178 LEU AAA O 1
ATOM 2824 N N . GLY A 1 179 ? 9.947 -39.350 -26.642 1.000 27.120 179 GLY AAA N 1
ATOM 2825 C CA . GLY A 1 179 ? 10.652 -40.540 -26.124 1.000 26.310 179 GLY AAA CA 1
ATOM 2826 C C . GLY A 1 179 ? 11.125 -41.446 -27.242 1.000 25.510 179 GLY AAA C 1
ATOM 2827 O O . GLY A 1 179 ? 12.309 -41.821 -27.248 1.000 23.680 179 GLY AAA O 1
ATOM 2831 N N . ALA A 1 180 ? 10.234 -41.759 -28.182 1.000 25.380 180 ALA AAA N 1
ATOM 2832 C CA . ALA A 1 180 ? 10.561 -42.603 -29.348 1.000 26.250 180 ALA AAA CA 1
ATOM 2833 C C . ALA A 1 180 ? 11.577 -41.871 -30.233 1.000 24.070 180 ALA AAA C 1
ATOM 2834 O O . ALA A 1 180 ? 12.534 -42.500 -30.695 1.000 21.750 180 ALA AAA O 1
ATOM 2841 N N . VAL A 1 181 ? 11.417 -40.574 -30.445 1.000 23.030 181 VAL AAA N 1
ATOM 2842 C CA . VAL A 1 181 ? 12.456 -39.822 -31.201 1.000 24.730 181 VAL AAA CA 1
ATOM 2843 C C . VAL A 1 181 ? 13.807 -40.013 -30.500 1.000 25.500 181 VAL AAA C 1
ATOM 2844 O O . VAL A 1 181 ? 14.793 -40.344 -31.176 1.000 27.130 181 VAL AAA O 1
ATOM 2857 N N . LEU A 1 182 ? 13.858 -39.804 -29.193 1.000 25.220 182 LEU AAA N 1
ATOM 2858 C CA . LEU A 1 182 ? 15.121 -39.908 -28.421 1.000 27.160 182 LEU AAA CA 1
ATOM 2859 C C . LEU A 1 182 ? 15.771 -41.292 -28.615 1.000 27.970 182 LEU AAA C 1
ATOM 2860 O O . LEU A 1 182 ? 17.022 -41.354 -28.732 1.000 31.010 182 LEU AAA O 1
ATOM 2876 N N . GLU A 1 183 ? 14.977 -42.369 -28.668 1.000 29.420 183 GLU AAA N 1
ATOM 2877 C CA . GLU A 1 183 ? 15.468 -43.750 -28.970 1.000 28.340 183 GLU AAA CA 1
ATOM 2878 C C . GLU A 1 183 ? 16.209 -43.754 -30.314 1.000 26.360 183 GLU AAA C 1
ATOM 2879 O O . GLU A 1 183 ? 17.304 -44.327 -30.399 1.000 26.760 183 GLU AAA O 1
ATOM 2891 N N . GLN A 1 184 ? 15.640 -43.140 -31.340 1.000 24.160 184 GLN AAA N 1
ATOM 2892 C CA . GLN A 1 184 ? 16.272 -43.136 -32.677 1.000 25.150 184 GLN AAA CA 1
ATOM 2893 C C . GLN A 1 184 ? 17.555 -42.306 -32.641 1.000 26.370 184 GLN AAA C 1
ATOM 2894 O O . GLN A 1 184 ? 18.532 -42.733 -33.269 1.000 28.710 184 GLN AAA O 1
ATOM 2908 N N . VAL A 1 185 ? 17.578 -41.190 -31.915 1.000 26.690 185 VAL AAA N 1
ATOM 2909 C CA . VAL A 1 185 ? 18.794 -40.320 -31.832 1.000 27.010 185 VAL AAA CA 1
ATOM 2910 C C . VAL A 1 185 ? 19.944 -41.101 -31.169 1.000 27.940 185 VAL AAA C 1
ATOM 2911 O O . VAL A 1 185 ? 21.066 -41.070 -31.721 1.000 26.700 185 VAL AAA O 1
ATOM 2924 N N . ALA A 1 186 ? 19.680 -41.799 -30.052 1.000 30.270 186 ALA AAA N 1
ATOM 2925 C CA . ALA A 1 186 ? 20.722 -42.476 -29.232 1.000 30.890 186 ALA AAA CA 1
ATOM 2926 C C . ALA A 1 186 ? 20.965 -43.929 -29.665 1.000 30.910 186 ALA AAA C 1
ATOM 2927 O O . ALA A 1 186 ? 21.996 -44.450 -29.291 1.000 31.060 186 ALA AAA O 1
ATOM 2934 N N . GLY A 1 187 ? 20.051 -44.555 -30.411 1.000 34.960 187 GLY AAA N 1
ATOM 2935 C CA . GLY A 1 187 ? 20.163 -45.949 -30.887 1.000 33.610 187 GLY AAA CA 1
ATOM 2936 C C . GLY A 1 187 ? 19.956 -46.944 -29.755 1.000 35.760 187 GLY AAA C 1
ATOM 2937 O O . GLY A 1 187 ? 20.570 -48.020 -29.786 1.000 35.930 187 GLY AAA O 1
ATOM 2941 N N . GLU A 1 188 ? 19.113 -46.621 -28.777 1.000 34.610 188 GLU AAA N 1
ATOM 2942 C CA . GLU A 1 188 ? 18.810 -47.551 -27.659 1.000 34.820 188 GLU AAA CA 1
ATOM 2943 C C . GLU A 1 188 ? 17.419 -47.234 -27.113 1.000 33.870 188 GLU AAA C 1
ATOM 2944 O O . GLU A 1 188 ? 16.893 -46.152 -27.339 1.000 32.050 188 GLU AAA O 1
ATOM 2956 N N . PRO A 1 189 ? 16.770 -48.184 -26.401 1.000 32.830 189 PRO AAA N 1
ATOM 2957 C CA . PRO A 1 189 ? 15.430 -47.968 -25.862 1.000 29.770 189 PRO AAA CA 1
ATOM 2958 C C . PRO A 1 189 ? 15.397 -46.850 -24.819 1.000 27.580 189 PRO AAA C 1
ATOM 2959 O O . PRO A 1 189 ? 16.407 -46.594 -24.217 1.000 24.770 189 PRO AAA O 1
ATOM 2970 N N . LEU A 1 190 ? 14.218 -46.264 -24.611 1.000 26.550 190 LEU AAA N 1
ATOM 2971 C CA . LEU A 1 190 ? 14.039 -45.029 -23.813 1.000 26.980 190 LEU AAA CA 1
ATOM 2972 C C . LEU A 1 190 ? 14.555 -45.205 -22.378 1.000 27.070 190 LEU AAA C 1
ATOM 2973 O O . LEU A 1 190 ? 15.113 -44.257 -21.833 1.000 27.390 190 LEU AAA O 1
ATOM 2989 N N . PRO A 1 191 ? 14.378 -46.353 -21.675 1.000 29.090 191 PRO AAA N 1
ATOM 2990 C CA . PRO A 1 191 ? 14.885 -46.486 -20.308 1.000 28.630 191 PRO AAA CA 1
ATOM 2991 C C . PRO A 1 191 ? 16.410 -46.320 -20.252 1.000 28.680 191 PRO AAA C 1
ATOM 2992 O O . PRO A 1 191 ? 16.905 -45.655 -19.318 1.000 27.570 191 PRO AAA O 1
ATOM 3003 N N . GLN A 1 192 ? 17.106 -46.867 -21.250 1.000 26.970 192 GLN AAA N 1
ATOM 3004 C CA . GLN A 1 192 ? 18.586 -46.757 -21.342 1.000 29.830 192 GLN AAA CA 1
ATOM 3005 C C . GLN A 1 192 ? 18.935 -45.301 -21.697 1.000 28.290 192 GLN AAA C 1
ATOM 3006 O O . GLN A 1 192 ? 19.872 -44.750 -21.099 1.000 27.500 192 GLN AAA O 1
ATOM 3020 N N . VAL A 1 193 ? 18.173 -44.669 -22.589 1.000 27.140 193 VAL AAA N 1
ATOM 3021 C CA . VAL A 1 193 ? 18.364 -43.227 -22.922 1.000 25.450 193 VAL AAA CA 1
ATOM 3022 C C . VAL A 1 193 ? 18.288 -42.402 -21.634 1.000 25.650 193 VAL AAA C 1
ATOM 3023 O O . VAL A 1 193 ? 19.201 -41.616 -21.357 1.000 24.710 193 VAL AAA O 1
ATOM 3036 N N . PHE A 1 194 ? 17.221 -42.561 -20.865 1.000 26.780 194 PHE AAA N 1
ATOM 3037 C CA . PHE A 1 194 ? 17.027 -41.806 -19.604 1.000 27.760 194 PHE AAA CA 1
ATOM 3038 C C . PHE A 1 194 ? 18.201 -42.069 -18.653 1.000 28.770 194 PHE AAA C 1
ATOM 3039 O O . PHE A 1 194 ? 18.650 -41.128 -17.962 1.000 27.040 194 PHE AAA O 1
ATOM 3056 N N . ASN A 1 195 ? 18.641 -43.328 -18.560 1.000 31.440 195 ASN AAA N 1
ATOM 3057 C CA . ASN A 1 195 ? 19.705 -43.704 -17.597 1.000 32.760 195 ASN AAA CA 1
ATOM 3058 C C . ASN A 1 195 ? 20.991 -42.968 -18.006 1.000 31.170 195 ASN AAA C 1
ATOM 3059 O O . ASN A 1 195 ? 21.542 -42.233 -17.162 1.000 31.170 195 ASN AAA O 1
ATOM 3070 N N . HIS A 1 196 ? 21.385 -43.091 -19.273 1.000 30.980 196 HIS AAA N 1
ATOM 3071 C CA . HIS A 1 196 ? 22.613 -42.491 -19.861 1.000 34.670 196 HIS AAA CA 1
ATOM 3072 C C . HIS A 1 196 ? 22.528 -40.964 -19.902 1.000 32.270 196 HIS AAA C 1
ATOM 3073 O O . HIS A 1 196 ? 23.549 -40.339 -19.578 1.000 38.240 196 HIS AAA O 1
ATOM 3088 N N . TRP A 1 197 ? 21.373 -40.380 -20.228 1.000 31.550 197 TRP AAA N 1
ATOM 3089 C CA . TRP A 1 197 ? 21.266 -38.920 -20.518 1.000 29.380 197 TRP AAA CA 1
ATOM 3090 C C . TRP A 1 197 ? 20.836 -38.129 -19.291 1.000 26.900 197 TRP AAA C 1
ATOM 3091 O O . TRP A 1 197 ? 21.147 -36.947 -19.258 1.000 27.520 197 TRP AAA O 1
ATOM 3112 N N . VAL A 1 198 ? 20.189 -38.754 -18.313 1.000 28.070 198 VAL AAA N 1
ATOM 3113 C CA . VAL A 1 198 ? 19.694 -38.014 -17.117 1.000 29.120 198 VAL AAA CA 1
ATOM 3114 C C . VAL A 1 198 ? 20.171 -38.685 -15.823 1.000 29.860 198 VAL AAA C 1
ATOM 3115 O O . VAL A 1 198 ? 20.894 -38.018 -15.070 1.000 32.050 198 VAL AAA O 1
ATOM 3128 N N . ALA A 1 199 ? 19.789 -39.927 -15.543 1.000 30.990 199 ALA AAA N 1
ATOM 3129 C CA . ALA A 1 199 ? 19.950 -40.522 -14.193 1.000 32.310 199 ALA AAA CA 1
ATOM 3130 C C . ALA A 1 199 ? 21.427 -40.504 -13.754 1.000 32.920 199 ALA AAA C 1
ATOM 3131 O O . ALA A 1 199 ? 21.714 -40.124 -12.591 1.000 31.490 199 ALA AAA O 1
ATOM 3138 N N . GLN A 1 200 ? 22.333 -40.938 -14.626 1.000 33.580 200 GLN AAA N 1
ATOM 3139 C CA . GLN A 1 200 ? 23.780 -41.042 -14.296 1.000 39.790 200 GLN AAA CA 1
ATOM 3140 C C . GLN A 1 200 ? 24.374 -39.644 -14.156 1.000 37.630 200 GLN AAA C 1
ATOM 3141 O O . GLN A 1 200 ? 24.893 -39.329 -13.099 1.000 41.220 200 GLN AAA O 1
ATOM 3155 N N . PRO A 1 201 ? 24.297 -38.758 -15.170 1.000 36.630 201 PRO AAA N 1
ATOM 3156 C CA . PRO A 1 201 ? 24.797 -37.388 -15.031 1.000 36.030 201 PRO AAA CA 1
ATOM 3157 C C . PRO A 1 201 ? 24.332 -36.620 -13.787 1.000 36.160 201 PRO AAA C 1
ATOM 3158 O O . PRO A 1 201 ? 25.150 -35.926 -13.214 1.000 37.120 201 PRO AAA O 1
ATOM 3169 N N . LEU A 1 202 ? 23.057 -36.752 -13.407 1.000 35.540 202 LEU AAA N 1
ATOM 3170 C CA . LEU A 1 202 ? 22.444 -36.017 -12.266 1.000 37.880 202 LEU AAA CA 1
ATOM 3171 C C . LEU A 1 202 ? 22.624 -36.804 -10.957 1.000 38.390 202 LEU AAA C 1
ATOM 3172 O O . LEU A 1 202 ? 22.181 -36.281 -9.911 1.000 36.620 202 LEU AAA O 1
ATOM 3188 N N . GLY A 1 203 ? 23.204 -38.014 -11.014 1.000 35.890 203 GLY AAA N 1
ATOM 3189 C CA . GLY A 1 203 ? 23.413 -38.901 -9.851 1.000 35.690 203 GLY AAA CA 1
ATOM 3190 C C . GLY A 1 203 ? 22.116 -39.353 -9.179 1.000 36.780 203 GLY AAA C 1
ATOM 3191 O O . GLY A 1 203 ? 22.140 -39.631 -7.966 1.000 36.300 203 GLY AAA O 1
ATOM 3195 N N . LEU A 1 204 ? 21.020 -39.491 -9.923 1.000 36.690 204 LEU AAA N 1
ATOM 3196 C CA . LEU A 1 204 ? 19.698 -39.863 -9.347 1.000 37.040 204 LEU AAA CA 1
ATOM 3197 C C . LEU A 1 204 ? 19.810 -41.253 -8.710 1.000 34.820 204 LEU AAA C 1
ATOM 3198 O O . LEU A 1 204 ? 20.488 -42.102 -9.282 1.000 32.650 204 LEU AAA O 1
ATOM 3214 N N . ARG A 1 205 ? 19.146 -41.500 -7.586 1.000 35.240 205 ARG AAA N 1
ATOM 3215 C CA . ARG A 1 205 ? 19.299 -42.793 -6.861 1.000 40.130 205 ARG AAA CA 1
ATOM 3216 C C . ARG A 1 205 ? 18.192 -43.785 -7.249 1.000 37.990 205 ARG AAA C 1
ATOM 3217 O O . ARG A 1 205 ? 18.451 -45.006 -7.153 1.000 39.100 205 ARG AAA O 1
ATOM 3238 N N . ASN A 1 206 ? 16.998 -43.321 -7.639 1.000 33.020 206 ASN AAA N 1
ATOM 3239 C CA . ASN A 1 206 ? 15.818 -44.215 -7.626 1.000 31.790 206 ASN AAA CA 1
ATOM 3240 C C . ASN A 1 206 ? 14.711 -43.727 -8.566 1.000 31.680 206 ASN AAA C 1
ATOM 3241 O O . ASN A 1 206 ? 13.547 -43.634 -8.129 1.000 29.340 206 ASN AAA O 1
ATOM 3252 N N . THR A 1 207 ? 15.023 -43.515 -9.844 1.000 31.310 207 THR AAA N 1
ATOM 3253 C CA . THR A 1 207 ? 14.027 -43.016 -10.815 1.000 31.580 207 THR AAA CA 1
ATOM 3254 C C . THR A 1 207 ? 14.174 -43.783 -12.131 1.000 30.800 207 THR AAA C 1
ATOM 3255 O O . THR A 1 207 ? 15.303 -43.906 -12.628 1.000 31.950 207 THR AAA O 1
ATOM 3266 N N . GLY A 1 208 ? 13.056 -44.255 -12.680 1.000 27.690 208 GLY AAA N 1
ATOM 3267 C CA . GLY A 1 208 ? 13.042 -45.025 -13.932 1.000 28.340 208 GLY AAA CA 1
ATOM 3268 C C . GLY A 1 208 ? 11.623 -45.285 -14.375 1.000 28.560 208 GLY AAA C 1
ATOM 3269 O O . GLY A 1 208 ? 10.742 -44.482 -13.996 1.000 28.540 208 GLY AAA O 1
ATOM 3273 N N . PHE A 1 209 ? 11.412 -46.374 -15.119 1.000 28.180 209 PHE AAA N 1
ATOM 3274 C CA . PHE A 1 209 ? 10.159 -46.657 -15.872 1.000 29.770 209 PHE AAA CA 1
ATOM 3275 C C . PHE A 1 209 ? 9.346 -47.784 -15.225 1.000 29.460 209 PHE AAA C 1
ATOM 3276 O O . PHE A 1 209 ? 8.180 -47.967 -15.617 1.000 30.300 209 PHE AAA O 1
ATOM 3293 N N . TYR A 1 210 ? 9.960 -48.506 -14.291 1.000 30.970 210 TYR AAA N 1
ATOM 3294 C CA . TYR A 1 210 ? 9.313 -49.480 -13.381 1.000 32.910 210 TYR AAA CA 1
ATOM 3295 C C . TYR A 1 210 ? 10.202 -49.705 -12.157 1.000 33.590 210 TYR AAA C 1
ATOM 3296 O O . TYR A 1 210 ? 11.388 -49.319 -12.205 1.000 35.210 210 TYR AAA O 1
ATOM 3314 N N . THR A 1 211 ? 9.643 -50.300 -11.100 1.000 35.650 211 THR AAA N 1
ATOM 3315 C CA . THR A 1 211 ? 10.378 -50.662 -9.861 1.000 37.460 211 THR AAA CA 1
ATOM 3316 C C . THR A 1 211 ? 10.138 -52.140 -9.553 1.000 40.130 211 THR AAA C 1
ATOM 3317 O O . THR A 1 211 ? 9.032 -52.626 -9.866 1.000 43.260 211 THR AAA O 1
ATOM 3328 N N . THR A 1 212 ? 11.150 -52.820 -9.008 1.000 40.850 212 THR AAA N 1
ATOM 3329 C CA . THR A 1 212 ? 11.043 -54.184 -8.427 1.000 40.960 212 THR AAA CA 1
ATOM 3330 C C . THR A 1 212 ? 10.844 -54.094 -6.911 1.000 41.180 212 THR AAA C 1
ATOM 3331 O O . THR A 1 212 ? 10.619 -55.134 -6.306 1.000 44.180 212 THR AAA O 1
ATOM 3342 N N . ASP A 1 213 ? 10.926 -52.899 -6.332 1.000 39.660 213 ASP AAA N 1
ATOM 3343 C CA . ASP A 1 213 ? 10.814 -52.666 -4.870 1.000 38.060 213 ASP AAA CA 1
ATOM 3344 C C . ASP A 1 213 ? 9.354 -52.343 -4.537 1.000 37.260 213 ASP AAA C 1
ATOM 3345 O O . ASP A 1 213 ? 9.031 -51.151 -4.336 1.000 35.680 213 ASP AAA O 1
ATOM 3354 N N . VAL A 1 214 ? 8.517 -53.378 -4.452 1.000 38.120 214 VAL AAA N 1
ATOM 3355 C CA . VAL A 1 214 ? 7.043 -53.274 -4.218 1.000 41.400 214 VAL AAA CA 1
ATOM 3356 C C . VAL A 1 214 ? 6.736 -52.504 -2.927 1.000 40.370 214 VAL AAA C 1
ATOM 3357 O O . VAL A 1 214 ? 5.843 -51.659 -2.969 1.000 39.140 214 VAL AAA O 1
ATOM 3370 N N . ASP A 1 215 ? 7.414 -52.817 -1.819 1.000 46.110 215 ASP AAA N 1
ATOM 3371 C CA . ASP A 1 215 ? 7.093 -52.297 -0.454 1.000 49.950 215 ASP AAA CA 1
ATOM 3372 C C . ASP A 1 215 ? 7.349 -50.789 -0.385 1.000 42.820 215 ASP AAA C 1
ATOM 3373 O O . ASP A 1 215 ? 6.698 -50.144 0.438 1.000 40.580 215 ASP AAA O 1
ATOM 3382 N N . ASN A 1 216 ? 8.281 -50.242 -1.170 1.000 37.540 216 ASN AAA N 1
ATOM 3383 C CA . ASN A 1 216 ? 8.650 -48.802 -1.043 1.000 37.690 216 ASN AAA CA 1
ATOM 3384 C C . ASN A 1 216 ? 7.869 -47.903 -2.029 1.000 36.040 216 ASN AAA C 1
ATOM 3385 O O . ASN A 1 216 ? 8.102 -46.699 -2.016 1.000 34.700 216 ASN AAA O 1
ATOM 3396 N N . LEU A 1 217 ? 6.945 -48.435 -2.827 1.000 35.580 217 LEU AAA N 1
ATOM 3397 C CA . LEU A 1 217 ? 6.130 -47.631 -3.777 1.000 34.130 217 LEU AAA CA 1
ATOM 3398 C C . LEU A 1 217 ? 4.850 -47.200 -3.064 1.000 32.380 217 LEU AAA C 1
ATOM 3399 O O . LEU A 1 217 ? 4.033 -48.057 -2.734 1.000 30.900 217 LEU AAA O 1
ATOM 3415 N N . ALA A 1 218 ? 4.664 -45.906 -2.824 1.000 33.470 218 ALA AAA N 1
ATOM 3416 C CA . ALA A 1 218 ? 3.428 -45.394 -2.195 1.000 32.330 218 ALA AAA CA 1
ATOM 3417 C C . ALA A 1 218 ? 2.209 -45.948 -2.929 1.000 31.440 218 ALA AAA C 1
ATOM 3418 O O . ALA A 1 218 ? 2.135 -45.905 -4.152 1.000 32.610 218 ALA AAA O 1
ATOM 3425 N N . THR A 1 219 ? 1.251 -46.420 -2.164 1.000 32.770 219 THR AAA N 1
ATOM 3426 C CA . THR A 1 219 ? -0.071 -46.834 -2.665 1.000 32.970 219 THR AAA CA 1
ATOM 3427 C C . THR A 1 219 ? -0.832 -45.612 -3.210 1.000 33.810 219 THR AAA C 1
ATOM 3428 O O . THR A 1 219 ? -1.006 -44.609 -2.464 1.000 32.530 219 THR AAA O 1
ATOM 3439 N N . ALA A 1 220 ? -1.330 -45.714 -4.438 1.000 30.400 220 ALA AAA N 1
ATOM 3440 C CA . ALA A 1 220 ? -2.139 -44.660 -5.079 1.000 31.500 220 ALA AAA CA 1
ATOM 3441 C C . ALA A 1 220 ? -3.559 -44.675 -4.509 1.000 30.890 220 ALA AAA C 1
ATOM 3442 O O . ALA A 1 220 ? -4.201 -45.756 -4.514 1.000 40.200 220 ALA AAA O 1
ATOM 3449 N N . TYR A 1 221 ? -4.041 -43.513 -4.086 1.000 27.000 221 TYR AAA N 1
ATOM 3450 C CA . TYR A 1 221 ? -5.415 -43.266 -3.588 1.000 27.410 221 TYR AAA CA 1
ATOM 3451 C C . TYR A 1 221 ? -6.040 -42.224 -4.513 1.000 28.890 221 TYR AAA C 1
ATOM 3452 O O . TYR A 1 221 ? -5.237 -41.519 -5.200 1.000 32.900 221 TYR AAA O 1
ATOM 3470 N N . HIS A 1 222 ? -7.373 -42.113 -4.511 1.000 26.840 222 HIS AAA N 1
ATOM 3471 C CA . HIS A 1 222 ? -8.119 -41.060 -5.237 1.000 33.150 222 HIS AAA CA 1
ATOM 3472 C C . HIS A 1 222 ? -9.230 -40.515 -4.335 1.000 35.690 222 HIS AAA C 1
ATOM 3473 O O . HIS A 1 222 ? -9.549 -41.225 -3.383 1.000 37.200 222 HIS AAA O 1
ATOM 3488 N N . ASP A 1 223 ? -9.783 -39.329 -4.644 1.000 41.410 223 ASP AAA N 1
ATOM 3489 C CA . ASP A 1 223 ? -10.771 -38.579 -3.812 1.000 48.860 223 ASP AAA CA 1
ATOM 3490 C C . ASP A 1 223 ? -12.173 -39.164 -4.027 1.000 58.480 223 ASP AAA C 1
ATOM 3491 O O . ASP A 1 223 ? -12.569 -39.333 -5.202 1.000 59.580 223 ASP AAA O 1
ATOM 3500 N N . THR A 1 224 ? -12.896 -39.466 -2.936 1.000 82.190 224 THR AAA N 1
ATOM 3501 C CA . THR A 1 224 ? -14.251 -40.103 -2.942 1.000 94.900 224 THR AAA CA 1
ATOM 3502 C C . THR A 1 224 ? -15.188 -39.330 -2.013 1.000 92.530 224 THR AAA C 1
ATOM 3503 O O . THR A 1 224 ? -14.748 -38.286 -1.507 1.000 82.860 224 THR AAA O 1
ATOM 3514 N N . ALA A 1 225 ? -16.415 -39.845 -1.825 1.000 101.340 225 ALA AAA N 1
ATOM 3515 C CA . ALA A 1 225 ? -17.468 -39.372 -0.887 1.000 104.220 225 ALA AAA CA 1
ATOM 3516 C C . ALA A 1 225 ? -16.862 -38.449 0.188 1.000 101.770 225 ALA AAA C 1
ATOM 3517 O O . ALA A 1 225 ? -16.920 -37.213 0.014 1.000 94.300 225 ALA AAA O 1
ATOM 3524 N N . ALA A 1 226 ? -16.303 -39.007 1.263 1.000 94.620 226 ALA AAA N 1
ATOM 3525 C CA . ALA A 1 226 ? -15.549 -38.248 2.286 1.000 92.220 226 ALA AAA CA 1
ATOM 3526 C C . ALA A 1 226 ? -14.071 -38.630 2.153 1.000 85.720 226 ALA AAA C 1
ATOM 3527 O O . ALA A 1 226 ? -13.250 -37.750 1.824 1.000 78.270 226 ALA AAA O 1
ATOM 3534 N N . GLU A 1 227 ? -13.766 -39.915 2.335 1.000 84.140 227 GLU AAA N 1
ATOM 3535 C CA . GLU A 1 227 ? -12.383 -40.427 2.510 1.000 81.120 227 GLU AAA CA 1
ATOM 3536 C C . GLU A 1 227 ? -11.849 -40.915 1.164 1.000 72.350 227 GLU AAA C 1
ATOM 3537 O O . GLU A 1 227 ? -12.632 -41.282 0.283 1.000 65.300 227 GLU AAA O 1
ATOM 3549 N N . PRO A 1 228 ? -10.507 -40.877 0.963 1.000 61.950 228 PRO AAA N 1
ATOM 3550 C CA . PRO A 1 228 ? -9.857 -41.463 -0.209 1.000 58.830 228 PRO AAA CA 1
ATOM 3551 C C . PRO A 1 228 ? -9.714 -42.992 -0.143 1.000 57.280 228 PRO AAA C 1
ATOM 3552 O O . PRO A 1 228 ? -9.244 -43.469 0.870 1.000 55.990 228 PRO AAA O 1
ATOM 3563 N N . GLU A 1 229 ? -10.079 -43.707 -1.215 1.000 55.610 229 GLU AAA N 1
ATOM 3564 C CA . GLU A 1 229 ? -9.934 -45.187 -1.328 1.000 53.640 229 GLU AAA CA 1
ATOM 3565 C C . GLU A 1 229 ? -8.802 -45.501 -2.307 1.000 45.930 229 GLU AAA C 1
ATOM 3566 O O . GLU A 1 229 ? -8.485 -44.689 -3.177 1.000 42.540 229 GLU AAA O 1
ATOM 3578 N N . PRO A 1 230 ? -8.161 -46.691 -2.217 1.000 40.770 230 PRO AAA N 1
ATOM 3579 C CA . PRO A 1 230 ? -7.118 -47.088 -3.171 1.000 39.710 230 PRO AAA CA 1
ATOM 3580 C C . PRO A 1 230 ? -7.636 -47.186 -4.609 1.000 39.540 230 PRO AAA C 1
ATOM 3581 O O . PRO A 1 230 ? -8.795 -47.462 -4.793 1.000 40.710 230 PRO AAA O 1
ATOM 3592 N N . ILE A 1 231 ? -6.778 -46.897 -5.586 1.000 39.700 231 ILE AAA N 1
ATOM 3593 C CA . ILE A 1 231 ? -7.132 -46.975 -7.031 1.000 36.160 231 ILE AAA CA 1
ATOM 3594 C C . ILE A 1 231 ? -6.991 -48.443 -7.446 1.000 36.200 231 ILE AAA C 1
ATOM 3595 O O . ILE A 1 231 ? -5.938 -49.032 -7.146 1.000 30.600 231 ILE AAA O 1
ATOM 3611 N N . ARG A 1 232 ? -8.024 -49.037 -8.054 1.000 37.510 232 ARG AAA N 1
ATOM 3612 C CA . ARG A 1 232 ? -7.951 -50.441 -8.534 1.000 41.830 232 ARG AAA CA 1
ATOM 3613 C C . ARG A 1 232 ? -7.501 -50.387 -9.990 1.000 36.810 232 ARG AAA C 1
ATOM 3614 O O . ARG A 1 232 ? -7.872 -49.429 -10.681 1.000 35.450 232 ARG AAA O 1
ATOM 3635 N N . ASP A 1 233 ? -6.682 -51.339 -10.417 1.000 31.870 233 ASP AAA N 1
ATOM 3636 C CA . ASP A 1 233 ? -6.241 -51.425 -11.832 1.000 31.430 233 ASP AAA CA 1
ATOM 3637 C C . ASP A 1 233 ? -7.453 -51.207 -12.735 1.000 30.460 233 ASP AAA C 1
ATOM 3638 O O . ASP A 1 233 ? -8.503 -51.807 -12.431 1.000 29.640 233 ASP AAA O 1
ATOM 3647 N N . GLY A 1 234 ? -7.295 -50.357 -13.762 1.000 30.080 234 GLY AAA N 1
ATOM 3648 C CA . GLY A 1 234 ? -8.278 -50.130 -14.839 1.000 30.270 234 GLY AAA CA 1
ATOM 3649 C C . GLY A 1 234 ? -9.455 -49.281 -14.394 1.000 30.600 234 GLY AAA C 1
ATOM 3650 O O . GLY A 1 234 ? -10.442 -49.207 -15.120 1.000 28.190 234 GLY AAA O 1
ATOM 3654 N N . MET A 1 235 ? -9.348 -48.597 -13.262 1.000 32.360 235 MET AAA N 1
ATOM 3655 C CA . MET A 1 235 ? -10.398 -47.656 -12.787 1.000 35.220 235 MET AAA CA 1
ATOM 3656 C C . MET A 1 235 ? -10.514 -46.454 -13.736 1.000 33.460 235 MET AAA C 1
ATOM 3657 O O . MET A 1 235 ? -9.470 -45.828 -14.034 1.000 32.850 235 MET AAA O 1
ATOM 3671 N N . LEU A 1 236 ? -11.740 -46.104 -14.126 1.000 32.330 236 LEU AAA N 1
ATOM 3672 C CA . LEU A 1 236 ? -12.044 -44.860 -14.879 1.000 33.750 236 LEU AAA CA 1
ATOM 3673 C C . LEU A 1 236 ? -12.506 -43.763 -13.912 1.000 32.690 236 LEU AAA C 1
ATOM 3674 O O . LEU A 1 236 ? -13.678 -43.793 -13.506 1.000 31.480 236 LEU AAA O 1
ATOM 3690 N N . LEU A 1 237 ? -11.635 -42.786 -13.652 1.000 34.110 237 LEU AAA N 1
ATOM 3691 C CA . LEU A 1 237 ? -11.849 -41.602 -12.766 1.000 33.050 237 LEU AAA CA 1
ATOM 3692 C C . LEU A 1 237 ? -12.271 -40.379 -13.589 1.000 32.210 237 LEU AAA C 1
ATOM 3693 O O . LEU A 1 237 ? -11.625 -40.116 -14.616 1.000 32.860 237 LEU AAA O 1
ATOM 3709 N N . THR A 1 238 ? -13.280 -39.632 -13.128 1.000 34.200 238 THR AAA N 1
ATOM 3710 C CA . THR A 1 238 ? -13.690 -38.337 -13.741 1.000 36.700 238 THR AAA CA 1
ATOM 3711 C C . THR A 1 238 ? -12.605 -37.303 -13.410 1.000 35.610 238 THR AAA C 1
ATOM 3712 O O . THR A 1 238 ? -12.280 -37.111 -12.228 1.000 34.450 238 THR AAA O 1
ATOM 3723 N N . LEU A 1 239 ? -12.002 -36.705 -14.429 1.000 36.180 239 LEU AAA N 1
ATOM 3724 C CA . LEU A 1 239 ? -10.995 -35.644 -14.210 1.000 38.910 239 LEU AAA CA 1
ATOM 3725 C C . LEU A 1 239 ? -11.734 -34.409 -13.712 1.000 42.020 239 LEU AAA C 1
ATOM 3726 O O . LEU A 1 239 ? -12.908 -34.223 -14.047 1.000 44.090 239 LEU AAA O 1
ATOM 3742 N N . PRO A 1 240 ? -11.099 -33.566 -12.867 1.000 44.890 240 PRO AAA N 1
ATOM 3743 C CA . PRO A 1 240 ? -11.709 -32.299 -12.461 1.000 48.020 240 PRO AAA CA 1
ATOM 3744 C C . PRO A 1 240 ? -12.008 -31.448 -13.707 1.000 48.210 240 PRO AAA C 1
ATOM 3745 O O . PRO A 1 240 ? -11.318 -31.611 -14.713 1.000 46.150 240 PRO AAA O 1
ATOM 3756 N N . GLU A 1 241 ? -13.034 -30.598 -13.628 1.000 50.740 241 GLU AAA N 1
ATOM 3757 C CA . GLU A 1 241 ? -13.556 -29.804 -14.776 1.000 57.520 241 GLU AAA CA 1
ATOM 3758 C C . GLU A 1 241 ? -12.413 -29.034 -15.445 1.000 49.350 241 GLU AAA C 1
ATOM 3759 O O . GLU A 1 241 ? -11.611 -28.428 -14.729 1.000 44.210 241 GLU AAA O 1
ATOM 3771 N N . GLY A 1 242 ? -12.320 -29.114 -16.773 1.000 46.250 242 GLY AAA N 1
ATOM 3772 C CA . GLY A 1 242 ? -11.300 -28.405 -17.567 1.000 46.900 242 GLY AAA CA 1
ATOM 3773 C C . GLY A 1 242 ? -10.073 -29.254 -17.843 1.000 46.970 242 GLY AAA C 1
ATOM 3774 O O . GLY A 1 242 ? -9.337 -28.900 -18.756 1.000 48.630 242 GLY AAA O 1
ATOM 3778 N N . PHE A 1 243 ? -9.861 -30.344 -17.099 1.000 50.160 243 PHE AAA N 1
ATOM 3779 C CA . PHE A 1 243 ? -8.672 -31.236 -17.215 1.000 54.030 243 PHE AAA CA 1
ATOM 3780 C C . PHE A 1 243 ? -8.905 -32.345 -18.260 1.000 45.300 243 PHE AAA C 1
ATOM 3781 O O . PHE A 1 243 ? -7.934 -32.864 -18.817 1.000 46.480 243 PHE AAA O 1
ATOM 3798 N N . GLY A 1 244 ? -10.161 -32.683 -18.539 1.000 40.810 244 GLY AAA N 1
ATOM 3799 C CA . GLY A 1 244 ? -10.540 -33.692 -19.537 1.000 37.510 244 GLY AAA CA 1
ATOM 3800 C C . GLY A 1 244 ? -11.861 -34.333 -19.178 1.000 36.410 244 GLY AAA C 1
ATOM 3801 O O . GLY A 1 244 ? -12.745 -33.635 -18.708 1.000 36.290 244 GLY AAA O 1
ATOM 3805 N N . PHE A 1 245 ? -11.988 -35.631 -19.421 1.000 38.270 245 PHE AAA N 1
ATOM 3806 C CA . PHE A 1 245 ? -13.221 -36.421 -19.200 1.000 38.590 245 PHE AAA CA 1
ATOM 3807 C C . PHE A 1 245 ? -12.828 -37.473 -18.179 1.000 35.050 245 PHE AAA C 1
ATOM 3808 O O . PHE A 1 245 ? -12.843 -37.134 -16.988 1.000 33.040 245 PHE AAA O 1
ATOM 3825 N N . GLU A 1 246 ? -12.410 -38.647 -18.659 1.000 33.350 246 GLU AAA N 1
ATOM 3826 C CA . GLU A 1 246 ? -12.182 -39.856 -17.836 1.000 36.410 246 GLU AAA CA 1
ATOM 3827 C C . GLU A 1 246 ? -10.787 -40.366 -18.141 1.000 31.960 246 GLU AAA C 1
ATOM 3828 O O . GLU A 1 246 ? -10.422 -40.428 -19.313 1.000 30.750 246 GLU AAA O 1
ATOM 3840 N N . ILE A 1 247 ? -10.061 -40.714 -17.089 1.000 29.640 247 ILE AAA N 1
ATOM 3841 C CA . ILE A 1 247 ? -8.663 -41.206 -17.158 1.000 29.470 247 ILE AAA CA 1
ATOM 3842 C C . ILE A 1 247 ? -8.668 -42.654 -16.661 1.000 28.870 247 ILE AAA C 1
ATOM 3843 O O . ILE A 1 247 ? -9.376 -42.949 -15.669 1.000 30.580 247 ILE AAA O 1
ATOM 3859 N N . GLU A 1 248 ? -7.891 -43.506 -17.323 1.000 26.190 248 GLU AAA N 1
ATOM 3860 C CA . GLU A 1 248 ? -7.746 -44.944 -17.000 1.000 26.490 248 GLU AAA CA 1
ATOM 3861 C C . GLU A 1 248 ? -6.421 -45.135 -16.272 1.000 25.470 248 GLU AAA C 1
ATOM 3862 O O . GLU A 1 248 ? -5.379 -44.947 -16.910 1.000 26.530 248 GLU AAA O 1
ATOM 3874 N N . LEU A 1 249 ? -6.464 -45.544 -15.007 1.000 25.360 249 LEU AAA N 1
ATOM 3875 C CA . LEU A 1 249 ? -5.241 -45.744 -14.196 1.000 25.420 249 LEU AAA CA 1
ATOM 3876 C C . LEU A 1 249 ? -5.104 -47.213 -13.820 1.000 25.900 249 LEU AAA C 1
ATOM 3877 O O . LEU A 1 249 ? -6.112 -47.839 -13.463 1.000 26.440 249 LEU AAA O 1
ATOM 3893 N N . ALA A 1 250 ? -3.877 -47.713 -13.891 1.000 25.400 250 ALA AAA N 1
ATOM 3894 C CA . ALA A 1 250 ? -3.513 -49.089 -13.533 1.000 24.540 250 ALA AAA CA 1
ATOM 3895 C C . ALA A 1 250 ? -2.253 -49.028 -12.679 1.000 25.340 250 ALA AAA C 1
ATOM 3896 O O . ALA A 1 250 ? -1.136 -49.142 -13.178 1.000 25.920 250 ALA AAA O 1
ATOM 3903 N N . PRO A 1 251 ? -2.411 -48.832 -11.351 1.000 25.550 251 PRO AAA N 1
ATOM 3904 C CA . PRO A 1 251 ? -1.272 -48.786 -10.430 1.000 26.150 251 PRO AAA CA 1
ATOM 3905 C C . PRO A 1 251 ? -0.309 -49.984 -10.467 1.000 25.780 251 PRO AAA C 1
ATOM 3906 O O . PRO A 1 251 ? 0.815 -49.802 -10.070 1.000 28.040 251 PRO AAA O 1
ATOM 3917 N N . SER A 1 252 ? -0.705 -51.132 -11.002 1.000 26.580 252 SER AAA N 1
ATOM 3918 C CA . SER A 1 252 ? 0.214 -52.294 -11.160 1.000 27.890 252 SER AAA CA 1
ATOM 3919 C C . SER A 1 252 ? 1.240 -52.025 -12.274 1.000 28.010 252 SER AAA C 1
ATOM 3920 O O . SER A 1 252 ? 2.303 -52.660 -12.238 1.000 29.130 252 SER AAA O 1
ATOM 3928 N N . ARG A 1 253 ? 0.938 -51.145 -13.238 1.000 26.610 253 ARG AAA N 1
ATOM 3929 C CA . ARG A 1 253 ? 1.812 -50.901 -14.416 1.000 26.020 253 ARG AAA CA 1
ATOM 3930 C C . ARG A 1 253 ? 3.253 -50.617 -13.969 1.000 26.560 253 ARG AAA C 1
ATOM 3931 O O . ARG A 1 253 ? 4.190 -51.173 -14.585 1.000 26.270 253 ARG AAA O 1
ATOM 3952 N N . ALA A 1 254 ? 3.411 -49.805 -12.916 1.000 29.500 254 ALA AAA N 1
ATOM 3953 C CA . ALA A 1 254 ? 4.701 -49.401 -12.297 1.000 28.640 254 ALA AAA CA 1
ATOM 3954 C C . ALA A 1 254 ? 5.569 -50.619 -11.925 1.000 28.740 254 ALA AAA C 1
ATOM 3955 O O . ALA A 1 254 ? 6.784 -50.425 -11.724 1.000 28.220 254 ALA AAA O 1
ATOM 3962 N N . LEU A 1 255 ? 4.988 -51.818 -11.790 1.000 28.800 255 LEU AAA N 1
ATOM 3963 C CA . LEU A 1 255 ? 5.718 -53.038 -11.329 1.000 30.900 255 LEU AAA CA 1
ATOM 3964 C C . LEU A 1 255 ? 6.075 -53.935 -12.508 1.000 30.090 255 LEU AAA C 1
ATOM 3965 O O . LEU A 1 255 ? 6.833 -54.874 -12.290 1.000 32.140 255 LEU AAA O 1
ATOM 3981 N N . ASP A 1 256 ? 5.583 -53.608 -13.701 1.000 29.910 256 ASP AAA N 1
ATOM 3982 C CA . ASP A 1 256 ? 5.673 -54.451 -14.915 1.000 29.450 256 ASP AAA CA 1
ATOM 3983 C C . ASP A 1 256 ? 6.896 -54.021 -15.724 1.000 29.810 256 ASP AAA C 1
ATOM 3984 O O . ASP A 1 256 ? 6.825 -52.986 -16.375 1.000 32.860 256 ASP AAA O 1
ATOM 3993 N N . ALA A 1 257 ? 7.957 -54.820 -15.739 1.000 31.080 257 ALA AAA N 1
ATOM 3994 C CA . ALA A 1 257 ? 9.193 -54.532 -16.508 1.000 33.150 257 ALA AAA CA 1
ATOM 3995 C C . ALA A 1 257 ? 8.901 -54.549 -18.022 1.000 32.410 257 ALA AAA C 1
ATOM 3996 O O . ALA A 1 257 ? 9.769 -54.084 -18.792 1.000 32.230 257 ALA AAA O 1
ATOM 4003 N N . GLN A 1 258 ? 7.744 -55.076 -18.438 1.000 32.630 258 GLN AAA N 1
ATOM 4004 C CA . GLN A 1 258 ? 7.380 -55.257 -19.875 1.000 38.260 258 GLN AAA CA 1
ATOM 4005 C C . GLN A 1 258 ? 6.527 -54.078 -20.355 1.000 33.980 258 GLN AAA C 1
ATOM 4006 O O . GLN A 1 258 ? 6.398 -53.911 -21.571 1.000 34.470 258 GLN AAA O 1
ATOM 4020 N N . ALA A 1 259 ? 5.935 -53.305 -19.451 1.000 30.350 259 ALA AAA N 1
ATOM 4021 C CA . ALA A 1 259 ? 5.062 -52.174 -19.832 1.000 31.360 259 ALA AAA CA 1
ATOM 4022 C C . ALA A 1 259 ? 5.879 -51.169 -20.659 1.000 30.520 259 ALA AAA C 1
ATOM 4023 O O . ALA A 1 259 ? 7.018 -50.847 -20.245 1.000 30.080 259 ALA AAA O 1
ATOM 4030 N N . TYR A 1 260 ? 5.344 -50.699 -21.790 1.000 27.310 260 TYR AAA N 1
ATOM 4031 C CA . TYR A 1 260 ? 6.093 -49.777 -22.686 1.000 28.220 260 TYR AAA CA 1
ATOM 4032 C C . TYR A 1 260 ? 6.426 -48.493 -21.920 1.000 27.600 260 TYR AAA C 1
ATOM 4033 O O . TYR A 1 260 ? 5.644 -48.001 -21.087 1.000 25.310 260 TYR AAA O 1
ATOM 4051 N N . PRO A 1 261 ? 7.657 -47.975 -22.133 1.000 26.130 261 PRO AAA N 1
ATOM 4052 C CA . PRO A 1 261 ? 8.101 -46.741 -21.496 1.000 26.230 261 PRO AAA CA 1
ATOM 4053 C C . PRO A 1 261 ? 7.326 -45.531 -22.019 1.000 25.180 261 PRO AAA C 1
ATOM 4054 O O . PRO A 1 261 ? 7.516 -45.196 -23.149 1.000 24.470 261 PRO AAA O 1
ATOM 4065 N N . SER A 1 262 ? 6.427 -44.980 -21.200 1.000 24.260 262 SER AAA N 1
ATOM 4066 C CA . SER A 1 262 ? 5.668 -43.740 -21.504 1.000 23.650 262 SER AAA CA 1
ATOM 4067 C C . SER A 1 262 ? 6.483 -42.555 -21.001 1.000 22.240 262 SER AAA C 1
ATOM 4068 O O . SER A 1 262 ? 6.532 -42.347 -19.794 1.000 21.560 262 SER AAA O 1
ATOM 4076 N N . GLY A 1 263 ? 7.094 -41.814 -21.915 1.000 22.560 263 GLY AAA N 1
ATOM 4077 C CA . GLY A 1 263 ? 7.796 -40.553 -21.603 1.000 23.520 263 GLY AAA CA 1
ATOM 4078 C C . GLY A 1 263 ? 6.903 -39.494 -20.969 1.000 21.130 263 GLY AAA C 1
ATOM 4079 O O . GLY A 1 263 ? 7.423 -38.713 -20.152 1.000 20.810 263 GLY AAA O 1
ATOM 4083 N N . GLY A 1 264 ? 5.622 -39.475 -21.322 1.000 19.870 264 GLY AAA N 1
ATOM 4084 C CA . GLY A 1 264 ? 4.641 -38.533 -20.761 1.000 21.230 264 GLY AAA CA 1
ATOM 4085 C C . GLY A 1 264 ? 4.100 -38.922 -19.392 1.000 22.210 264 GLY AAA C 1
ATOM 4086 O O . GLY A 1 264 ? 3.632 -38.002 -18.698 1.000 20.110 264 GLY AAA O 1
ATOM 4090 N N . ALA A 1 265 ? 4.053 -40.208 -19.008 1.000 23.060 265 ALA AAA N 1
ATOM 4091 C CA . ALA A 1 265 ? 3.266 -40.593 -17.808 1.000 24.880 265 ALA AAA CA 1
ATOM 4092 C C . ALA A 1 265 ? 3.706 -41.904 -17.137 1.000 25.690 265 ALA AAA C 1
ATOM 4093 O O . ALA A 1 265 ? 3.105 -42.264 -16.109 1.000 27.850 265 ALA AAA O 1
ATOM 4100 N N . GLY A 1 266 ? 4.737 -42.582 -17.620 1.000 27.570 266 GLY AAA N 1
ATOM 4101 C CA . GLY A 1 266 ? 5.004 -43.966 -17.185 1.000 30.360 266 GLY AAA CA 1
ATOM 4102 C C . GLY A 1 266 ? 6.082 -44.130 -16.117 1.000 29.150 266 GLY AAA C 1
ATOM 4103 O O . GLY A 1 266 ? 6.404 -45.322 -15.782 1.000 27.410 266 GLY AAA O 1
ATOM 4107 N N . MET A 1 267 ? 6.676 -43.045 -15.623 1.000 26.680 267 MET AAA N 1
ATOM 4108 C CA . MET A 1 267 ? 7.883 -43.188 -14.763 1.000 29.660 267 MET AAA CA 1
ATOM 4109 C C . MET A 1 267 ? 7.495 -43.281 -13.268 1.000 29.570 267 MET AAA C 1
ATOM 4110 O O . MET A 1 267 ? 6.350 -42.946 -12.887 1.000 28.880 267 MET AAA O 1
ATOM 4124 N N . VAL A 1 268 ? 8.457 -43.749 -12.470 1.000 30.000 268 VAL AAA N 1
ATOM 4125 C CA . VAL A 1 268 ? 8.442 -43.845 -10.983 1.000 28.320 268 VAL AAA CA 1
ATOM 4126 C C . VAL A 1 268 ? 9.717 -43.175 -10.460 1.000 28.030 268 VAL AAA C 1
ATOM 4127 O O . VAL A 1 268 ? 10.738 -43.201 -11.186 1.000 28.220 268 VAL AAA O 1
ATOM 4140 N N . GLY A 1 269 ? 9.666 -42.606 -9.254 1.000 26.940 269 GLY AAA N 1
ATOM 4141 C CA . GLY A 1 269 ? 10.817 -41.918 -8.647 1.000 26.880 269 GLY AAA CA 1
ATOM 4142 C C . GLY A 1 269 ? 10.486 -41.252 -7.322 1.000 27.560 269 GLY AAA C 1
ATOM 4143 O O . GLY A 1 269 ? 9.284 -41.063 -7.013 1.000 23.960 269 GLY AAA O 1
ATOM 4147 N N . ASP A 1 270 ? 11.536 -40.891 -6.572 1.000 29.270 270 ASP AAA N 1
ATOM 4148 C CA . ASP A 1 270 ? 11.411 -40.253 -5.239 1.000 28.630 270 ASP AAA CA 1
ATOM 4149 C C . ASP A 1 270 ? 11.510 -38.743 -5.404 1.000 26.800 270 ASP AAA C 1
ATOM 4150 O O . ASP A 1 270 ? 11.909 -38.284 -6.465 1.000 28.560 270 ASP AAA O 1
ATOM 4159 N N . ALA A 1 271 ? 11.115 -38.019 -4.369 1.000 27.760 271 ALA AAA N 1
ATOM 4160 C CA . ALA A 1 271 ? 11.061 -36.545 -4.324 1.000 28.540 271 ALA AAA CA 1
ATOM 4161 C C . ALA A 1 271 ? 12.468 -35.959 -4.536 1.000 29.350 271 ALA AAA C 1
ATOM 4162 O O . ALA A 1 271 ? 12.586 -35.010 -5.324 1.000 29.340 271 ALA AAA O 1
ATOM 4169 N N . ASP A 1 272 ? 13.506 -36.520 -3.909 1.000 30.650 272 ASP AAA N 1
ATOM 4170 C CA . ASP A 1 272 ? 14.887 -35.964 -3.979 1.000 29.980 272 ASP AAA CA 1
ATOM 4171 C C . ASP A 1 272 ? 15.414 -36.026 -5.406 1.000 28.760 272 ASP AAA C 1
ATOM 4172 O O . ASP A 1 272 ? 16.202 -35.121 -5.762 1.000 32.560 272 ASP AAA O 1
ATOM 4181 N N . ASP A 1 273 ? 15.051 -37.057 -6.173 1.000 28.030 273 ASP AAA N 1
ATOM 4182 C CA . ASP A 1 273 ? 15.467 -37.161 -7.595 1.000 27.740 273 ASP AAA CA 1
ATOM 4183 C C . ASP A 1 273 ? 14.749 -36.030 -8.337 1.000 25.880 273 ASP AAA C 1
ATOM 4184 O O . ASP A 1 273 ? 15.394 -35.335 -9.089 1.000 26.090 273 ASP AAA O 1
ATOM 4193 N N . VAL A 1 274 ? 13.487 -35.758 -8.036 1.000 26.260 274 VAL AAA N 1
ATOM 4194 C CA . VAL A 1 274 ? 12.720 -34.677 -8.724 1.000 25.810 274 VAL AAA CA 1
ATOM 4195 C C . VAL A 1 274 ? 13.339 -33.317 -8.379 1.000 27.480 274 VAL AAA C 1
ATOM 4196 O O . VAL A 1 274 ? 13.367 -32.437 -9.260 1.000 26.940 274 VAL AAA O 1
ATOM 4209 N N . LEU A 1 275 ? 13.817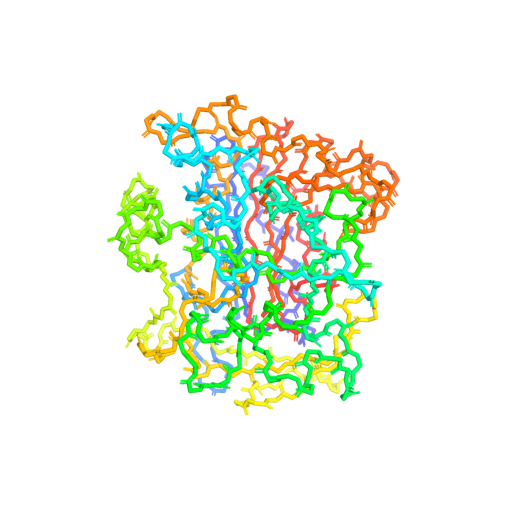 -33.139 -7.149 1.000 28.830 275 LEU AAA N 1
ATOM 4210 C CA . LEU A 1 275 ? 14.391 -31.848 -6.707 1.000 29.750 275 LEU AAA CA 1
ATOM 4211 C C . LEU A 1 275 ? 15.695 -31.601 -7.464 1.000 29.800 275 LEU AAA C 1
ATOM 4212 O O . LEU A 1 275 ? 15.936 -30.438 -7.827 1.000 27.600 275 LEU AAA O 1
ATOM 4228 N N . GLN A 1 276 ? 16.500 -32.653 -7.680 1.000 31.720 276 GLN AAA N 1
ATOM 4229 C CA . GLN A 1 276 ? 17.736 -32.605 -8.509 1.000 31.750 276 GLN AAA CA 1
ATOM 4230 C C . GLN A 1 276 ? 17.335 -32.103 -9.891 1.000 31.900 276 GLN AAA C 1
ATOM 4231 O O . GLN A 1 276 ? 17.987 -31.180 -10.404 1.000 33.460 276 GLN AAA O 1
ATOM 4245 N N . LEU A 1 277 ? 16.289 -32.699 -10.466 1.000 28.000 277 LEU AAA N 1
ATOM 4246 C CA . LEU A 1 277 ? 15.787 -32.323 -11.810 1.000 27.640 277 LEU AAA CA 1
ATOM 4247 C C . LEU A 1 277 ? 15.389 -30.831 -11.831 1.000 28.170 277 LEU AAA C 1
ATOM 4248 O O . LEU A 1 277 ? 15.762 -30.117 -12.779 1.000 27.730 277 LEU AAA O 1
ATOM 4264 N N . VAL A 1 278 ? 14.615 -30.372 -10.851 1.000 26.820 278 VAL AAA N 1
ATOM 4265 C CA . VAL A 1 278 ? 14.057 -28.993 -10.860 1.000 27.210 278 VAL AAA CA 1
ATOM 4266 C C . VAL A 1 278 ? 15.193 -27.973 -10.642 1.000 28.230 278 VAL AAA C 1
ATOM 4267 O O . VAL A 1 278 ? 15.200 -26.941 -11.368 1.000 30.850 278 VAL AAA O 1
ATOM 4280 N N . GLU A 1 279 ? 16.125 -28.223 -9.716 1.000 27.110 279 GLU AAA N 1
ATOM 4281 C CA . GLU A 1 279 ? 17.318 -27.355 -9.506 1.000 26.570 279 GLU AAA CA 1
ATOM 4282 C C . GLU A 1 279 ? 18.089 -27.235 -10.829 1.000 25.890 279 GLU AAA C 1
ATOM 4283 O O . GLU A 1 279 ? 18.376 -26.097 -11.251 1.000 25.610 279 GLU AAA O 1
ATOM 4295 N N . THR A 1 280 ? 18.345 -28.355 -11.501 1.000 25.400 280 THR AAA N 1
ATOM 4296 C CA . THR A 1 280 ? 19.028 -28.415 -12.821 1.000 26.640 280 THR AAA CA 1
ATOM 4297 C C . THR A 1 280 ? 18.314 -27.527 -13.854 1.000 29.190 280 THR AAA C 1
ATOM 4298 O O . THR A 1 280 ? 18.991 -26.771 -14.573 1.000 29.640 280 THR AAA O 1
ATOM 4309 N N . LEU A 1 281 ? 16.992 -27.607 -13.921 1.000 29.240 281 LEU AAA N 1
ATOM 4310 C CA . LEU A 1 281 ? 16.173 -26.779 -14.830 1.000 29.940 281 LEU AAA CA 1
ATOM 4311 C C . LEU A 1 281 ? 16.279 -25.314 -14.414 1.000 30.080 281 LEU AAA C 1
ATOM 4312 O O . LEU A 1 281 ? 16.217 -24.472 -15.302 1.000 36.050 281 LEU AAA O 1
ATOM 4328 N N . ARG A 1 282 ? 16.415 -25.014 -13.128 1.000 28.740 282 ARG AAA N 1
ATOM 4329 C CA . ARG A 1 282 ? 16.399 -23.608 -12.644 1.000 30.520 282 ARG AAA CA 1
ATOM 4330 C C . ARG A 1 282 ? 17.683 -22.857 -13.056 1.000 31.150 282 ARG AAA C 1
ATOM 4331 O O . ARG A 1 282 ? 17.565 -21.656 -13.351 1.000 34.860 282 ARG AAA O 1
ATOM 4352 N N . THR A 1 283 ? 18.866 -23.493 -13.034 1.000 28.600 283 THR AAA N 1
ATOM 4353 C CA . THR A 1 283 ? 20.191 -22.808 -13.131 1.000 28.680 283 THR AAA CA 1
ATOM 4354 C C . THR A 1 283 ? 21.118 -23.434 -14.189 1.000 29.280 283 THR AAA C 1
ATOM 4355 O O . THR A 1 283 ? 22.103 -22.781 -14.545 1.000 31.990 283 THR AAA O 1
ATOM 4366 N N . GLY A 1 284 ? 20.845 -24.651 -14.655 1.000 30.120 284 GLY AAA N 1
ATOM 4367 C CA . GLY A 1 284 ? 21.846 -25.509 -15.320 1.000 31.510 284 GLY AAA CA 1
ATOM 4368 C C . GLY A 1 284 ? 22.771 -26.151 -14.306 1.000 32.330 284 GLY AAA C 1
ATOM 4369 O O . GLY A 1 284 ? 22.587 -25.879 -13.112 1.000 30.130 284 GLY AAA O 1
ATOM 4373 N N . LYS A 1 285 ? 23.683 -27.016 -14.756 1.000 38.120 285 LYS AAA N 1
ATOM 4374 C CA . LYS A 1 285 ? 24.864 -27.487 -13.975 1.000 43.880 285 LYS AAA CA 1
ATOM 4375 C C . LYS A 1 285 ? 26.046 -27.649 -14.932 1.000 45.570 285 LYS AAA C 1
ATOM 4376 O O . LYS A 1 285 ? 25.808 -28.034 -16.087 1.000 39.700 285 LYS AAA O 1
ATOM 4395 N N . GLU A 1 286 ? 27.253 -27.358 -14.439 1.000 52.890 286 GLU AAA N 1
ATOM 4396 C CA . GLU A 1 286 ? 28.565 -27.672 -15.067 1.000 60.940 286 GLU AAA CA 1
ATOM 4397 C C . GLU A 1 286 ? 28.502 -29.057 -15.716 1.000 51.580 286 GLU AAA C 1
ATOM 4398 O O . GLU A 1 286 ? 28.296 -30.031 -14.989 1.000 46.580 286 GLU AAA O 1
ATOM 4410 N N . GLY A 1 287 ? 28.670 -29.122 -17.036 1.000 53.550 287 GLY AAA N 1
ATOM 4411 C CA . GLY A 1 287 ? 28.774 -30.366 -17.824 1.000 52.060 287 GLY AAA CA 1
ATOM 4412 C C . GLY A 1 287 ? 27.476 -31.167 -17.889 1.000 53.050 287 GLY AAA C 1
ATOM 4413 O O . GLY A 1 287 ? 27.571 -32.382 -18.138 1.000 52.800 287 GLY AAA O 1
ATOM 4417 N N . ILE A 1 288 ? 26.304 -30.544 -17.702 1.000 45.310 288 ILE AAA N 1
ATOM 4418 C CA . ILE A 1 288 ? 24.991 -31.253 -17.786 1.000 43.120 288 ILE AAA CA 1
ATOM 4419 C C . ILE A 1 288 ? 23.993 -30.413 -18.597 1.000 39.250 288 ILE AAA C 1
ATOM 4420 O O . ILE A 1 288 ? 23.447 -30.937 -19.585 1.000 36.960 288 ILE AAA O 1
ATOM 4436 N N . LEU A 1 289 ? 23.762 -29.166 -18.192 1.000 32.300 289 LEU AAA N 1
ATOM 4437 C CA . LEU A 1 289 ? 22.836 -28.241 -18.871 1.000 30.940 289 LEU AAA CA 1
ATOM 4438 C C . LEU A 1 289 ? 23.356 -26.809 -18.720 1.000 28.990 289 LEU AAA C 1
ATOM 4439 O O . LEU A 1 289 ? 23.529 -26.370 -17.579 1.000 26.990 289 LEU AAA O 1
ATOM 4455 N N . GLN A 1 290 ? 23.601 -26.132 -19.840 1.000 32.040 290 GLN AAA N 1
ATOM 4456 C CA . GLN A 1 290 ? 24.091 -24.728 -19.904 1.000 36.910 290 GLN AAA CA 1
ATOM 4457 C C . GLN A 1 290 ? 23.011 -23.795 -19.356 1.000 36.990 290 GLN AAA C 1
ATOM 4458 O O . GLN A 1 290 ? 21.816 -23.979 -19.603 1.000 35.240 290 GLN AAA O 1
ATOM 4472 N N . PRO A 1 291 ? 23.406 -22.769 -18.569 1.000 39.100 291 PRO AAA N 1
ATOM 4473 C CA . PRO A 1 291 ? 22.460 -21.751 -18.095 1.000 39.050 291 PRO AAA CA 1
ATOM 4474 C C . PRO A 1 291 ? 21.524 -21.218 -19.201 1.000 36.810 291 PRO AAA C 1
ATOM 4475 O O . PRO A 1 291 ? 20.348 -20.990 -18.945 1.000 35.240 291 PRO AAA O 1
ATOM 4486 N N . ALA A 1 292 ? 22.071 -21.010 -20.404 1.000 34.820 292 ALA AAA N 1
ATOM 4487 C CA . ALA A 1 292 ? 21.348 -20.469 -21.584 1.000 33.090 292 ALA AAA CA 1
ATOM 4488 C C . ALA A 1 292 ? 20.195 -21.405 -21.974 1.000 29.480 292 ALA AAA C 1
ATOM 4489 O O . ALA A 1 292 ? 19.093 -20.888 -22.280 1.000 29.750 292 ALA AAA O 1
ATOM 4496 N N . THR A 1 293 ? 20.445 -22.716 -21.981 1.000 28.130 293 THR AAA N 1
ATOM 4497 C CA . THR A 1 293 ? 19.424 -23.771 -22.238 1.000 29.460 293 THR AAA CA 1
ATOM 4498 C C . THR A 1 293 ? 18.330 -23.694 -21.155 1.000 29.240 293 THR AAA C 1
ATOM 4499 O O . THR A 1 293 ? 17.125 -23.639 -21.522 1.000 28.850 293 THR AAA O 1
ATOM 4510 N N . ALA A 1 294 ? 18.718 -23.659 -19.876 1.000 25.870 294 ALA AAA N 1
ATOM 4511 C CA . ALA A 1 294 ? 17.776 -23.475 -18.757 1.000 25.470 294 ALA AAA CA 1
ATOM 4512 C C . ALA A 1 294 ? 16.895 -22.274 -19.063 1.000 25.700 294 ALA AAA C 1
ATOM 4513 O O . ALA A 1 294 ? 15.667 -22.402 -18.943 1.000 26.580 294 ALA AAA O 1
ATOM 4520 N N . ALA A 1 295 ? 17.493 -21.139 -19.428 1.000 27.520 295 ALA AAA N 1
ATOM 4521 C CA . ALA A 1 295 ? 16.748 -19.878 -19.701 1.000 26.470 295 ALA AAA CA 1
ATOM 4522 C C . ALA A 1 295 ? 15.801 -20.076 -20.883 1.000 24.390 295 ALA AAA C 1
ATOM 4523 O O . ALA A 1 295 ? 14.686 -19.527 -20.821 1.000 24.450 295 ALA AAA O 1
ATOM 4530 N N . LEU A 1 296 ? 16.266 -20.776 -21.920 1.000 22.940 296 LEU AAA N 1
ATOM 4531 C CA . LEU A 1 296 ? 15.470 -21.127 -23.126 1.000 25.240 296 LEU AAA CA 1
ATOM 4532 C C . LEU A 1 296 ? 14.234 -21.934 -22.702 1.000 26.400 296 LEU AAA C 1
ATOM 4533 O O . LEU A 1 296 ? 13.125 -21.625 -23.191 1.000 25.400 296 LEU AAA O 1
ATOM 4549 N N . MET A 1 297 ? 14.408 -22.894 -21.787 1.000 25.710 297 MET AAA N 1
ATOM 4550 C CA . MET A 1 297 ? 13.334 -23.840 -21.400 1.000 25.920 297 MET AAA CA 1
ATOM 4551 C C . MET A 1 297 ? 12.188 -23.089 -20.699 1.000 28.200 297 MET AAA C 1
ATOM 4552 O O . MET A 1 297 ? 11.050 -23.598 -20.754 1.000 30.360 297 MET AAA O 1
ATOM 4566 N N . ARG A 1 298 ? 12.434 -21.904 -20.120 1.000 30.100 298 ARG AAA N 1
ATOM 4567 C CA . ARG A 1 298 ? 11.420 -21.134 -19.340 1.000 30.640 298 ARG AAA CA 1
ATOM 4568 C C . ARG A 1 298 ? 11.004 -19.858 -20.092 1.000 29.870 298 ARG AAA C 1
ATOM 4569 O O . ARG A 1 298 ? 10.265 -19.019 -19.532 1.000 28.580 298 ARG AAA O 1
ATOM 4590 N N . GLN A 1 299 ? 11.415 -19.705 -21.340 1.000 31.840 299 GLN AAA N 1
ATOM 4591 C CA . GLN A 1 299 ? 10.738 -18.728 -22.226 1.000 35.660 299 GLN AAA CA 1
ATOM 4592 C C . GLN A 1 299 ? 9.287 -19.167 -22.458 1.000 33.790 299 GLN AAA C 1
ATOM 4593 O O . GLN A 1 299 ? 8.997 -20.389 -22.442 1.000 31.570 299 GLN AAA O 1
ATOM 4607 N N . ALA A 1 300 ? 8.411 -18.198 -22.693 1.000 31.220 300 ALA AAA N 1
ATOM 4608 C CA . ALA A 1 300 ? 7.003 -18.420 -23.087 1.000 31.850 300 ALA AAA CA 1
ATOM 4609 C C . ALA A 1 300 ? 6.917 -18.755 -24.590 1.000 30.490 300 ALA AAA C 1
ATOM 4610 O O . ALA A 1 300 ? 6.323 -17.956 -25.331 1.000 29.170 300 ALA AAA O 1
ATOM 4617 N N . HIS A 1 301 ? 7.459 -19.913 -25.009 1.000 29.840 301 HIS AAA N 1
ATOM 4618 C CA . HIS A 1 301 ? 7.340 -20.485 -26.382 1.000 27.620 301 HIS AAA CA 1
ATOM 4619 C C . HIS A 1 301 ? 5.862 -20.518 -26.758 1.000 26.000 301 HIS AAA C 1
ATOM 4620 O O . HIS A 1 301 ? 5.576 -20.273 -27.905 1.000 26.040 301 HIS AAA O 1
ATOM 4635 N N . VAL A 1 302 ? 4.991 -20.773 -25.782 1.000 25.060 302 VAL AAA N 1
ATOM 4636 C CA . VAL A 1 302 ? 3.522 -20.583 -25.868 1.000 26.000 302 VAL AAA CA 1
ATOM 4637 C C . VAL A 1 302 ? 3.172 -19.429 -24.934 1.000 27.730 302 VAL AAA C 1
ATOM 4638 O O . VAL A 1 302 ? 3.570 -19.504 -23.778 1.000 26.660 302 VAL AAA O 1
ATOM 4651 N N . GLY A 1 303 ? 2.454 -18.415 -25.434 1.000 30.140 303 GLY AAA N 1
ATOM 4652 C CA . GLY A 1 303 ? 2.067 -17.211 -24.670 1.000 29.150 303 GLY AAA CA 1
ATOM 4653 C C . GLY A 1 303 ? 1.028 -17.532 -23.615 1.000 27.950 303 GLY AAA C 1
ATOM 4654 O O . GLY A 1 303 ? 0.412 -18.595 -23.723 1.000 25.700 303 GLY AAA O 1
ATOM 4658 N N . SER A 1 304 ? 0.865 -16.644 -22.627 1.000 30.430 304 SER AAA N 1
ATOM 4659 C CA . SER A 1 304 ? -0.082 -16.765 -21.481 1.000 31.270 304 SER AAA CA 1
ATOM 4660 C C . SER A 1 304 ? -1.549 -16.658 -21.942 1.000 31.250 304 SER AAA C 1
ATOM 4661 O O . SER A 1 304 ? -2.450 -16.852 -21.105 1.000 29.500 304 SER AAA O 1
ATOM 4669 N N . HIS A 1 305 ? -1.792 -16.383 -23.225 1.000 34.870 305 HIS AAA N 1
ATOM 4670 C CA . HIS A 1 305 ? -3.139 -16.476 -23.852 1.000 38.800 305 HIS AAA CA 1
ATOM 4671 C C . HIS A 1 305 ? -3.653 -17.907 -23.635 1.000 34.440 305 HIS AAA C 1
ATOM 4672 O O . HIS A 1 305 ? -4.866 -18.064 -23.468 1.000 30.480 305 HIS AAA O 1
ATOM 4687 N N . ALA A 1 306 ? -2.750 -18.890 -23.543 1.000 31.540 306 ALA AAA N 1
ATOM 4688 C CA . ALA A 1 306 ? -3.071 -20.338 -23.482 1.000 29.640 306 ALA AAA CA 1
ATOM 4689 C C . ALA A 1 306 ? -3.616 -20.747 -22.108 1.000 29.600 306 ALA AAA C 1
ATOM 4690 O O . ALA A 1 306 ? -4.226 -21.838 -22.031 1.000 30.550 306 ALA AAA O 1
ATOM 4697 N N . GLU A 1 307 ? -3.387 -19.938 -21.069 1.000 29.730 307 GLU AAA N 1
ATOM 4698 C CA . GLU A 1 307 ? -3.905 -20.142 -19.685 1.000 30.740 307 GLU AAA CA 1
ATOM 4699 C C . GLU A 1 307 ? -3.565 -21.539 -19.161 1.000 29.970 307 GLU AAA C 1
ATOM 4700 O O . GLU A 1 307 ? -4.455 -22.197 -18.602 1.000 29.190 307 GLU AAA O 1
ATOM 4712 N N . THR A 1 308 ? -2.318 -21.974 -19.270 1.000 27.480 308 THR AAA N 1
ATOM 4713 C CA . THR A 1 308 ? -2.004 -23.411 -19.127 1.000 28.870 308 THR AAA CA 1
ATOM 4714 C C . THR A 1 308 ? -2.161 -23.896 -17.675 1.000 29.270 308 THR AAA C 1
ATOM 4715 O O . THR A 1 308 ? -2.330 -25.108 -17.490 1.000 32.250 308 THR AAA O 1
ATOM 4726 N N . GLN A 1 309 ? -2.064 -23.006 -16.690 1.000 29.940 309 GLN AAA N 1
ATOM 4727 C CA . GLN A 1 309 ? -2.430 -23.234 -15.267 1.000 29.390 309 GLN AAA CA 1
ATOM 4728 C C . GLN A 1 309 ? -3.447 -22.167 -14.863 1.000 31.120 309 GLN AAA C 1
ATOM 4729 O O . GLN A 1 309 ? -3.382 -21.674 -13.720 1.000 31.530 309 GLN AAA O 1
ATOM 4743 N N . GLY A 1 310 ? -4.359 -21.832 -15.770 1.000 30.740 310 GLY AAA N 1
ATOM 4744 C CA . GLY A 1 310 ? -5.242 -20.674 -15.597 1.000 34.080 310 GLY AAA CA 1
ATOM 4745 C C . GLY A 1 310 ? -4.550 -19.399 -16.070 1.000 37.290 310 GLY AAA C 1
ATOM 4746 O O . GLY A 1 310 ? -3.418 -19.449 -16.588 1.000 33.080 310 GLY AAA O 1
ATOM 4750 N N . PRO A 1 311 ? -5.226 -18.234 -15.898 1.000 37.760 311 PRO AAA N 1
ATOM 4751 C CA . PRO A 1 311 ? -4.729 -16.957 -16.421 1.000 37.280 311 PRO AAA CA 1
ATOM 4752 C C . PRO A 1 311 ? -3.293 -16.670 -15.942 1.000 37.980 311 PRO AAA C 1
ATOM 4753 O O . PRO A 1 311 ? -3.020 -16.916 -14.777 1.000 35.610 311 PRO AAA O 1
ATOM 4764 N N . GLY A 1 312 ? -2.430 -16.210 -16.857 1.000 34.420 312 GLY AAA N 1
ATOM 4765 C CA . GLY A 1 312 ? -1.093 -15.651 -16.583 1.000 32.920 312 GLY AAA CA 1
ATOM 4766 C C . GLY A 1 312 ? 0.013 -16.618 -16.954 1.000 30.540 312 GLY AAA C 1
ATOM 4767 O O . GLY A 1 312 ? 1.188 -16.256 -16.875 1.000 29.560 312 GLY AAA O 1
ATOM 4771 N N . TRP A 1 313 ? -0.359 -17.833 -17.324 1.000 29.100 313 TRP AAA N 1
ATOM 4772 C CA . TRP A 1 313 ? 0.577 -18.961 -17.551 1.000 26.700 313 TRP AAA CA 1
ATOM 4773 C C . TRP A 1 313 ? 0.621 -19.362 -19.040 1.000 25.980 313 TRP AAA C 1
ATOM 4774 O O . TRP A 1 313 ? -0.441 -19.667 -19.628 1.000 27.340 313 TRP AAA O 1
ATOM 4795 N N . GLY A 1 314 ? 1.808 -19.289 -19.635 1.000 25.780 314 GLY AAA N 1
ATOM 4796 C CA . GLY A 1 314 ? 2.129 -19.824 -20.961 1.000 25.190 314 GLY AAA CA 1
ATOM 4797 C C . GLY A 1 314 ? 2.733 -21.201 -20.813 1.000 24.590 314 GLY AAA C 1
ATOM 4798 O O . GLY A 1 314 ? 2.436 -21.865 -19.816 1.000 25.840 314 GLY AAA O 1
ATOM 4802 N N . PHE A 1 315 ? 3.570 -21.612 -21.755 1.000 23.660 315 PHE AAA N 1
ATOM 4803 C CA . PHE A 1 315 ? 4.286 -22.902 -21.694 1.000 23.160 315 PHE AAA CA 1
ATOM 4804 C C . PHE A 1 315 ? 5.648 -22.773 -22.366 1.000 23.520 315 PHE AAA C 1
ATOM 4805 O O . PHE A 1 315 ? 5.786 -22.079 -23.412 1.000 25.070 315 PHE AAA O 1
ATOM 4822 N N . GLY A 1 316 ? 6.624 -23.445 -21.769 1.000 21.860 316 GLY AAA N 1
ATOM 4823 C CA . GLY A 1 316 ? 8.021 -23.459 -22.212 1.000 22.360 316 GLY AAA CA 1
ATOM 4824 C C . GLY A 1 316 ? 8.368 -24.825 -22.737 1.000 23.660 316 GLY AAA C 1
ATOM 4825 O O . GLY A 1 316 ? 7.552 -25.359 -23.522 1.000 25.230 316 GLY AAA O 1
ATOM 4829 N N . PHE A 1 317 ? 9.547 -25.325 -22.357 1.000 23.700 317 PHE AAA N 1
ATOM 4830 C CA . PHE A 1 317 ? 9.992 -26.719 -22.536 1.000 24.470 317 PHE AAA CA 1
ATOM 4831 C C . PHE A 1 317 ? 10.119 -27.338 -21.148 1.000 27.500 317 PHE AAA C 1
ATOM 4832 O O . PHE A 1 317 ? 11.071 -26.950 -20.420 1.000 31.960 317 PHE AAA O 1
ATOM 4849 N N . GLY A 1 318 ? 9.172 -28.213 -20.779 1.000 26.350 318 GLY AAA N 1
ATOM 4850 C CA . GLY A 1 318 ? 9.182 -28.967 -19.508 1.000 26.450 318 GLY AAA CA 1
ATOM 4851 C C . GLY A 1 318 ? 8.074 -28.574 -18.538 1.000 24.980 318 GLY AAA C 1
ATOM 4852 O O . GLY A 1 318 ? 7.795 -29.361 -17.635 1.000 23.110 318 GLY AAA O 1
ATOM 4856 N N . GLY A 1 319 ? 7.454 -27.406 -18.703 1.000 26.510 319 GLY AAA N 1
ATOM 4857 C CA . GLY A 1 319 ? 6.278 -27.021 -17.895 1.000 27.030 319 GLY AAA CA 1
ATOM 4858 C C . GLY A 1 319 ? 5.746 -25.654 -18.275 1.000 25.270 319 GLY AAA C 1
ATOM 4859 O O . GLY A 1 319 ? 6.187 -25.126 -19.280 1.000 22.660 319 GLY AAA O 1
ATOM 4863 N N . ALA A 1 320 ? 4.818 -25.131 -17.481 1.000 24.900 320 ALA AAA N 1
ATOM 4864 C CA . ALA A 1 320 ? 4.127 -23.844 -17.705 1.000 27.670 320 ALA AAA CA 1
ATOM 4865 C C . ALA A 1 320 ? 5.023 -22.702 -17.206 1.000 29.780 320 ALA AAA C 1
ATOM 4866 O O . ALA A 1 320 ? 5.741 -22.889 -16.185 1.000 28.410 320 ALA AAA O 1
ATOM 4873 N N . VAL A 1 321 ? 4.973 -21.571 -17.914 1.000 28.200 321 VAL AAA N 1
ATOM 4874 C CA . VAL A 1 321 ? 5.792 -20.369 -17.644 1.000 27.640 321 VAL AAA CA 1
ATOM 4875 C C . VAL A 1 321 ? 4.840 -19.291 -17.165 1.000 27.170 321 VAL AAA C 1
ATOM 4876 O O . VAL A 1 321 ? 3.879 -19.027 -17.887 1.000 25.830 321 VAL AAA O 1
ATOM 4889 N N . LEU A 1 322 ? 5.126 -18.693 -16.014 1.000 26.950 322 LEU AAA N 1
ATOM 4890 C CA . LEU A 1 322 ? 4.335 -17.571 -15.463 1.000 28.930 322 LEU AAA CA 1
ATOM 4891 C C . LEU A 1 322 ? 4.779 -16.303 -16.183 1.000 30.580 322 LEU AAA C 1
ATOM 4892 O O . LEU A 1 322 ? 5.968 -15.965 -16.097 1.000 36.330 322 LEU AAA O 1
ATOM 4908 N N . GLU A 1 323 ? 3.888 -15.673 -16.937 1.000 33.380 323 GLU AAA N 1
ATOM 4909 C CA . GLU A 1 323 ? 4.149 -14.364 -17.600 1.000 35.240 323 GLU AAA CA 1
ATOM 4910 C C . GLU A 1 323 ? 3.585 -13.219 -16.734 1.000 35.180 323 GLU AAA C 1
ATOM 4911 O O . GLU A 1 323 ? 4.184 -12.155 -16.753 1.000 33.530 323 GLU AAA O 1
ATOM 4923 N N . ASP A 1 324 ? 2.485 -13.437 -15.998 1.000 35.540 324 ASP AAA N 1
ATOM 4924 C CA . ASP A 1 324 ? 1.763 -12.377 -15.258 1.000 35.910 324 ASP AAA CA 1
ATOM 4925 C C . ASP A 1 324 ? 1.300 -12.891 -13.893 1.000 35.730 324 ASP AAA C 1
ATOM 4926 O O . ASP A 1 324 ? 0.116 -13.275 -13.777 1.000 33.430 324 ASP AAA O 1
ATOM 4935 N N . ALA A 1 325 ? 2.172 -12.803 -12.883 1.000 36.640 325 ALA AAA N 1
ATOM 4936 C CA . ALA A 1 325 ? 1.917 -13.266 -11.494 1.000 41.060 325 ALA AAA CA 1
ATOM 4937 C C . ALA A 1 325 ? 0.637 -12.647 -10.902 1.000 43.160 325 ALA AAA C 1
ATOM 4938 O O . ALA A 1 325 ? -0.074 -13.362 -10.141 1.000 46.900 325 ALA AAA O 1
ATOM 4945 N N . GLN A 1 326 ? 0.347 -11.381 -11.215 1.000 44.080 326 GLN AAA N 1
ATOM 4946 C CA . GLN A 1 326 ? -0.847 -10.636 -10.729 1.000 46.440 326 GLN AAA CA 1
ATOM 4947 C C . GLN A 1 326 ? -2.142 -11.280 -11.248 1.000 45.150 326 GLN AAA C 1
ATOM 4948 O O . GLN A 1 326 ? -3.034 -11.637 -10.439 1.000 43.580 326 GLN AAA O 1
ATOM 4962 N N . LEU A 1 327 ? -2.263 -11.400 -12.566 1.000 40.890 327 LEU AAA N 1
ATOM 4963 C CA . LEU A 1 327 ? -3.428 -12.033 -13.207 1.000 38.210 327 LEU AAA CA 1
ATOM 4964 C C . LEU A 1 327 ? -3.655 -13.410 -12.581 1.000 38.640 327 LEU AAA C 1
ATOM 4965 O O . LEU A 1 327 ? -4.820 -13.764 -12.411 1.000 42.700 327 LEU AAA O 1
ATOM 4981 N N . ALA A 1 328 ? -2.584 -14.140 -12.235 1.000 38.910 328 ALA AAA N 1
ATOM 4982 C CA . ALA A 1 328 ? -2.602 -15.548 -11.748 1.000 38.630 328 ALA AAA CA 1
ATOM 4983 C C . ALA A 1 328 ? -2.774 -15.619 -10.228 1.000 39.970 328 ALA AAA C 1
ATOM 4984 O O . ALA A 1 328 ? -3.010 -16.738 -9.694 1.000 35.930 328 ALA AAA O 1
ATOM 4991 N N . ALA A 1 329 ? -2.615 -14.471 -9.562 1.000 42.300 329 ALA AAA N 1
ATOM 4992 C CA . ALA A 1 329 ? -2.900 -14.282 -8.123 1.000 39.810 329 ALA AAA CA 1
ATOM 4993 C C . ALA A 1 329 ? -2.095 -15.324 -7.361 1.000 34.730 329 ALA AAA C 1
ATOM 4994 O O . ALA A 1 329 ? -2.702 -16.120 -6.658 1.000 30.870 329 ALA AAA O 1
ATOM 5001 N N . THR A 1 330 ? -0.783 -15.320 -7.602 1.000 34.080 330 THR AAA N 1
ATOM 5002 C CA . THR A 1 330 ? 0.240 -16.202 -7.000 1.000 34.480 330 THR AAA CA 1
ATOM 5003 C C . THR A 1 330 ? 1.335 -15.308 -6.422 1.000 38.630 330 THR AAA C 1
ATOM 5004 O O . THR A 1 330 ? 1.697 -14.310 -7.052 1.000 38.060 330 THR AAA O 1
ATOM 5015 N N . PRO A 1 331 ? 1.945 -15.670 -5.262 1.000 39.270 331 PRO AAA N 1
ATOM 5016 C CA . PRO A 1 331 ? 3.165 -15.013 -4.790 1.000 38.570 331 PRO AAA CA 1
ATOM 5017 C C . PRO A 1 331 ? 4.399 -15.450 -5.597 1.000 38.020 331 PRO AAA C 1
ATOM 5018 O O . PRO A 1 331 ? 5.463 -14.917 -5.359 1.000 38.940 331 PRO AAA O 1
ATOM 5029 N N . GLN A 1 332 ? 4.257 -16.420 -6.509 1.000 37.410 332 GLN AAA N 1
ATOM 5030 C CA . GLN A 1 332 ? 5.367 -16.823 -7.416 1.000 37.340 332 GLN AAA CA 1
ATOM 5031 C C . GLN A 1 332 ? 5.693 -15.631 -8.320 1.000 34.810 332 GLN AAA C 1
ATOM 5032 O O . GLN A 1 332 ? 4.815 -14.816 -8.566 1.000 35.750 332 GLN AAA O 1
ATOM 5046 N N . HIS A 1 333 ? 6.929 -15.534 -8.776 1.000 35.530 333 HIS AAA N 1
ATOM 5047 C CA . HIS A 1 333 ? 7.402 -14.404 -9.608 1.000 36.740 333 HIS AAA CA 1
ATOM 5048 C C . HIS A 1 333 ? 7.421 -14.830 -11.084 1.000 34.330 333 HIS AAA C 1
ATOM 5049 O O . HIS A 1 333 ? 7.593 -16.036 -11.375 1.000 32.380 333 HIS AAA O 1
ATOM 5064 N N . ASN A 1 334 ? 7.302 -13.860 -11.985 1.000 30.180 334 ASN AAA N 1
ATOM 5065 C CA . ASN A 1 334 ? 7.387 -14.103 -13.437 1.000 29.810 334 ASN AAA CA 1
ATOM 5066 C C . ASN A 1 334 ? 8.655 -14.891 -13.720 1.000 29.120 334 ASN AAA C 1
ATOM 5067 O O . ASN A 1 334 ? 9.648 -14.625 -13.053 1.000 34.710 334 ASN AAA O 1
ATOM 5078 N N . GLY A 1 335 ? 8.576 -15.848 -14.653 1.000 28.160 335 GLY AAA N 1
ATOM 5079 C CA . GLY A 1 335 ? 9.676 -16.756 -15.039 1.000 28.570 335 GLY AAA CA 1
ATOM 5080 C C . GLY A 1 335 ? 9.596 -18.117 -14.351 1.000 27.710 335 GLY AAA C 1
ATOM 5081 O O . GLY A 1 335 ? 10.409 -18.996 -14.700 1.000 26.770 335 GLY AAA O 1
ATOM 5085 N N . THR A 1 336 ? 8.696 -18.260 -13.370 1.000 27.190 336 THR AAA N 1
ATOM 5086 C CA . THR A 1 336 ? 8.423 -19.510 -12.631 1.000 26.530 336 THR AAA CA 1
ATOM 5087 C C . THR A 1 336 ? 8.051 -20.596 -13.638 1.000 26.350 336 THR AAA C 1
ATOM 5088 O O . THR A 1 336 ? 7.241 -20.323 -14.534 1.000 26.600 336 THR AAA O 1
ATOM 5099 N N . LEU A 1 337 ? 8.698 -2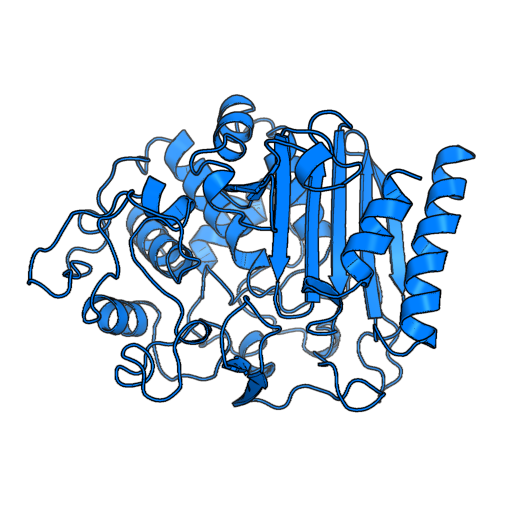1.749 -13.530 1.000 26.320 337 LEU AAA N 1
ATOM 5100 C CA . LEU A 1 337 ? 8.388 -22.957 -14.325 1.000 26.330 337 LEU AAA CA 1
ATOM 5101 C C . LEU A 1 337 ? 7.663 -23.910 -13.385 1.000 27.260 337 LEU AAA C 1
ATOM 5102 O O . LEU A 1 337 ? 8.189 -24.138 -12.291 1.000 27.270 337 LEU AAA O 1
ATOM 5118 N N . GLN A 1 338 ? 6.505 -24.431 -13.788 1.000 26.740 338 GLN AAA N 1
ATOM 5119 C CA . GLN A 1 338 ? 5.665 -25.288 -12.918 1.000 25.760 338 GLN AAA CA 1
ATOM 5120 C C . GLN A 1 338 ? 4.944 -26.331 -13.754 1.000 24.930 338 GLN AAA C 1
ATOM 5121 O O . GLN A 1 338 ? 4.522 -26.012 -14.862 1.000 24.380 338 GLN AAA O 1
ATOM 5135 N N . TRP A 1 339 ? 4.748 -27.507 -13.186 1.000 25.830 339 TRP AAA N 1
ATOM 5136 C CA . TRP A 1 339 ? 3.773 -28.503 -13.691 1.000 27.390 339 TRP AAA CA 1
ATOM 5137 C C . TRP A 1 339 ? 3.471 -29.485 -12.559 1.000 28.510 339 TRP AAA C 1
ATOM 5138 O O . TRP A 1 339 ? 3.934 -29.218 -11.424 1.000 28.600 339 TRP AAA O 1
ATOM 5159 N N . GLY A 1 340 ? 2.702 -30.539 -12.832 1.000 28.850 340 GLY AAA N 1
ATOM 5160 C CA . GLY A 1 340 ? 2.271 -31.513 -11.810 1.000 30.120 340 GLY AAA CA 1
ATOM 5161 C C . GLY A 1 340 ? 2.146 -32.925 -12.364 1.000 30.500 340 GLY AAA C 1
ATOM 5162 O O . GLY A 1 340 ? 2.862 -33.246 -13.356 1.000 28.880 340 GLY AAA O 1
ATOM 5166 N N . GLY A 1 341 ? 1.243 -33.714 -11.757 1.000 28.540 341 GLY AAA N 1
ATOM 5167 C CA . GLY A 1 341 ? 0.949 -35.119 -12.109 1.000 28.490 341 GLY AAA CA 1
ATOM 5168 C C . GLY A 1 341 ? -0.399 -35.558 -11.577 1.000 28.270 341 GLY AAA C 1
ATOM 5169 O O . GLY A 1 341 ? -0.689 -35.306 -10.399 1.000 26.810 341 GLY AAA O 1
ATOM 5173 N N . VAL A 1 342 ? -1.198 -36.235 -12.388 1.000 30.100 342 VAL AAA N 1
ATOM 5174 C CA . VAL A 1 342 ? -2.561 -36.655 -11.959 1.000 30.470 342 VAL AAA CA 1
ATOM 5175 C C . VAL A 1 342 ? -2.461 -37.547 -10.721 1.000 29.240 342 VAL AAA C 1
ATOM 5176 O O . VAL A 1 342 ? -3.396 -37.515 -9.948 1.000 32.500 342 VAL AAA O 1
ATOM 5189 N N . TYR A 1 343 ? -1.402 -38.328 -10.513 1.000 28.910 343 TYR AAA N 1
ATOM 5190 C CA . TYR A 1 343 ? -1.324 -39.223 -9.316 1.000 31.420 343 TYR AAA CA 1
ATOM 5191 C C . TYR A 1 343 ? -1.305 -38.395 -8.021 1.000 30.380 343 TYR AAA C 1
ATOM 5192 O O . TYR A 1 343 ? -1.620 -38.952 -6.958 1.000 30.140 343 TYR AAA O 1
ATOM 5210 N N . GLY A 1 344 ? -0.882 -37.127 -8.099 1.000 30.160 344 GLY AAA N 1
ATOM 5211 C CA . GLY A 1 344 ? -1.118 -36.124 -7.045 1.000 28.800 344 GLY AAA CA 1
ATOM 5212 C C . GLY A 1 344 ? 0.107 -35.276 -6.769 1.000 26.930 344 GLY AAA C 1
ATOM 5213 O O . GLY A 1 344 ? 0.469 -35.187 -5.611 1.000 26.860 344 GLY AAA O 1
ATOM 5217 N N . HIS A 1 345 ? 0.713 -34.647 -7.776 1.000 25.230 345 HIS AAA N 1
ATOM 5218 C CA . HIS A 1 345 ? 2.023 -33.951 -7.608 1.000 25.210 345 HIS AAA CA 1
ATOM 5219 C C . HIS A 1 345 ? 1.959 -32.517 -8.140 1.000 26.960 345 HIS AAA C 1
ATOM 5220 O O . HIS A 1 345 ? 1.118 -32.238 -9.045 1.000 28.160 345 HIS AAA O 1
ATOM 5235 N N . SER A 1 346 ? 2.785 -31.647 -7.546 1.000 25.180 346 SER AAA N 1
ATOM 5236 C CA . SER A 1 346 ? 3.123 -30.297 -8.062 1.000 25.680 346 SER AAA CA 1
ATOM 5237 C C . SER A 1 346 ? 4.631 -30.075 -7.910 1.000 24.870 346 SER AAA C 1
ATOM 5238 O O . SER A 1 346 ? 5.252 -30.733 -7.074 1.000 23.760 346 SER AAA O 1
ATOM 5246 N N . TRP A 1 347 ? 5.203 -29.250 -8.772 1.000 24.380 347 TRP AAA N 1
ATOM 5247 C CA . TRP A 1 347 ? 6.605 -28.801 -8.639 1.000 27.010 347 TRP AAA CA 1
ATOM 5248 C C . TRP A 1 347 ? 6.750 -27.453 -9.348 1.000 26.960 347 TRP AAA C 1
ATOM 5249 O O . TRP A 1 347 ? 5.957 -27.155 -10.251 1.000 25.240 347 TRP AAA O 1
ATOM 5270 N N . PHE A 1 348 ? 7.704 -26.648 -8.904 1.000 27.860 348 PHE AAA N 1
ATOM 5271 C CA . PHE A 1 348 ? 8.029 -25.354 -9.543 1.000 28.570 348 PHE AAA CA 1
ATOM 5272 C C . PHE A 1 348 ? 9.390 -24.914 -9.030 1.000 27.890 348 PHE AAA C 1
ATOM 5273 O O . PHE A 1 348 ? 9.774 -25.303 -7.917 1.000 28.360 348 PHE AAA O 1
ATOM 5290 N N . TYR A 1 349 ? 10.093 -24.156 -9.856 1.000 27.020 349 TYR AAA N 1
ATOM 5291 C CA . TYR A 1 349 ? 11.192 -23.270 -9.424 1.000 27.790 349 TYR AAA CA 1
ATOM 5292 C C . TYR A 1 349 ? 10.749 -21.861 -9.771 1.000 28.490 349 TYR AAA C 1
ATOM 5293 O O . TYR A 1 349 ? 10.122 -21.709 -10.824 1.000 28.300 349 TYR AAA O 1
ATOM 5311 N N . ASP A 1 350 ? 11.004 -20.924 -8.863 1.000 28.340 350 ASP AAA N 1
ATOM 5312 C CA . ASP A 1 350 ? 10.907 -19.463 -9.082 1.000 30.180 350 ASP AAA CA 1
ATOM 5313 C C . ASP A 1 350 ? 12.337 -18.944 -9.296 1.000 31.890 350 ASP AAA C 1
ATOM 5314 O O . ASP A 1 350 ? 13.147 -18.931 -8.356 1.000 28.640 350 ASP AAA O 1
ATOM 5323 N N . PRO A 1 351 ? 12.720 -18.529 -10.535 1.000 33.090 351 PRO AAA N 1
ATOM 5324 C CA . PRO A 1 351 ? 14.097 -18.101 -10.816 1.000 31.230 351 PRO AAA CA 1
ATOM 5325 C C . PRO A 1 351 ? 14.482 -16.831 -10.047 1.000 30.720 351 PRO AAA C 1
ATOM 5326 O O . PRO A 1 351 ? 15.614 -16.766 -9.662 1.000 29.430 351 PRO AAA O 1
ATOM 5337 N N . GLN A 1 352 ? 13.527 -15.921 -9.796 1.000 31.620 352 GLN AAA N 1
ATOM 5338 C CA A GLN A 1 352 ? 13.797 -14.648 -9.076 0.500 32.350 352 GLN AAA CA 1
ATOM 5339 C CA B GLN A 1 352 ? 13.731 -14.650 -9.040 0.500 32.950 352 GLN AAA CA 1
ATOM 5340 C C . GLN A 1 352 ? 14.071 -14.960 -7.587 1.000 34.180 352 GLN AAA C 1
ATOM 5341 O O . GLN A 1 352 ? 15.005 -14.336 -7.030 1.000 37.310 352 GLN AAA O 1
ATOM 5367 N N . ALA A 1 353 ? 13.326 -15.881 -6.971 1.000 31.890 353 ALA AAA N 1
ATOM 5368 C CA . ALA A 1 353 ? 13.473 -16.158 -5.524 1.000 28.930 353 ALA AAA CA 1
ATOM 5369 C C . ALA A 1 353 ? 14.541 -17.232 -5.287 1.000 27.620 353 ALA AAA C 1
ATOM 5370 O O . ALA A 1 353 ? 14.815 -17.498 -4.139 1.000 28.670 353 ALA AAA O 1
ATOM 5377 N N . ALA A 1 354 ? 15.104 -17.801 -6.349 1.000 29.170 354 ALA AAA N 1
ATOM 5378 C CA . ALA A 1 354 ? 16.046 -18.949 -6.367 1.000 32.020 354 ALA AAA CA 1
ATOM 5379 C C . ALA A 1 354 ? 15.509 -20.162 -5.594 1.000 32.990 354 ALA AAA C 1
ATOM 5380 O O . ALA A 1 354 ? 16.334 -20.878 -4.973 1.000 37.690 354 ALA AAA O 1
ATOM 5387 N N . ILE A 1 355 ? 14.203 -20.426 -5.630 1.000 33.160 355 ILE AAA N 1
ATOM 5388 C CA . ILE A 1 355 ? 13.611 -21.544 -4.833 1.000 38.450 355 ILE AAA CA 1
ATOM 5389 C C . ILE A 1 355 ? 13.043 -22.628 -5.761 1.000 35.210 355 ILE AAA C 1
ATOM 5390 O O . ILE A 1 355 ? 12.562 -22.303 -6.850 1.000 37.280 355 ILE AAA O 1
ATOM 5406 N N . SER A 1 356 ? 13.144 -23.886 -5.338 1.000 32.890 356 SER AAA N 1
ATOM 5407 C CA . SER A 1 356 ? 12.502 -25.063 -5.968 1.000 30.420 356 SER AAA CA 1
ATOM 5408 C C . SER A 1 356 ? 11.612 -25.730 -4.908 1.000 31.720 356 SER AAA C 1
ATOM 5409 O O . SER A 1 356 ? 11.988 -25.796 -3.709 1.000 32.390 356 SER AAA O 1
ATOM 5417 N N . VAL A 1 357 ? 10.436 -26.169 -5.330 1.000 31.120 357 VAL AAA N 1
ATOM 5418 C CA . VAL A 1 357 ? 9.426 -26.846 -4.472 1.000 29.400 357 VAL AAA CA 1
ATOM 5419 C C . VAL A 1 357 ? 9.034 -28.145 -5.163 1.000 27.910 357 VAL AAA C 1
ATOM 5420 O O . VAL A 1 357 ? 8.739 -28.111 -6.338 1.000 32.730 357 VAL AAA O 1
ATOM 5433 N N . VAL A 1 358 ? 9.072 -29.249 -4.442 1.000 28.520 358 VAL AAA N 1
ATOM 5434 C CA . VAL A 1 358 ? 8.555 -30.570 -4.900 1.000 28.520 358 VAL AAA CA 1
ATOM 5435 C C . VAL A 1 358 ? 7.516 -31.039 -3.876 1.000 27.210 358 VAL AAA C 1
ATOM 5436 O O . VAL A 1 358 ? 7.836 -31.112 -2.674 1.000 28.760 358 VAL AAA O 1
ATOM 5449 N N . ALA A 1 359 ? 6.312 -31.338 -4.333 1.000 26.100 359 ALA AAA N 1
ATOM 5450 C CA . ALA A 1 359 ? 5.188 -31.761 -3.476 1.000 25.730 359 ALA AAA CA 1
ATOM 5451 C C . ALA A 1 359 ? 4.564 -33.022 -4.072 1.000 26.280 359 ALA AAA C 1
ATOM 5452 O O . ALA A 1 359 ? 3.621 -32.900 -4.877 1.000 24.810 359 ALA AAA O 1
ATOM 5459 N N . LEU A 1 360 ? 5.127 -34.183 -3.743 1.000 27.540 360 LEU AAA N 1
ATOM 5460 C CA . LEU A 1 360 ? 4.621 -35.505 -4.205 1.000 28.100 360 LEU AAA CA 1
ATOM 5461 C C . LEU A 1 360 ? 3.578 -35.991 -3.210 1.000 28.010 360 LEU AAA C 1
ATOM 5462 O O . LEU A 1 360 ? 3.861 -35.929 -2.014 1.000 29.840 360 LEU AAA O 1
ATOM 5478 N N . THR A 1 361 ? 2.408 -36.409 -3.676 1.000 30.700 361 THR AAA N 1
ATOM 5479 C CA . THR A 1 361 ? 1.379 -37.067 -2.821 1.000 32.020 361 THR AAA CA 1
ATOM 5480 C C . THR A 1 361 ? 0.924 -38.366 -3.479 1.000 32.660 361 THR AAA C 1
ATOM 5481 O O . THR A 1 361 ? 1.244 -38.617 -4.635 1.000 37.060 361 THR AAA O 1
ATOM 5492 N N . ASN A 1 362 ? 0.196 -39.162 -2.721 1.000 33.190 362 ASN AAA N 1
ATOM 5493 C CA . ASN A 1 362 ? -0.322 -40.465 -3.170 1.000 32.940 362 ASN AAA CA 1
ATOM 5494 C C . ASN A 1 362 ? -1.828 -40.299 -3.300 1.000 30.230 362 ASN AAA C 1
ATOM 5495 O O . ASN A 1 362 ? -2.516 -41.301 -3.249 1.000 33.540 362 ASN AAA O 1
ATOM 5506 N N . THR A 1 363 ? -2.302 -39.069 -3.466 1.000 28.580 363 THR AAA N 1
ATOM 5507 C CA . THR A 1 363 ? -3.746 -38.738 -3.490 1.000 29.060 363 THR AAA CA 1
ATOM 5508 C C . THR A 1 363 ? -4.091 -37.928 -4.749 1.000 29.310 363 THR AAA C 1
ATOM 5509 O O . THR A 1 363 ? -3.794 -36.729 -4.803 1.000 31.420 363 THR AAA O 1
ATOM 5520 N N . ALA A 1 364 ? -4.723 -38.565 -5.730 1.000 30.130 364 ALA AAA N 1
ATOM 5521 C CA . ALA A 1 364 ? -5.296 -37.915 -6.931 1.000 31.440 364 ALA AAA CA 1
ATOM 5522 C C . ALA A 1 364 ? -6.766 -37.602 -6.663 1.000 33.390 364 ALA AAA C 1
ATOM 5523 O O . ALA A 1 364 ? -7.458 -38.443 -6.095 1.000 34.530 364 ALA AAA O 1
ATOM 5530 N N . PHE A 1 365 ? -7.271 -36.414 -7.023 1.000 34.640 365 PHE AAA N 1
ATOM 5531 C CA . PHE A 1 365 ? -6.543 -35.347 -7.674 1.000 37.920 365 PHE AAA CA 1
ATOM 5532 C C . PHE A 1 365 ? -6.182 -34.240 -6.681 1.000 37.150 365 PHE AAA C 1
ATOM 5533 O O . PHE A 1 365 ? -5.754 -33.194 -7.167 1.000 40.420 365 PHE AAA O 1
ATOM 5550 N N . GLU A 1 366 ? -6.331 -34.429 -5.365 1.000 36.460 366 GLU AAA N 1
ATOM 5551 C CA . GLU A 1 366 ? -6.094 -33.320 -4.392 1.000 35.810 366 GLU AAA CA 1
ATOM 5552 C C . GLU A 1 366 ? -4.647 -32.827 -4.559 1.000 33.050 366 GLU AAA C 1
ATOM 5553 O O . GLU A 1 366 ? -4.457 -31.624 -4.696 1.000 30.400 366 GLU AAA O 1
ATOM 5565 N N . GLY A 1 367 ? -3.674 -33.728 -4.645 1.000 31.190 367 GLY AAA N 1
ATOM 5566 C CA . GLY A 1 367 ? -2.252 -33.361 -4.770 1.000 33.060 367 GLY AAA CA 1
ATOM 5567 C C . GLY A 1 367 ? -1.915 -32.571 -6.037 1.000 33.210 367 GLY AAA C 1
ATOM 5568 O O . GLY A 1 367 ? -0.856 -31.916 -6.062 1.000 32.120 367 GLY AAA O 1
ATOM 5572 N N . MET A 1 368 ? -2.732 -32.656 -7.087 1.000 32.430 368 MET AAA N 1
ATOM 5573 C CA . MET A 1 368 ? -2.406 -32.044 -8.393 1.000 32.100 368 MET AAA CA 1
ATOM 5574 C C . MET A 1 368 ? -3.166 -30.734 -8.509 1.000 32.630 368 MET AAA C 1
ATOM 5575 O O . MET A 1 368 ? -2.522 -29.701 -8.812 1.000 35.480 368 MET AAA O 1
ATOM 5589 N N . SER A 1 369 ? -4.487 -30.810 -8.356 1.000 31.130 369 SER AAA N 1
ATOM 5590 C CA . SER A 1 369 ? -5.439 -29.719 -8.693 1.000 33.820 369 SER AAA CA 1
ATOM 5591 C C . SER A 1 369 ? -6.233 -29.267 -7.468 1.000 31.020 369 SER AAA C 1
ATOM 5592 O O . SER A 1 369 ? -6.968 -28.305 -7.607 1.000 28.920 369 SER AAA O 1
ATOM 5600 N N . GLY A 1 370 ? -6.091 -29.920 -6.320 1.000 32.040 370 GLY AAA N 1
ATOM 5601 C CA . GLY A 1 370 ? -6.838 -29.538 -5.108 1.000 35.270 370 GLY AAA CA 1
ATOM 5602 C C . GLY A 1 370 ? -6.300 -28.262 -4.484 1.000 36.350 370 GLY AAA C 1
ATOM 5603 O O . GLY A 1 370 ? -5.532 -27.548 -5.146 1.000 36.140 370 GLY AAA O 1
ATOM 5607 N N . ARG A 1 371 ? -6.663 -28.006 -3.229 1.000 42.080 371 ARG AAA N 1
ATOM 5608 C CA . ARG A 1 371 ? -6.156 -26.846 -2.448 1.000 46.880 371 ARG AAA CA 1
ATOM 5609 C C . ARG A 1 371 ? -4.697 -27.099 -2.016 1.000 42.310 371 ARG AAA C 1
ATOM 5610 O O . ARG A 1 371 ? -3.937 -26.117 -1.904 1.000 36.250 371 ARG AAA O 1
ATOM 5631 N N . TYR A 1 372 ? -4.289 -28.362 -1.845 1.000 38.490 372 TYR AAA N 1
ATOM 5632 C CA . TYR A 1 372 ? -3.007 -28.738 -1.195 1.000 36.030 372 TYR AAA CA 1
ATOM 5633 C C . TYR A 1 372 ? -1.820 -28.089 -1.886 1.000 35.240 372 TYR AAA C 1
ATOM 5634 O O . TYR A 1 372 ? -1.013 -27.464 -1.212 1.000 37.630 372 TYR AAA O 1
ATOM 5652 N N . PRO A 1 373 ? -1.618 -28.262 -3.214 1.000 37.320 373 PRO AAA N 1
ATOM 5653 C CA . PRO A 1 373 ? -0.448 -27.688 -3.879 1.000 38.190 373 PRO AAA CA 1
ATOM 5654 C C . PRO A 1 373 ? -0.366 -26.165 -3.697 1.000 38.020 373 PRO AAA C 1
ATOM 5655 O O . PRO A 1 373 ? 0.738 -25.676 -3.540 1.000 34.120 373 PRO AAA O 1
ATOM 5666 N N . LEU A 1 374 ? -1.522 -25.477 -3.680 1.000 38.080 374 LEU AAA N 1
ATOM 5667 C CA . LEU A 1 374 ? -1.604 -23.994 -3.572 1.000 37.050 374 LEU AAA CA 1
ATOM 5668 C C . LEU A 1 374 ? -1.280 -23.533 -2.147 1.000 38.310 374 LEU AAA C 1
ATOM 5669 O O . LEU A 1 374 ? -0.580 -22.495 -1.999 1.000 38.330 374 LEU AAA O 1
ATOM 5685 N N . GLN A 1 375 ? -1.775 -24.251 -1.141 1.000 37.860 375 GLN AAA N 1
ATOM 5686 C CA . GLN A 1 375 ? -1.554 -23.898 0.279 1.000 40.110 375 GLN AAA CA 1
ATOM 5687 C C . GLN A 1 375 ? -0.093 -24.165 0.612 1.000 37.850 375 GLN AAA C 1
ATOM 5688 O O . GLN A 1 375 ? 0.458 -23.419 1.436 1.000 37.450 375 GLN AAA O 1
ATOM 5702 N N . ILE A 1 376 ? 0.505 -25.199 0.017 1.000 35.570 376 ILE AAA N 1
ATOM 5703 C CA . ILE A 1 376 ? 1.970 -25.426 0.149 1.000 34.000 376 ILE AAA CA 1
ATOM 5704 C C . ILE A 1 376 ? 2.685 -24.217 -0.466 1.000 33.990 376 ILE AAA C 1
ATOM 5705 O O . ILE A 1 376 ? 3.547 -23.624 0.219 1.000 32.290 376 ILE AAA O 1
ATOM 5721 N N . ARG A 1 377 ? 2.302 -23.860 -1.694 1.000 32.640 377 ARG AAA N 1
ATOM 5722 C CA . ARG A 1 377 ? 2.875 -22.728 -2.454 1.000 34.310 377 ARG AAA CA 1
ATOM 5723 C C . ARG A 1 377 ? 2.881 -21.510 -1.524 1.000 36.510 377 ARG AAA C 1
ATOM 5724 O O . ARG A 1 377 ? 3.966 -20.940 -1.266 1.000 38.450 377 ARG AAA O 1
ATOM 5745 N N . ASP A 1 378 ? 1.707 -21.168 -1.006 1.000 37.860 378 ASP AAA N 1
ATOM 5746 C CA . ASP A 1 378 ? 1.492 -20.051 -0.049 1.000 39.080 378 ASP AAA CA 1
ATOM 5747 C C . ASP A 1 378 ? 2.405 -20.202 1.190 1.000 41.300 378 ASP AAA C 1
ATOM 5748 O O . ASP A 1 378 ? 3.043 -19.203 1.588 1.000 44.860 378 ASP AAA O 1
ATOM 5757 N N . ALA A 1 379 ? 2.519 -21.392 1.773 1.000 38.630 379 ALA AAA N 1
ATOM 5758 C CA . ALA A 1 379 ? 3.389 -21.621 2.948 1.000 42.100 379 ALA AAA CA 1
ATOM 5759 C C . ALA A 1 379 ? 4.847 -21.307 2.593 1.000 42.900 379 ALA AAA C 1
ATOM 5760 O O . ALA A 1 379 ? 5.567 -20.860 3.482 1.000 47.890 379 ALA AAA O 1
ATOM 5767 N N . VAL A 1 380 ? 5.288 -21.544 1.356 1.000 40.680 380 VAL AAA N 1
ATOM 5768 C CA . VAL A 1 380 ? 6.710 -21.303 0.976 1.000 37.140 380 VAL AAA CA 1
ATOM 5769 C C . VAL A 1 380 ? 6.989 -19.792 1.008 1.000 36.640 380 VAL AAA C 1
ATOM 5770 O O . VAL A 1 380 ? 8.021 -19.400 1.565 1.000 35.020 380 VAL AAA O 1
ATOM 5783 N N . TYR A 1 381 ? 6.072 -18.972 0.501 1.000 34.990 381 TYR AAA N 1
ATOM 5784 C CA . TYR A 1 381 ? 6.250 -17.504 0.375 1.000 38.230 381 TYR AAA CA 1
ATOM 5785 C C . TYR A 1 381 ? 5.690 -16.741 1.611 1.000 43.070 381 TYR AAA C 1
ATOM 5786 O O . TYR A 1 381 ? 5.785 -15.502 1.612 1.000 41.880 381 TYR AAA O 1
ATOM 5804 N N . GLY A 1 382 ? 5.101 -17.408 2.618 1.000 43.800 382 GLY AAA N 1
ATOM 5805 C CA . GLY A 1 382 ? 4.684 -16.793 3.904 1.000 41.200 382 GLY AAA CA 1
ATOM 5806 C C . GLY A 1 382 ? 3.810 -15.557 3.740 1.000 41.210 382 GLY AAA C 1
ATOM 5807 O O . GLY A 1 382 ? 2.871 -15.592 2.955 1.000 43.550 382 GLY AAA O 1
#

Radius of gyration: 19.44 Å; Cα contacts (8 Å, |Δi|>4): 904; chains: 1; bounding box: 46×45×58 Å

Nearest PDB structures (foldseek):
  7atl-assembly1_AAA  TM=1.003E+00  e=6.048E-85  uncultured bacterium pCosCE1
  1ci9-assembly1_A  TM=9.876E-01  e=2.787E-53  Burkholderia gladioli
  7v1y-assembly1_B  TM=7.705E-01  e=1.791E-20  Homo sapiens
  7v21-assembly1_B  TM=7.547E-01  e=1.593E-20  Homo sapiens
  7v1z-assembly1_A  TM=7.677E-01  e=5.777E-20  Homo sapiens

Foldseek 3Di:
DVVLVLLVVLLVVLQVVCCVQQVFQKKWKFKDFLRHTSDTDIQHALDVVVRHGGDQFQKEQFFQLLQLLLLLLQLQCCVVPLFDQADFLCVQVVLLQAAAPVRHRATAGNVLLQQQQRLAAAVQQADDVGPCNVLVAARQFADDPDALNRNSNSSSHDHRRDHRLPAHYDHLSQSSSLSSLCSSVVHHSQVSSVVQPCVVLVADWKGQADQPVVRYRFAWEDDDRHTDTDDHQDWDQAPPPPHGTHGHGVCLNHDPSRHRRSRGRMMGGQVSSQSSQLCLLQNDDPRGHRVSSLQQLPQSFDQVNCQVHHQWGGGRSAIFGRDCVRVVAPADGSKGKAGRQCAWIWIARNVSSMIMTMDGSYGPCNHNNCSVRSSSVSNVD

B-factor: mean 35.29, std 12.74, range [2.97, 118.83]

Secondary structure (P-SEA, 3-state):
caaaaaaaaaaaaaaaaaaaacccccbbbbbbccccccccccccccccccccccccccccccccaaaaaaaaaaaaaaaacccccccccccccccccccccccccccccaaaaaaccccccccccccccccccccccccccccccccaaaaaaaaaaccccccccccccccaaaaaaaaaaaaaacccaaaaaaaccccccccccccccccccccccbbbbbcccbbbbbccbbbbbcccccccbbbbbccccccccccccccccccccaaaaaaaaaaaaccccccccaaaaaaaaccccccccccccccbbbcccccccccccccccccccccccccccccbbbbbbccccbbbbbbbcccccccccaaaaaaaaaaac